Protein AF-0000000079326042 (afdb_homodimer)

Structure (mmCIF, N/CA/C/O backbone):
data_AF-0000000079326042-model_v1
#
loop_
_entity.id
_entity.type
_entity.pdbx_description
1 polymer Nucleotidyltransferase
#
loop_
_atom_site.group_PDB
_atom_site.id
_atom_site.type_symbol
_atom_site.label_atom_id
_atom_site.label_alt_id
_atom_site.label_comp_id
_atom_site.label_asym_id
_atom_site.label_entity_id
_atom_site.label_seq_id
_atom_site.pdbx_PDB_ins_code
_atom_site.Cartn_x
_atom_site.Cartn_y
_atom_site.Cartn_z
_atom_site.occupancy
_atom_site.B_iso_or_equiv
_atom_site.auth_seq_id
_atom_site.auth_comp_id
_atom_site.auth_asym_id
_atom_site.auth_atom_id
_atom_site.pdbx_PDB_model_num
ATOM 1 N N . MET A 1 1 ? -7.383 22.875 24.5 1 45.75 1 MET A N 1
ATOM 2 C CA . MET A 1 1 ? -8.805 22.578 24.688 1 45.75 1 MET A CA 1
ATOM 3 C C . MET A 1 1 ? -9.328 21.703 23.562 1 45.75 1 MET A C 1
ATOM 5 O O . MET A 1 1 ? -8.852 21.797 22.422 1 45.75 1 MET A O 1
ATOM 9 N N . SER A 1 2 ? -9.938 20.562 23.875 1 58.97 2 SER A N 1
ATOM 10 C CA . SER A 1 2 ? -10.508 19.625 22.922 1 58.97 2 SER A CA 1
ATOM 11 C C . SER A 1 2 ? -11.367 20.359 21.891 1 58.97 2 SER A C 1
ATOM 13 O O . SER A 1 2 ? -12.195 21.203 22.25 1 58.97 2 SER A O 1
ATOM 15 N N . LYS A 1 3 ? -10.797 20.516 20.672 1 69.38 3 LYS A N 1
ATOM 16 C CA . LYS A 1 3 ? -11.539 21.172 19.609 1 69.38 3 LYS A CA 1
ATOM 17 C C . LYS A 1 3 ? -12.953 20.609 19.484 1 69.38 3 LYS A C 1
ATOM 19 O O . LYS A 1 3 ? -13.141 19.391 19.484 1 69.38 3 LYS A O 1
ATOM 24 N N . SER A 1 4 ? -13.867 21.594 19.703 1 77.44 4 SER A N 1
ATOM 25 C CA . SER A 1 4 ? -15.273 21.203 19.656 1 77.44 4 SER A CA 1
ATOM 26 C C . SER A 1 4 ? -15.781 21.109 18.219 1 77.44 4 SER A C 1
ATOM 28 O O . SER A 1 4 ? -15.102 21.547 17.297 1 77.44 4 SER A O 1
ATOM 30 N N . ILE A 1 5 ? -16.875 20.516 18.031 1 81.5 5 ILE A N 1
ATOM 31 C CA . ILE A 1 5 ? -17.562 20.422 16.75 1 81.5 5 ILE A CA 1
ATOM 32 C C . ILE A 1 5 ? -17.844 21.812 16.203 1 81.5 5 ILE A C 1
ATOM 34 O O . ILE A 1 5 ? -17.719 22.047 15 1 81.5 5 ILE A O 1
ATOM 38 N N . VAL A 1 6 ? -18.047 22.703 17.062 1 86.44 6 VAL A N 1
ATOM 39 C CA . VAL A 1 6 ? -18.375 24.078 16.688 1 86.44 6 VAL A CA 1
ATOM 40 C C . VAL A 1 6 ? -17.141 24.75 16.078 1 86.44 6 VAL A C 1
ATOM 42 O O . VAL A 1 6 ? -17.25 25.531 15.133 1 86.44 6 VAL A O 1
ATOM 45 N N . ASP A 1 7 ? -15.984 24.438 16.656 1 90.44 7 ASP A N 1
ATOM 46 C CA . ASP A 1 7 ? -14.742 25 16.125 1 90.44 7 ASP A CA 1
ATOM 47 C C . ASP A 1 7 ? -14.492 24.547 14.695 1 90.44 7 ASP A C 1
ATOM 49 O O . ASP A 1 7 ? -14.086 25.328 13.844 1 90.44 7 ASP A O 1
ATOM 53 N N . TYR A 1 8 ? -14.797 23.344 14.453 1 89.81 8 TYR A N 1
ATOM 54 C CA . TYR A 1 8 ? -14.625 22.797 13.117 1 89.81 8 TYR A CA 1
ATOM 55 C C . TYR A 1 8 ? -15.602 23.438 12.133 1 89.81 8 TYR A C 1
ATOM 57 O O . TYR A 1 8 ? -15.242 23.719 10.984 1 89.81 8 TYR A O 1
ATOM 65 N N . GLN A 1 9 ? -16.781 23.641 12.586 1 88.69 9 GLN A N 1
ATOM 66 C CA . GLN A 1 9 ? -17.812 24.25 11.742 1 88.69 9 GLN A CA 1
ATOM 67 C C . GLN A 1 9 ? -17.438 25.688 11.367 1 88.69 9 GLN A C 1
ATOM 69 O O . GLN A 1 9 ? -17.531 26.078 10.203 1 88.69 9 GLN A O 1
ATOM 74 N N . LYS A 1 10 ? -17 26.375 12.352 1 93.38 10 LYS A N 1
ATOM 75 C CA . LYS A 1 10 ? -16.578 27.766 12.109 1 93.38 10 LYS A CA 1
ATOM 76 C C . LYS A 1 10 ? -15.398 27.812 11.148 1 93.38 10 LYS A C 1
ATOM 78 O O . LYS A 1 10 ? -15.359 28.656 10.25 1 93.38 10 LYS A O 1
ATOM 83 N N . SER A 1 11 ? -14.477 26.969 11.422 1 93.56 11 SER A N 1
ATOM 84 C CA . SER A 1 11 ? -13.289 26.891 10.578 1 93.56 11 SER A CA 1
ATOM 85 C C . SER A 1 11 ? -13.664 26.531 9.141 1 93.56 11 SER A C 1
ATOM 87 O O . SER A 1 11 ? -13.188 27.156 8.195 1 93.56 11 SER A O 1
ATOM 89 N N . SER A 1 12 ? -14.531 25.578 9.008 1 93.06 12 SER A N 1
ATOM 90 C CA . SER A 1 12 ? -14.969 25.141 7.688 1 93.06 12 SER A CA 1
ATOM 91 C C . SER A 1 12 ? -15.711 26.25 6.945 1 93.06 12 SER A C 1
ATOM 93 O O . SER A 1 12 ? -15.5 26.453 5.746 1 93.06 12 SER A O 1
ATOM 95 N N . GLU A 1 13 ? -16.562 26.875 7.648 1 93.62 13 GLU A N 1
ATOM 96 C CA . GLU A 1 13 ? -17.344 27.953 7.051 1 93.62 13 GLU A CA 1
ATOM 97 C C . GLU A 1 13 ? -16.422 29.078 6.547 1 93.62 13 GLU A C 1
ATOM 99 O O . GLU A 1 13 ? -16.609 29.578 5.441 1 93.62 13 GLU A O 1
ATOM 104 N N . LYS A 1 14 ? -15.508 29.422 7.367 1 94.56 14 LYS A N 1
ATOM 105 C CA . LYS A 1 14 ? -14.547 30.438 6.969 1 94.56 14 LYS A CA 1
ATOM 106 C C . LYS A 1 14 ? -13.758 30.016 5.738 1 94.56 14 LYS A C 1
ATOM 108 O O . LYS A 1 14 ? -13.586 30.781 4.801 1 94.56 14 LYS A O 1
ATOM 113 N N . LEU A 1 15 ? -13.289 28.812 5.801 1 94.56 15 LEU A N 1
ATOM 114 C CA . LEU A 1 15 ? -12.508 28.266 4.703 1 94.56 15 LEU A CA 1
ATOM 115 C C . LEU A 1 15 ? -13.312 28.266 3.406 1 94.56 15 LEU A C 1
ATOM 117 O O . LEU A 1 15 ? -12.828 28.719 2.367 1 94.56 15 LEU A O 1
ATOM 121 N N . ILE A 1 16 ? -14.523 27.812 3.422 1 94.62 16 ILE A N 1
ATOM 122 C CA . ILE A 1 16 ? -15.391 27.719 2.252 1 94.62 16 ILE A CA 1
ATOM 123 C C . ILE A 1 16 ? -15.672 29.109 1.696 1 94.62 16 ILE A C 1
ATOM 125 O O . ILE A 1 16 ? -15.672 29.312 0.479 1 94.62 16 ILE A O 1
ATOM 129 N N . ASN A 1 17 ? -15.883 30.016 2.562 1 93.19 17 ASN A N 1
ATOM 130 C CA . ASN A 1 17 ? -16.141 31.375 2.137 1 93.19 17 ASN A CA 1
ATOM 131 C C . ASN A 1 17 ? -14.953 31.984 1.41 1 93.19 17 ASN A C 1
ATOM 133 O O . ASN A 1 17 ? -15.117 32.688 0.416 1 93.19 17 ASN A O 1
ATOM 137 N N . ILE A 1 18 ? -13.805 31.688 1.907 1 91.88 18 ILE A N 1
ATOM 138 C CA . ILE A 1 18 ? -12.586 32.156 1.266 1 91.88 18 ILE A CA 1
ATOM 139 C C . ILE A 1 18 ? -12.484 31.594 -0.143 1 91.88 18 ILE A C 1
ATOM 141 O O . ILE A 1 18 ? -12.203 32.312 -1.101 1 91.88 18 ILE A O 1
ATOM 145 N N . LEU A 1 19 ? -12.742 30.328 -0.255 1 93.94 19 LEU A N 1
ATOM 146 C CA . LEU A 1 19 ? -12.586 29.625 -1.522 1 93.94 19 LEU A CA 1
ATOM 147 C C . LEU A 1 19 ? -13.656 30.062 -2.521 1 93.94 19 LEU A C 1
ATOM 149 O O . LEU A 1 19 ? -13.375 30.172 -3.717 1 93.94 19 LEU A O 1
ATOM 153 N N . LYS A 1 20 ? -14.82 30.375 -2.074 1 93.06 20 LYS A N 1
ATOM 154 C CA . LYS A 1 20 ? -15.961 30.719 -2.924 1 93.06 20 LYS A CA 1
ATOM 155 C C . LYS A 1 20 ? -15.75 32.062 -3.627 1 93.06 20 LYS A C 1
ATOM 157 O O . LYS A 1 20 ? -16.312 32.312 -4.699 1 93.06 20 LYS A O 1
ATOM 162 N N . VAL A 1 21 ? -15.055 32.875 -3.016 1 91.44 21 VAL A N 1
ATOM 163 C CA . VAL A 1 21 ? -14.805 34.188 -3.562 1 91.44 21 VAL A CA 1
ATOM 164 C C . VAL A 1 21 ? -13.977 34.094 -4.84 1 91.44 21 VAL A C 1
ATOM 166 O O . VAL A 1 21 ? -14.141 34.875 -5.766 1 91.44 21 VAL A O 1
ATOM 169 N N . ASN A 1 22 ? -13.125 33.125 -4.848 1 91.19 22 ASN A N 1
ATOM 170 C CA . ASN A 1 22 ? -12.305 32.875 -6.027 1 91.19 22 ASN A CA 1
ATOM 171 C C . ASN A 1 22 ? -13.117 32.219 -7.145 1 91.19 22 ASN A C 1
ATOM 173 O O . ASN A 1 22 ? -13.469 31.047 -7.051 1 91.19 22 ASN A O 1
ATOM 177 N N . LYS A 1 23 ? -13.312 32.938 -8.242 1 92.19 23 LYS A N 1
ATOM 178 C CA . LYS A 1 23 ? -14.195 32.5 -9.32 1 92.19 23 LYS A CA 1
ATOM 179 C C . LYS A 1 23 ? -13.633 31.281 -10.039 1 92.19 23 LYS A C 1
ATOM 181 O O . LYS A 1 23 ? -14.359 30.578 -10.75 1 92.19 23 LYS A O 1
ATOM 186 N N . LYS A 1 24 ? -12.445 31.016 -9.852 1 94.25 24 LYS A N 1
ATOM 187 C CA . LYS A 1 24 ? -11.82 29.875 -10.516 1 94.25 24 LYS A CA 1
ATOM 188 C C . LYS A 1 24 ? -12.055 28.578 -9.734 1 94.25 24 LYS A C 1
ATOM 190 O O . LYS A 1 24 ? -11.781 27.484 -10.227 1 94.25 24 LYS A O 1
ATOM 195 N N . VAL A 1 25 ? -12.492 28.703 -8.523 1 95.81 25 VAL A N 1
ATOM 196 C CA . VAL A 1 25 ? -12.953 27.531 -7.785 1 95.81 25 VAL A CA 1
ATOM 197 C C . VAL A 1 25 ? -14.328 27.109 -8.297 1 95.81 25 VAL A C 1
ATOM 199 O O . VAL A 1 25 ? -15.312 27.828 -8.133 1 95.81 25 VAL A O 1
ATOM 202 N N . LEU A 1 26 ? -14.375 25.922 -8.875 1 97.75 26 LEU A N 1
ATOM 203 C CA . LEU A 1 26 ? -15.594 25.484 -9.555 1 97.75 26 LEU A CA 1
ATOM 204 C C . LEU A 1 26 ? -16.453 24.625 -8.633 1 97.75 26 LEU A C 1
ATOM 206 O O . LEU A 1 26 ? -17.688 24.641 -8.734 1 97.75 26 LEU A O 1
ATOM 210 N N . ALA A 1 27 ? -15.797 23.875 -7.812 1 98 27 ALA A N 1
ATOM 211 C CA . ALA A 1 27 ? -16.531 23 -6.895 1 98 27 ALA A CA 1
ATOM 212 C C . ALA A 1 27 ? -15.68 22.688 -5.66 1 98 27 ALA A C 1
ATOM 214 O O . ALA A 1 27 ? -14.453 22.703 -5.723 1 98 27 ALA A O 1
ATOM 215 N N . ILE A 1 28 ? -16.344 22.5 -4.566 1 97.56 28 ILE A N 1
ATOM 216 C CA . ILE A 1 28 ? -15.727 22.125 -3.295 1 97.56 28 ILE A CA 1
ATOM 217 C C . ILE A 1 28 ? -16.438 20.891 -2.727 1 97.56 28 ILE A C 1
ATOM 219 O O . ILE A 1 28 ? -17.656 20.891 -2.545 1 97.56 28 ILE A O 1
ATOM 223 N N . PHE A 1 29 ? -15.594 19.828 -2.488 1 96.62 29 PHE A N 1
ATOM 224 C CA . PHE A 1 29 ? -16.078 18.625 -1.846 1 96.62 29 PHE A CA 1
ATOM 225 C C . PHE A 1 29 ? -15.453 18.438 -0.469 1 96.62 29 PHE A C 1
ATOM 227 O O . PHE A 1 29 ? -14.258 18.672 -0.297 1 96.62 29 PHE A O 1
ATOM 234 N N . ALA A 1 30 ? -16.281 18.172 0.519 1 95.25 30 ALA A N 1
ATOM 235 C CA . ALA A 1 30 ? -15.766 17.797 1.827 1 95.25 30 ALA A CA 1
ATOM 236 C C . ALA A 1 30 ? -15.727 16.281 1.978 1 95.25 30 ALA A C 1
ATOM 238 O O . ALA A 1 30 ? -16.625 15.578 1.511 1 95.25 30 ALA A O 1
ATOM 239 N N . PHE A 1 31 ? -14.656 15.734 2.568 1 91.62 31 PHE A N 1
ATOM 240 C CA . PHE A 1 31 ? -14.539 14.305 2.822 1 91.62 31 PHE A CA 1
ATOM 241 C C . PHE A 1 31 ? -13.789 14.047 4.121 1 91.62 31 PHE A C 1
ATOM 243 O O . PHE A 1 31 ? -13.445 14.984 4.848 1 91.62 31 PHE A O 1
ATOM 250 N N . GLY A 1 32 ? -13.688 12.766 4.496 1 87.5 32 GLY A N 1
ATOM 251 C CA . GLY A 1 32 ? -12.984 12.43 5.723 1 87.5 32 GLY A CA 1
ATOM 252 C C . GLY A 1 32 ? -13.852 12.516 6.961 1 87.5 32 GLY A C 1
ATOM 253 O O . GLY A 1 32 ? -15.055 12.227 6.902 1 87.5 32 GLY A O 1
ATOM 254 N N . SER A 1 33 ? -13.227 12.891 8.023 1 83.31 33 SER A N 1
ATOM 255 C CA . SER A 1 33 ? -13.867 12.773 9.328 1 83.31 33 SER A CA 1
ATOM 256 C C . SER A 1 33 ? -15 13.773 9.484 1 83.31 33 SER A C 1
ATOM 258 O O . SER A 1 33 ? -15.938 13.555 10.25 1 83.31 33 SER A O 1
ATOM 260 N N . ILE A 1 34 ? -14.922 14.836 8.797 1 80.25 34 ILE A N 1
ATOM 261 C CA . ILE A 1 34 ? -15.961 15.852 8.914 1 80.25 34 ILE A CA 1
ATOM 262 C C . ILE A 1 34 ? -17.266 15.336 8.305 1 80.25 34 ILE A C 1
ATOM 264 O O . ILE A 1 34 ? -18.359 15.766 8.695 1 80.25 34 ILE A O 1
ATOM 268 N N . VAL A 1 35 ? -17.156 14.484 7.379 1 79.81 35 VAL A N 1
ATOM 269 C CA . VAL A 1 35 ? -18.328 13.922 6.699 1 79.81 35 VAL A CA 1
ATOM 270 C C . VAL A 1 35 ? -18.766 12.648 7.422 1 79.81 35 VAL A C 1
ATOM 272 O O . VAL A 1 35 ? -19.969 12.469 7.688 1 79.81 35 VAL A O 1
ATOM 275 N N . SER A 1 36 ? -17.812 11.773 7.789 1 77.88 36 SER A N 1
ATOM 276 C CA . SER A 1 36 ? -18.125 10.492 8.406 1 77.88 36 SER A CA 1
ATOM 277 C C . SER A 1 36 ? -18.531 10.664 9.867 1 77.88 36 SER A C 1
ATOM 279 O O . SER A 1 36 ? -19.188 9.789 10.445 1 77.88 36 SER A O 1
ATOM 281 N N . GLY A 1 37 ? -18 11.695 10.484 1 76.62 37 GLY A N 1
ATOM 282 C CA . GLY A 1 37 ? -18.375 11.969 11.859 1 76.62 37 GLY A CA 1
ATOM 283 C C . GLY A 1 37 ? -17.375 11.43 12.867 1 76.62 37 GLY A C 1
ATOM 284 O O . GLY A 1 37 ? -17.531 11.633 14.078 1 76.62 37 GLY A O 1
ATOM 285 N N . ASP A 1 38 ? -16.422 10.773 12.453 1 79.31 38 ASP A N 1
ATOM 286 C CA . ASP A 1 38 ? -15.414 10.203 13.352 1 79.31 38 ASP A CA 1
ATOM 287 C C . ASP A 1 38 ? -14.336 11.234 13.688 1 79.31 38 ASP A C 1
ATOM 289 O O . ASP A 1 38 ? -13.148 10.969 13.547 1 79.31 38 ASP A O 1
ATOM 293 N N . LEU A 1 39 ? -14.781 12.375 14.141 1 80.56 39 LEU A N 1
ATOM 294 C CA . LEU A 1 39 ? -13.906 13.484 14.492 1 80.56 39 LEU A CA 1
ATOM 295 C C . LEU A 1 39 ? -13.188 13.211 15.812 1 80.56 39 LEU A C 1
ATOM 297 O O . LEU A 1 39 ? -13.766 12.609 16.719 1 80.56 39 LEU A O 1
ATOM 301 N N . TRP A 1 40 ? -11.953 13.539 15.891 1 84.75 40 TRP A N 1
ATOM 302 C CA . TRP A 1 40 ? -11.18 13.516 17.125 1 84.75 40 TRP A CA 1
ATOM 303 C C . TRP A 1 40 ? -10.273 14.734 17.234 1 84.75 40 TRP A C 1
ATOM 305 O O . TRP A 1 40 ? -10.305 15.617 16.359 1 84.75 40 TRP A O 1
ATOM 315 N N . GLU A 1 41 ? -9.508 14.852 18.219 1 81.44 41 GLU A N 1
ATOM 316 C CA . GLU A 1 41 ? -8.82 16.094 18.578 1 81.44 41 GLU A CA 1
ATOM 317 C C . GLU A 1 41 ? -7.809 16.484 17.5 1 81.44 41 GLU A C 1
ATOM 319 O O . GLU A 1 41 ? -7.551 17.672 17.281 1 81.44 41 GLU A O 1
ATOM 324 N N . GLU A 1 42 ? -7.273 15.555 16.781 1 85.56 42 GLU A N 1
ATOM 325 C CA . GLU A 1 42 ? -6.223 15.891 15.82 1 85.56 42 GLU A CA 1
ATOM 326 C C . GLU A 1 42 ? -6.738 15.797 14.383 1 85.56 42 GLU A C 1
ATOM 328 O O . GLU A 1 42 ? -5.953 15.859 13.438 1 85.56 42 GLU A O 1
ATOM 333 N N . SER A 1 43 ? -8.062 15.797 14.266 1 89.19 43 SER A N 1
ATOM 334 C CA . SER A 1 43 ? -8.641 15.719 12.93 1 89.19 43 SER A CA 1
ATOM 335 C C . SER A 1 43 ? -8.406 17 12.148 1 89.19 43 SER A C 1
ATOM 337 O O . SER A 1 43 ? -8.328 18.094 12.727 1 89.19 43 SER A O 1
ATOM 339 N N . ASP A 1 44 ? -8.219 16.828 10.898 1 93.31 44 ASP A N 1
ATOM 340 C CA . ASP A 1 44 ? -8.164 17.984 10.008 1 93.31 44 ASP A CA 1
ATOM 341 C C . ASP A 1 44 ? -9.438 18.094 9.164 1 93.31 44 ASP A C 1
ATOM 343 O O . ASP A 1 44 ? -10.328 17.234 9.266 1 93.31 44 ASP A O 1
ATOM 347 N N . ILE A 1 45 ? -9.602 19.266 8.547 1 93.56 45 ILE A N 1
ATOM 348 C CA . ILE A 1 45 ? -10.672 19.453 7.57 1 93.56 45 ILE A CA 1
ATOM 349 C C . ILE A 1 45 ? -10.188 19 6.191 1 93.56 45 ILE A C 1
ATOM 351 O O . ILE A 1 45 ? -9.25 19.578 5.641 1 93.56 45 ILE A O 1
ATOM 355 N N . ASP A 1 46 ? -10.812 18.016 5.672 1 95.31 46 ASP A N 1
ATOM 356 C CA . ASP A 1 46 ? -10.445 17.484 4.367 1 95.31 46 ASP A CA 1
ATOM 357 C C . ASP A 1 46 ? -11.344 18.047 3.27 1 95.31 46 ASP A C 1
ATOM 359 O O . ASP A 1 46 ? -12.562 17.844 3.295 1 95.31 46 ASP A O 1
ATOM 363 N N . LEU A 1 47 ? -10.758 18.688 2.273 1 96.56 47 LEU A N 1
ATOM 364 C CA . LEU A 1 47 ? -11.508 19.219 1.139 1 96.56 47 LEU A CA 1
ATOM 365 C C . LEU A 1 47 ? -10.891 18.766 -0.18 1 96.56 47 LEU A C 1
ATOM 367 O O . LEU A 1 47 ? -9.68 18.547 -0.262 1 96.56 47 LEU A O 1
ATOM 371 N N . PHE A 1 48 ? -11.68 18.547 -1.119 1 96.75 48 PHE A N 1
ATOM 372 C CA . PHE A 1 48 ? -11.281 18.359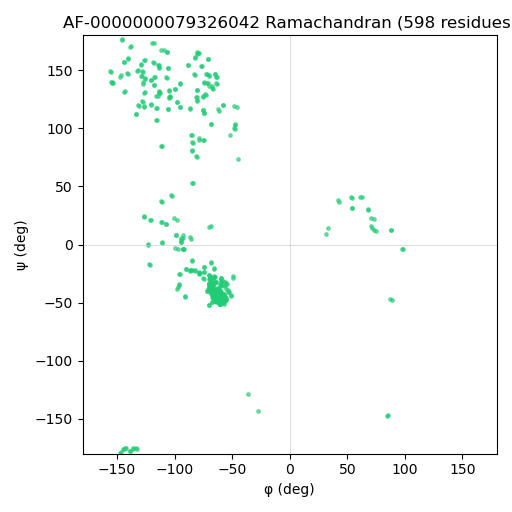 -2.51 1 96.75 48 PHE A CA 1
ATOM 373 C C . PHE A 1 48 ? -11.852 19.469 -3.387 1 96.75 48 PHE A C 1
ATOM 375 O O . PHE A 1 48 ? -13.062 19.641 -3.475 1 96.75 48 PHE A O 1
ATOM 382 N N . VAL A 1 49 ? -11.016 20.25 -4 1 97.12 49 VAL A N 1
ATOM 383 C CA . VAL A 1 49 ? -11.406 21.453 -4.734 1 97.12 49 VAL A CA 1
ATOM 384 C C . VAL A 1 49 ? -11.109 21.266 -6.219 1 97.12 49 VAL A C 1
ATOM 386 O O . VAL A 1 49 ? -10 20.875 -6.59 1 97.12 49 VAL A O 1
ATOM 389 N N . ILE A 1 50 ? -12.094 21.5 -7.008 1 97.38 50 ILE A N 1
ATOM 390 C CA . ILE A 1 50 ? -11.891 21.516 -8.453 1 97.38 50 ILE A CA 1
ATOM 391 C C . ILE A 1 50 ? -11.672 22.953 -8.922 1 97.38 50 ILE A C 1
ATOM 393 O O . ILE A 1 50 ? -12.523 23.812 -8.727 1 97.38 50 ILE A O 1
ATOM 397 N N . TYR A 1 51 ? -10.555 23.156 -9.453 1 95.62 51 TYR A N 1
ATOM 398 C CA . TYR A 1 51 ? -10.125 24.469 -9.922 1 95.62 51 TYR A CA 1
ATOM 399 C C . TYR A 1 51 ? -10.172 24.547 -11.445 1 95.62 51 TYR A C 1
ATOM 401 O O . TYR A 1 51 ? -10.078 23.531 -12.133 1 95.62 51 TYR A O 1
ATOM 409 N N . LYS A 1 52 ? -10.359 25.672 -12.008 1 94.12 52 LYS A N 1
ATOM 410 C CA . LYS A 1 52 ? -10.594 25.859 -13.438 1 94.12 52 LYS A CA 1
ATOM 411 C C . LYS A 1 52 ? -9.383 25.406 -14.25 1 94.12 52 LYS A C 1
ATOM 413 O O . LYS A 1 52 ? -9.523 24.719 -15.258 1 94.12 52 LYS A O 1
ATOM 418 N N . ASP A 1 53 ? -8.156 25.906 -13.805 1 88.25 53 ASP A N 1
ATOM 419 C CA . ASP A 1 53 ? -6.953 25.594 -14.57 1 88.25 53 ASP A CA 1
ATOM 420 C C . ASP A 1 53 ? -5.738 25.453 -13.656 1 88.25 53 ASP A C 1
ATOM 422 O O . ASP A 1 53 ? -5.875 25.453 -12.438 1 88.25 53 ASP A O 1
ATOM 426 N N . VAL A 1 54 ? -4.488 25.188 -14.109 1 86.44 54 VAL A N 1
ATOM 427 C CA . VAL A 1 54 ? -3.172 25.219 -13.484 1 86.44 54 VAL A CA 1
ATOM 428 C C . VAL A 1 54 ? -2.871 23.891 -12.82 1 86.44 54 VAL A C 1
ATOM 430 O O . VAL A 1 54 ? -1.774 23.344 -12.977 1 86.44 54 VAL A O 1
ATOM 433 N N . PHE A 1 55 ? -3.756 23.281 -12.039 1 92 55 PHE A N 1
ATOM 434 C CA . PHE A 1 55 ? -3.494 22.078 -11.258 1 92 55 PHE A CA 1
ATOM 435 C C . PHE A 1 55 ? -3.693 20.828 -12.109 1 92 55 PHE A C 1
ATOM 437 O O . PHE A 1 55 ? -4.766 20.219 -12.086 1 92 55 PHE A O 1
ATOM 444 N N . GLU A 1 56 ? -2.553 20.312 -12.711 1 91.25 56 GLU A N 1
ATOM 445 C CA . GLU A 1 56 ? -2.621 19.188 -13.648 1 91.25 56 GLU A CA 1
ATOM 446 C C . GLU A 1 56 ? -2.561 17.844 -12.922 1 91.25 56 GLU A C 1
ATOM 448 O O . GLU A 1 56 ? -2.9 16.812 -13.492 1 91.25 56 GLU A O 1
ATOM 453 N N . ASP A 1 57 ? -2.027 17.922 -11.75 1 90.06 57 ASP A N 1
ATOM 454 C CA . ASP A 1 57 ? -2.037 16.781 -10.844 1 90.06 57 ASP A CA 1
ATOM 455 C C . ASP A 1 57 ? -2.625 17.156 -9.484 1 90.06 57 ASP A C 1
ATOM 457 O O . ASP A 1 57 ? -2.715 18.344 -9.148 1 90.06 57 ASP A O 1
ATOM 461 N N . VAL A 1 58 ? -3.049 16.188 -8.82 1 90.75 58 VAL A N 1
ATOM 462 C CA . VAL A 1 58 ? -3.6 16.469 -7.496 1 90.75 58 VAL A CA 1
ATOM 463 C C . VAL A 1 58 ? -2.547 17.156 -6.637 1 90.75 58 VAL A C 1
ATOM 465 O O . VAL A 1 58 ? -1.457 16.625 -6.422 1 90.75 58 VAL A O 1
ATOM 468 N N . ARG A 1 59 ? -2.875 18.297 -6.227 1 93.5 59 ARG A N 1
ATOM 469 C CA . ARG A 1 59 ? -1.996 19.094 -5.367 1 93.5 59 ARG A CA 1
ATOM 470 C C . ARG A 1 59 ? -2.5 19.109 -3.93 1 93.5 59 ARG A C 1
ATOM 472 O O . ARG A 1 59 ? -3.584 19.625 -3.65 1 93.5 59 ARG A O 1
ATOM 479 N N . ASP A 1 60 ? -1.668 18.531 -3.027 1 95.31 60 ASP A N 1
ATOM 480 C CA . ASP A 1 60 ? -1.98 18.594 -1.604 1 95.31 60 ASP A CA 1
ATOM 481 C C . ASP A 1 60 ? -1.559 19.938 -1.012 1 95.31 60 ASP A C 1
ATOM 483 O O . ASP A 1 60 ? -0.421 20.375 -1.198 1 95.31 60 ASP A O 1
ATOM 487 N N . ILE A 1 61 ? -2.473 20.531 -0.394 1 95.94 61 ILE A N 1
ATOM 488 C CA . ILE A 1 61 ? -2.217 21.781 0.313 1 95.94 61 ILE A CA 1
ATOM 489 C C . ILE A 1 61 ? -2.553 21.609 1.794 1 95.94 61 ILE A C 1
ATOM 491 O O . ILE A 1 61 ? -3.684 21.266 2.145 1 95.94 61 ILE A O 1
ATOM 495 N N . TYR A 1 62 ? -1.565 21.828 2.605 1 97 62 TYR A N 1
ATOM 496 C CA . TYR A 1 62 ? -1.775 21.797 4.047 1 97 62 TYR A CA 1
ATOM 497 C C . TYR A 1 62 ? -1.799 23.203 4.629 1 97 62 TYR A C 1
ATOM 499 O O . TYR A 1 62 ? -0.915 24.016 4.348 1 97 62 TYR A O 1
ATOM 507 N N . SER A 1 63 ? -2.826 23.469 5.352 1 95.94 63 SER A N 1
ATOM 508 C CA . SER A 1 63 ? -3.053 24.797 5.895 1 95.94 63 SER A CA 1
ATOM 509 C C . SER A 1 63 ? -3.691 24.734 7.277 1 95.94 63 SER A C 1
ATOM 511 O O . SER A 1 63 ? -3.74 23.672 7.895 1 95.94 63 SER A O 1
ATOM 513 N N . GLU A 1 64 ? -3.998 25.922 7.77 1 94.69 64 GLU A N 1
ATOM 514 C CA . GLU A 1 64 ? -4.707 26.078 9.039 1 94.69 64 GLU A CA 1
ATOM 515 C C . GLU A 1 64 ? -5.672 27.25 9 1 94.69 64 GLU A C 1
ATOM 517 O O . GLU A 1 64 ? -5.336 28.328 8.484 1 94.69 64 GLU A O 1
ATOM 522 N N . ILE A 1 65 ? -6.879 26.984 9.43 1 93.94 65 ILE A N 1
ATOM 523 C CA . ILE A 1 65 ? -7.898 28.016 9.523 1 93.94 65 ILE A CA 1
ATOM 524 C C . ILE A 1 65 ? -8.484 28.047 10.938 1 93.94 65 ILE A C 1
ATOM 526 O O . ILE A 1 65 ? -9.07 27.047 11.383 1 93.94 65 ILE A O 1
ATOM 530 N N . LEU A 1 66 ? -8.344 29.188 11.688 1 93.5 66 LEU A N 1
ATOM 531 C CA . LEU A 1 66 ? -8.812 29.312 13.062 1 93.5 66 LEU A CA 1
ATOM 532 C C . LEU A 1 66 ? -8.25 28.203 13.93 1 93.5 66 LEU A C 1
ATOM 534 O O . LEU A 1 66 ? -9 27.516 14.633 1 93.5 66 LEU A O 1
ATOM 538 N N . ASP A 1 67 ? -7.023 27.844 13.75 1 90.94 67 ASP A N 1
ATOM 539 C CA . ASP A 1 67 ? -6.246 26.906 14.555 1 90.94 67 ASP A CA 1
ATOM 540 C C . ASP A 1 67 ? -6.676 25.469 14.281 1 90.94 67 ASP A C 1
ATOM 542 O O . ASP A 1 67 ? -6.406 24.578 15.094 1 90.94 67 ASP A O 1
ATOM 546 N N . ILE A 1 68 ? -7.445 25.25 13.258 1 93.38 68 ILE A N 1
ATOM 547 C CA . ILE A 1 68 ? -7.809 23.906 12.828 1 93.38 68 ILE A CA 1
ATOM 548 C C . ILE A 1 68 ? -7.031 23.531 11.57 1 93.38 68 ILE A C 1
ATOM 550 O O . ILE A 1 68 ? -7.043 24.281 10.586 1 93.38 68 ILE A O 1
ATOM 554 N N . PRO A 1 69 ? -6.363 22.422 11.625 1 94.75 69 PRO A N 1
ATOM 555 C CA . PRO A 1 69 ? -5.621 21.984 10.43 1 94.75 69 PRO A CA 1
ATOM 556 C C . PRO A 1 69 ? -6.535 21.688 9.242 1 94.75 69 PRO A C 1
ATOM 558 O O . PRO A 1 69 ? -7.645 21.188 9.422 1 94.75 69 PRO A O 1
ATOM 561 N N . VAL A 1 70 ? -6.039 22.016 8.078 1 95.75 70 VAL A N 1
ATOM 562 C CA . VAL A 1 70 ? -6.758 21.781 6.828 1 95.75 70 VAL A CA 1
ATOM 563 C C . VAL A 1 70 ? -5.875 20.984 5.867 1 95.75 70 VAL A C 1
ATOM 565 O O . VAL A 1 70 ? -4.676 21.25 5.75 1 95.75 70 VAL A O 1
ATOM 568 N N . HIS A 1 71 ? -6.383 19.969 5.305 1 96.88 71 HIS A N 1
ATOM 569 C CA . HIS A 1 71 ? -5.777 19.234 4.191 1 96.88 71 HIS A CA 1
ATOM 570 C C . HIS A 1 71 ? -6.645 19.328 2.941 1 96.88 71 HIS A C 1
ATOM 572 O O . HIS A 1 71 ? -7.672 18.656 2.844 1 96.88 71 HIS A O 1
ATOM 578 N N . MET A 1 72 ? -6.172 20.109 2 1 96.25 72 MET A N 1
ATOM 579 C CA . MET A 1 72 ? -6.945 20.328 0.783 1 96.25 72 MET A CA 1
ATOM 580 C C . MET A 1 72 ? -6.25 19.719 -0.426 1 96.25 72 MET A C 1
ATOM 582 O O . MET A 1 72 ? -5.039 19.859 -0.596 1 96.25 72 MET A O 1
ATOM 586 N N . LYS A 1 73 ? -7.004 18.953 -1.179 1 96 73 LYS A N 1
ATOM 587 C CA . LYS A 1 73 ? -6.57 18.484 -2.49 1 96 73 LYS A CA 1
ATOM 588 C C . LYS A 1 73 ? -7.172 19.328 -3.607 1 96 73 LYS A C 1
ATOM 590 O O . LYS A 1 73 ? -8.359 19.656 -3.582 1 96 73 LYS A O 1
ATOM 595 N N . VAL A 1 74 ? -6.359 19.703 -4.543 1 96 74 VAL A N 1
ATOM 596 C CA . VAL A 1 74 ? -6.848 20.562 -5.629 1 96 74 VAL A CA 1
ATOM 597 C C . VAL A 1 74 ? -6.492 19.922 -6.973 1 96 74 VAL A C 1
ATOM 599 O O . VAL A 1 74 ? -5.406 19.375 -7.137 1 96 74 VAL A O 1
ATOM 602 N N . LEU A 1 75 ? -7.383 20 -7.855 1 95.81 75 LEU A N 1
ATOM 603 C CA . LEU A 1 75 ? -7.223 19.484 -9.211 1 95.81 75 LEU A CA 1
ATOM 604 C C . LEU A 1 75 ? -7.988 20.328 -10.219 1 95.81 75 LEU A C 1
ATOM 606 O O . LEU A 1 75 ? -9.07 20.828 -9.914 1 95.81 75 LEU A O 1
ATOM 610 N N . ASN A 1 76 ? -7.457 20.469 -11.336 1 96.25 76 ASN A N 1
ATOM 611 C CA . ASN A 1 76 ? -8.211 21.234 -12.32 1 96.25 76 ASN A CA 1
ATOM 612 C C . ASN A 1 76 ? -9.32 20.406 -12.953 1 96.25 76 ASN A C 1
ATOM 614 O O . ASN A 1 76 ? -9.312 19.172 -12.852 1 96.25 76 ASN A O 1
ATOM 618 N N . LYS A 1 77 ? -10.234 21.078 -13.617 1 96.19 77 LYS A N 1
ATOM 619 C CA . LYS A 1 77 ? -11.445 20.438 -14.133 1 96.19 77 LYS A CA 1
ATOM 620 C C . LYS A 1 77 ? -11.109 19.406 -15.203 1 96.19 77 LYS A C 1
ATOM 622 O O . LYS A 1 77 ? -11.641 18.297 -15.188 1 96.19 77 LYS A O 1
ATOM 627 N N . GLU A 1 78 ? -10.242 19.734 -16.094 1 94.75 78 GLU A N 1
ATOM 628 C CA . GLU A 1 78 ? -9.914 18.859 -17.219 1 94.75 78 GLU A CA 1
ATOM 629 C C . GLU A 1 78 ? -9.367 17.516 -16.719 1 94.75 78 GLU A C 1
ATOM 631 O O . GLU A 1 78 ? -9.82 16.453 -17.156 1 94.75 78 GLU A O 1
ATOM 636 N N . LYS A 1 79 ? -8.438 17.609 -15.828 1 92.88 79 LYS A N 1
ATOM 637 C CA . LYS A 1 79 ? -7.832 16.391 -15.289 1 92.88 79 LYS A CA 1
ATOM 638 C C . LYS A 1 79 ? -8.82 15.617 -14.422 1 92.88 79 LYS A C 1
ATOM 640 O O . LYS A 1 79 ? -8.805 14.383 -14.398 1 92.88 79 LYS A O 1
ATOM 645 N N . PHE A 1 80 ? -9.625 16.344 -13.781 1 93.12 80 PHE A N 1
ATOM 646 C CA . PHE A 1 80 ? -10.68 15.727 -12.984 1 93.12 80 PHE A CA 1
ATOM 647 C C . PHE A 1 80 ? -11.57 14.852 -13.852 1 93.12 80 PHE A C 1
ATOM 649 O O . PHE A 1 80 ? -11.844 13.695 -13.516 1 93.12 80 PHE A O 1
ATOM 656 N N . LEU A 1 81 ? -11.992 15.375 -14.93 1 90.94 81 LEU A N 1
ATOM 657 C CA . LEU A 1 81 ? -12.859 14.656 -15.859 1 90.94 81 LEU A CA 1
ATOM 658 C C . LEU A 1 81 ? -12.141 13.453 -16.453 1 90.94 81 LEU A C 1
ATOM 660 O O . LEU A 1 81 ? -12.719 12.375 -16.578 1 90.94 81 LEU A O 1
ATOM 664 N N . GLU A 1 82 ? -10.93 13.664 -16.75 1 88.38 82 GLU A N 1
ATOM 665 C CA . GLU A 1 82 ? -10.125 12.586 -17.328 1 88.38 82 GLU A CA 1
ATOM 666 C C . GLU A 1 82 ? -9.961 11.43 -16.344 1 88.38 82 GLU A C 1
ATOM 668 O O . GLU A 1 82 ? -10.141 10.266 -16.703 1 88.38 82 GLU A O 1
ATOM 673 N N . LEU A 1 83 ? -9.641 11.773 -15.141 1 84.38 83 LEU A N 1
ATOM 674 C CA . LEU A 1 83 ? -9.375 10.766 -14.117 1 84.38 83 LEU A CA 1
ATOM 675 C C . LEU A 1 83 ? -10.656 10.039 -13.727 1 84.38 83 LEU A C 1
ATOM 677 O O . LEU A 1 83 ? -10.625 8.852 -13.398 1 84.38 83 LEU A O 1
ATOM 681 N N . TYR A 1 84 ? -11.695 10.773 -13.766 1 83 84 TYR A N 1
ATOM 682 C CA . TYR A 1 84 ? -12.969 10.125 -13.469 1 83 84 TYR A CA 1
ATOM 683 C C . TYR A 1 84 ? -13.32 9.102 -14.539 1 83 84 TYR A C 1
ATOM 685 O O . TYR A 1 84 ? -13.812 8.016 -14.219 1 83 84 TYR A O 1
ATOM 693 N N . GLU A 1 85 ? -13.156 9.477 -15.805 1 76.19 85 GLU A N 1
ATOM 694 C CA . GLU A 1 85 ? -13.531 8.609 -16.906 1 76.19 85 GLU A CA 1
ATOM 695 C C . GLU A 1 85 ? -12.586 7.414 -17.016 1 76.19 85 GLU A C 1
ATOM 697 O O . GLU A 1 85 ? -13.016 6.305 -17.344 1 76.19 85 GLU A O 1
ATOM 702 N N . SER A 1 86 ? -11.391 7.766 -17.047 1 63.25 86 SER A N 1
ATOM 703 C CA . SER A 1 86 ? -10.414 6.695 -17.234 1 63.25 86 SER A CA 1
ATOM 704 C C . SER A 1 86 ? -10.352 5.777 -16.016 1 63.25 86 SER A C 1
ATOM 706 O O . SER A 1 86 ? -9.695 4.738 -16.047 1 63.25 86 SER A O 1
ATOM 708 N N . ASP A 1 87 ? -11.461 5.977 -15.234 1 55.25 87 ASP A N 1
ATOM 709 C CA . ASP A 1 87 ? -11.414 5.184 -14.016 1 55.25 87 ASP A CA 1
ATOM 710 C C . ASP A 1 87 ? -9.977 4.988 -13.547 1 55.25 87 ASP A C 1
ATOM 712 O O . ASP A 1 87 ? -9.633 3.949 -12.977 1 55.25 87 ASP A O 1
ATOM 716 N N . GLY A 1 88 ? -9.109 5.742 -14.234 1 50.81 88 GLY A N 1
ATOM 717 C CA . GLY A 1 88 ? -7.676 5.547 -14.102 1 50.81 88 GLY A CA 1
ATOM 718 C C . GLY A 1 88 ? -7.258 5.184 -12.688 1 50.81 88 GLY A C 1
ATOM 719 O O . GLY A 1 88 ? -7.977 4.469 -11.984 1 50.81 88 GLY A O 1
ATOM 720 N N . LYS A 1 89 ? -6.324 5.875 -12.172 1 55 89 LYS A N 1
ATOM 721 C CA . LYS A 1 89 ? -5.555 5.473 -10.992 1 55 89 LYS A CA 1
ATOM 722 C C . LYS A 1 89 ? -6.469 4.938 -9.898 1 55 89 LYS A C 1
ATOM 724 O O . LYS A 1 89 ? -6.703 5.609 -8.891 1 55 89 LYS A O 1
ATOM 729 N N . LYS A 1 90 ? -6.926 3.693 -10.219 1 55.97 90 LYS A N 1
ATOM 730 C CA . LYS A 1 90 ? -7.48 2.84 -9.164 1 55.97 90 LYS A CA 1
ATOM 731 C C . LYS A 1 90 ? -8.828 3.367 -8.688 1 55.97 90 LYS A C 1
ATOM 733 O O . LYS A 1 90 ? -9.227 3.121 -7.547 1 55.97 90 LYS A O 1
ATOM 738 N N . GLY A 1 91 ? -9.461 4.348 -9.586 1 66.12 91 GLY A N 1
ATOM 739 C CA . GLY A 1 91 ? -10.773 4.809 -9.164 1 66.12 91 GLY A CA 1
ATOM 740 C C . GLY A 1 91 ? -10.727 5.758 -7.984 1 66.12 91 GLY A C 1
ATOM 741 O O . GLY A 1 91 ? -11.719 5.926 -7.27 1 66.12 91 GLY A O 1
ATOM 742 N N . SER A 1 92 ? -9.555 6.387 -7.812 1 75.62 92 SER A N 1
ATOM 743 C CA . SER A 1 92 ? -9.352 7.199 -6.617 1 75.62 92 SER A CA 1
ATOM 744 C C . SER A 1 92 ? -10.32 8.375 -6.574 1 75.62 92 SER A C 1
ATOM 746 O O . SER A 1 92 ? -10.898 8.664 -5.523 1 75.62 92 SER A O 1
ATOM 748 N N . ILE A 1 93 ? -10.438 9.031 -7.734 1 82.5 93 ILE A N 1
ATOM 749 C CA . ILE A 1 93 ? -11.328 10.18 -7.777 1 82.5 93 ILE A CA 1
ATOM 750 C C . ILE A 1 93 ? -12.773 9.734 -7.531 1 82.5 93 ILE A C 1
ATOM 752 O O . ILE A 1 93 ? -13.5 10.359 -6.762 1 82.5 93 ILE A O 1
ATOM 756 N N . ARG A 1 94 ? -13.125 8.727 -8.133 1 80 94 ARG A N 1
ATOM 757 C CA . ARG A 1 94 ? -14.469 8.195 -7.938 1 80 94 ARG A CA 1
ATOM 758 C C . ARG A 1 94 ? -14.719 7.848 -6.473 1 80 94 ARG A C 1
ATOM 760 O O . ARG A 1 94 ? -15.758 8.195 -5.914 1 80 94 ARG A O 1
ATOM 767 N N . ASN A 1 95 ? -13.789 7.156 -5.883 1 77.88 95 ASN A N 1
ATOM 768 C CA . ASN A 1 95 ? -13.914 6.781 -4.48 1 77.88 95 ASN A CA 1
ATOM 769 C C . ASN A 1 95 ? -14 8.008 -3.576 1 77.88 95 ASN A C 1
ATOM 771 O O . ASN A 1 95 ? -14.75 8.016 -2.602 1 77.88 95 ASN A O 1
ATOM 775 N N . LEU A 1 96 ? -13.203 8.938 -3.932 1 85.31 96 LEU A N 1
ATOM 776 C CA . LEU A 1 96 ? -13.242 10.188 -3.182 1 85.31 96 LEU A CA 1
ATOM 777 C C . LEU A 1 96 ? -14.617 10.836 -3.287 1 85.31 96 LEU A C 1
ATOM 779 O O . LEU A 1 96 ? -15.18 11.281 -2.283 1 85.31 96 LEU A O 1
ATOM 783 N N . LEU A 1 97 ? -15.164 10.812 -4.488 1 87.81 97 LEU A N 1
ATOM 784 C CA . LEU A 1 97 ? -16.469 11.43 -4.703 1 87.81 97 LEU A CA 1
ATOM 785 C C . LEU A 1 97 ? -17.562 10.68 -3.953 1 87.81 97 LEU A C 1
ATOM 787 O O . LEU A 1 97 ? -18.438 11.297 -3.336 1 87.81 97 LEU A O 1
ATOM 791 N N . ILE A 1 98 ? -17.422 9.438 -3.938 1 81.75 98 ILE A N 1
ATOM 792 C CA . ILE A 1 98 ? -18.422 8.594 -3.293 1 81.75 98 ILE A CA 1
ATOM 793 C C . ILE A 1 98 ? -18.453 8.875 -1.792 1 81.75 98 ILE A C 1
ATOM 795 O O . ILE A 1 98 ? -19.516 8.945 -1.183 1 81.75 98 ILE A O 1
ATOM 799 N N . SER A 1 99 ? -17.359 9.078 -1.226 1 82.81 99 SER A N 1
ATOM 800 C CA . SER A 1 99 ? -17.25 9.258 0.219 1 82.81 99 SER A CA 1
ATOM 801 C C . SER A 1 99 ? -17.328 10.734 0.595 1 82.81 99 SER A C 1
ATOM 803 O O . SER A 1 99 ? -17.141 11.094 1.759 1 82.81 99 SER A O 1
ATOM 805 N N . SER A 1 100 ? -17.594 11.555 -0.393 1 91.56 100 SER A N 1
ATOM 806 C CA . SER A 1 100 ? -17.578 12.992 -0.135 1 91.56 100 SER A CA 1
ATOM 807 C C . SER A 1 100 ? -18.969 13.586 -0.172 1 91.56 100 SER A C 1
ATOM 809 O O . SER A 1 100 ? -19.938 12.891 -0.472 1 91.56 100 SER A O 1
ATOM 811 N N . LYS A 1 101 ? -19.094 14.781 0.28 1 92.94 101 LYS A N 1
ATOM 812 C CA . LYS A 1 101 ? -20.281 15.633 0.126 1 92.94 101 LYS A CA 1
ATOM 813 C C . LYS A 1 101 ? -19.938 16.891 -0.662 1 92.94 101 LYS A C 1
ATOM 815 O O . LYS A 1 101 ? -18.875 17.484 -0.472 1 92.94 101 LYS A O 1
ATOM 820 N N . ILE A 1 102 ? -20.844 17.219 -1.569 1 94.88 102 ILE A N 1
ATOM 821 C CA . ILE A 1 102 ? -20.625 18.453 -2.326 1 94.88 102 ILE A CA 1
ATOM 822 C C . ILE A 1 102 ? -21.062 19.656 -1.492 1 94.88 102 ILE A C 1
ATOM 824 O O . ILE A 1 102 ? -22.188 19.719 -1.013 1 94.88 102 ILE A O 1
ATOM 828 N N . ILE A 1 103 ? -20.203 20.578 -1.292 1 96 103 ILE A N 1
ATOM 829 C CA . ILE A 1 103 ? -20.438 21.766 -0.471 1 96 103 ILE A CA 1
ATOM 830 C C . ILE A 1 103 ? -20.812 22.938 -1.365 1 96 103 ILE A C 1
ATOM 832 O O . ILE A 1 103 ? -21.594 23.812 -0.974 1 96 103 ILE A O 1
ATOM 836 N N . PHE A 1 104 ? -20.188 23 -2.449 1 96.56 104 PHE A N 1
ATOM 837 C CA . PHE A 1 104 ? -20.344 24.125 -3.375 1 96.56 104 PHE A CA 1
ATOM 838 C C . PHE A 1 104 ? -20.016 23.688 -4.801 1 96.56 104 PHE A C 1
ATOM 840 O O . PHE A 1 104 ? -19.109 22.891 -5.016 1 96.56 104 PHE A O 1
ATOM 847 N N . SER A 1 105 ? -20.812 24.172 -5.738 1 97.25 105 SER A N 1
ATOM 848 C CA . SER A 1 105 ? -20.5 23.953 -7.145 1 97.25 105 SER A CA 1
ATOM 849 C C . SER A 1 105 ? -21.094 25.047 -8.023 1 97.25 105 SER A C 1
ATOM 851 O O . SER A 1 105 ? -22.203 25.516 -7.766 1 97.25 105 SER A O 1
ATOM 853 N N . ARG A 1 106 ? -20.391 25.5 -8.977 1 97.38 106 ARG A N 1
ATOM 854 C CA . ARG A 1 106 ? -20.938 26.406 -9.984 1 97.38 106 ARG A CA 1
ATOM 855 C C . ARG A 1 106 ? -20.672 25.875 -11.391 1 97.38 106 ARG A C 1
ATOM 857 O O . ARG A 1 106 ? -20.516 26.641 -12.336 1 97.38 106 ARG A O 1
ATOM 864 N N . ASP A 1 107 ? -20.5 24.594 -11.508 1 97.31 107 ASP A N 1
ATOM 865 C CA . ASP A 1 107 ? -20.25 23.906 -12.766 1 97.31 107 ASP A CA 1
ATOM 866 C C . ASP A 1 107 ? -21.172 22.688 -12.906 1 97.31 107 ASP A C 1
ATOM 868 O O . ASP A 1 107 ? -21 21.688 -12.195 1 97.31 107 ASP A O 1
ATOM 872 N N . ASP A 1 108 ? -21.984 22.641 -13.906 1 96.38 108 ASP A N 1
ATOM 873 C CA . ASP A 1 108 ? -23.016 21.625 -14.078 1 96.38 108 ASP A CA 1
ATOM 874 C C . ASP A 1 108 ? -22.406 20.266 -14.398 1 96.38 108 ASP A C 1
ATOM 876 O O . ASP A 1 108 ? -22.922 19.219 -14 1 96.38 108 ASP A O 1
ATOM 880 N N . GLU A 1 109 ? -21.422 20.312 -15.086 1 96.12 109 GLU A N 1
ATOM 881 C CA . GLU A 1 109 ? -20.797 19.062 -15.477 1 96.12 109 GLU A CA 1
ATOM 882 C C . GLU A 1 109 ? -20.188 18.344 -14.266 1 96.12 109 GLU A C 1
ATOM 884 O O . GLU A 1 109 ? -20.312 17.125 -14.133 1 96.12 109 GLU A O 1
ATOM 889 N N . ILE A 1 110 ? -19.531 19.094 -13.406 1 96 110 ILE A N 1
ATOM 890 C CA . ILE A 1 110 ? -18.953 18.531 -12.188 1 96 110 ILE A CA 1
ATOM 891 C C . ILE A 1 110 ? -20.062 17.953 -11.312 1 96 110 ILE A C 1
ATOM 893 O O . ILE A 1 110 ? -19.922 16.859 -10.75 1 96 110 ILE A O 1
ATOM 897 N N . GLU A 1 111 ? -21.141 18.625 -11.273 1 95.19 111 GLU A N 1
ATOM 898 C CA . GLU A 1 111 ? -22.281 18.156 -10.477 1 95.19 111 GLU A CA 1
ATOM 899 C C . GLU A 1 111 ? -22.844 16.859 -11.031 1 95.19 111 GLU A C 1
ATOM 901 O O . GLU A 1 111 ? -23.203 15.961 -10.273 1 95.19 111 GLU A O 1
ATOM 906 N N . ARG A 1 112 ? -22.938 16.797 -12.289 1 93.19 112 ARG A N 1
ATOM 907 C CA . ARG A 1 112 ? -23.453 15.602 -12.938 1 93.19 112 ARG A CA 1
ATOM 908 C C . ARG A 1 112 ? -22.562 14.398 -12.641 1 93.19 112 ARG A C 1
ATOM 910 O O . ARG A 1 112 ? -23.062 13.312 -12.344 1 93.19 112 ARG A O 1
ATOM 917 N N . ILE A 1 113 ? -21.344 14.617 -12.703 1 90.38 113 ILE A N 1
ATOM 918 C CA . ILE A 1 113 ? -20.375 13.555 -12.453 1 90.38 113 ILE A CA 1
ATOM 919 C C . ILE A 1 113 ? -20.469 13.102 -11 1 90.38 113 ILE A C 1
ATOM 921 O O . ILE A 1 113 ? -20.422 11.906 -10.719 1 90.38 113 ILE A O 1
ATOM 925 N N . PHE A 1 114 ? -20.531 14.055 -10.125 1 91.38 114 PHE A N 1
ATOM 926 C CA . PHE A 1 114 ? -20.688 13.742 -8.703 1 91.38 114 PHE A CA 1
ATOM 927 C C . PHE A 1 114 ? -21.922 12.883 -8.469 1 91.38 114 PHE A C 1
ATOM 929 O O . PHE A 1 114 ? -21.844 11.867 -7.777 1 91.38 114 PHE A O 1
ATOM 936 N N . ASN A 1 115 ? -23.016 13.258 -9.094 1 88.88 115 ASN A N 1
ATOM 937 C CA . ASN A 1 115 ? -24.266 12.516 -8.945 1 88.88 115 ASN A CA 1
ATOM 938 C C . ASN A 1 115 ? -24.156 11.109 -9.523 1 88.88 115 ASN A C 1
ATOM 940 O O . ASN A 1 115 ? -24.656 10.148 -8.938 1 88.88 115 ASN A O 1
ATOM 944 N N . LYS A 1 116 ? -23.5 11.07 -10.625 1 85.06 116 LYS A N 1
ATOM 945 C CA . LYS A 1 116 ? -23.281 9.766 -11.234 1 85.06 116 LYS A CA 1
ATOM 946 C C . LYS A 1 116 ? -22.438 8.867 -10.336 1 85.06 116 LYS A C 1
ATOM 948 O O . LYS A 1 116 ? -22.734 7.68 -10.188 1 85.06 116 LYS A O 1
ATOM 953 N N . ALA A 1 117 ? -21.391 9.445 -9.789 1 82.88 117 ALA A N 1
ATOM 954 C CA . ALA A 1 117 ? -20.516 8.695 -8.891 1 82.88 117 ALA A CA 1
ATOM 955 C C . ALA A 1 117 ? -21.281 8.211 -7.664 1 82.88 117 ALA A C 1
ATOM 957 O O . ALA A 1 117 ? -21.109 7.066 -7.238 1 82.88 117 ALA A O 1
ATOM 958 N N . LYS A 1 118 ? -22.078 9.031 -7.148 1 79.31 118 LYS A N 1
ATOM 959 C CA . LYS A 1 118 ? -22.828 8.727 -5.938 1 79.31 118 LYS A CA 1
ATOM 960 C C . LYS A 1 118 ? -23.828 7.594 -6.184 1 79.31 118 LYS A C 1
ATOM 962 O O . LYS A 1 118 ? -24.062 6.762 -5.301 1 79.31 118 LYS A O 1
ATOM 967 N N . TYR A 1 119 ? -24.344 7.543 -7.344 1 76.06 119 TYR A N 1
ATOM 968 C CA . TYR A 1 119 ? -25.391 6.559 -7.641 1 76.06 119 TYR A CA 1
ATOM 969 C C . TYR A 1 119 ? -24.781 5.285 -8.219 1 76.06 119 TYR A C 1
ATOM 971 O O . TYR A 1 119 ? -25.484 4.305 -8.461 1 76.06 119 TYR A O 1
ATOM 979 N N . SER A 1 120 ? -23.469 5.312 -8.43 1 69.44 120 SER A N 1
ATOM 980 C CA . SER A 1 120 ? -22.812 4.156 -9.031 1 69.44 120 SER A CA 1
ATOM 981 C C . SER A 1 120 ? -22.172 3.273 -7.969 1 69.44 120 SER A C 1
ATOM 983 O O . SER A 1 120 ? -21.188 2.576 -8.25 1 69.44 120 SER A O 1
ATOM 985 N N . LEU A 1 121 ? -22.594 3.354 -6.75 1 63.28 121 LEU A N 1
ATOM 986 C CA . LEU A 1 121 ? -22 2.58 -5.664 1 63.28 121 LEU A CA 1
ATOM 987 C C . LEU A 1 121 ? -21.875 1.111 -6.055 1 63.28 121 LEU A C 1
ATOM 989 O O . LEU A 1 121 ? -20.875 0.465 -5.719 1 63.28 121 LEU A O 1
ATOM 993 N N . ASP A 1 122 ? -22.734 0.74 -6.91 1 70.69 122 ASP A N 1
ATOM 994 C CA . ASP A 1 122 ? -22.828 -0.693 -7.172 1 70.69 122 ASP A CA 1
ATOM 995 C C . ASP A 1 122 ? -22.078 -1.071 -8.445 1 70.69 122 ASP A C 1
ATOM 997 O O . ASP A 1 122 ? -21.844 -2.254 -8.703 1 70.69 122 ASP A O 1
ATOM 1001 N N . LYS A 1 123 ? -21.578 -0.045 -9.055 1 76 123 LYS A N 1
ATOM 1002 C CA . LYS A 1 123 ? -21.047 -0.333 -10.383 1 76 123 LYS A CA 1
ATOM 1003 C C . LYS A 1 123 ? -19.781 -1.189 -10.281 1 76 123 LYS A C 1
ATOM 1005 O O . LYS A 1 123 ? -19.562 -2.066 -11.125 1 76 123 LYS A O 1
ATOM 1010 N N . TYR A 1 124 ? -19 -1.087 -9.219 1 82.31 124 TYR A N 1
ATOM 1011 C CA . TYR A 1 124 ? -17.734 -1.806 -9.156 1 82.31 124 TYR A CA 1
ATOM 1012 C C . TYR A 1 124 ? -17.703 -2.748 -7.961 1 82.31 124 TYR A C 1
ATOM 1014 O O . TYR A 1 124 ? -16.625 -3.139 -7.504 1 82.31 124 TYR A O 1
ATOM 1022 N N . ARG A 1 125 ? -18.828 -3.031 -7.539 1 89.06 125 ARG A N 1
ATOM 1023 C CA . ARG A 1 125 ? -18.922 -3.895 -6.363 1 89.06 125 ARG A CA 1
ATOM 1024 C C . ARG A 1 125 ? -18.203 -5.223 -6.605 1 89.06 125 ARG A C 1
ATOM 1026 O O . ARG A 1 125 ? -17.422 -5.676 -5.773 1 89.06 125 ARG A O 1
ATOM 1033 N N . GLU A 1 126 ? -18.469 -5.777 -7.734 1 93.56 126 GLU A N 1
ATOM 1034 C CA . GLU A 1 126 ? -17.891 -7.082 -8.039 1 93.56 126 GLU A CA 1
ATOM 1035 C C . GLU A 1 126 ? -16.391 -6.988 -8.227 1 93.56 126 GLU A C 1
ATOM 1037 O O . GLU A 1 126 ? -15.648 -7.906 -7.859 1 93.56 126 GLU A O 1
ATOM 1042 N N . THR A 1 127 ? -15.953 -5.914 -8.781 1 92.62 127 THR A N 1
ATOM 1043 C CA . THR A 1 127 ? -14.516 -5.703 -8.938 1 92.62 127 THR A CA 1
ATOM 1044 C C . THR A 1 127 ? -13.836 -5.57 -7.578 1 92.62 127 THR A C 1
ATOM 1046 O O . THR A 1 127 ? -12.758 -6.125 -7.359 1 92.62 127 THR A O 1
ATOM 1049 N N . TRP A 1 128 ? -14.469 -4.902 -6.723 1 91.19 128 TRP A N 1
ATOM 1050 C CA . TRP A 1 128 ? -13.914 -4.723 -5.387 1 91.19 128 TRP A CA 1
ATOM 1051 C C . TRP A 1 128 ? -13.914 -6.039 -4.617 1 91.19 128 TRP A C 1
ATOM 1053 O O . TRP A 1 128 ? -13.016 -6.293 -3.812 1 91.19 128 TRP A O 1
ATOM 1063 N N . ASN A 1 129 ? -14.883 -6.848 -4.875 1 96.69 129 ASN A N 1
ATOM 1064 C CA . ASN A 1 129 ? -14.82 -8.195 -4.316 1 96.69 129 ASN A CA 1
ATOM 1065 C C . ASN A 1 129 ? -13.508 -8.891 -4.66 1 96.69 129 ASN A C 1
ATOM 1067 O O . ASN A 1 129 ? -12.898 -9.523 -3.801 1 96.69 129 ASN A O 1
ATOM 1071 N N . LEU A 1 130 ? -13.125 -8.672 -5.883 1 97.75 130 LEU A N 1
ATOM 1072 C CA . LEU A 1 130 ? -11.906 -9.32 -6.348 1 97.75 130 LEU A CA 1
ATOM 1073 C C . LEU A 1 130 ? -10.68 -8.719 -5.668 1 97.75 130 LEU A C 1
ATOM 1075 O O . LEU A 1 130 ? -9.734 -9.438 -5.344 1 97.75 130 LEU A O 1
ATOM 1079 N N . VAL A 1 131 ? -10.664 -7.422 -5.449 1 96.06 131 VAL A N 1
ATOM 1080 C CA . VAL A 1 131 ? -9.555 -6.762 -4.777 1 96.06 131 VAL A CA 1
ATOM 1081 C C . VAL A 1 131 ? -9.398 -7.324 -3.365 1 96.06 131 VAL A C 1
ATOM 1083 O O . VAL A 1 131 ? -8.312 -7.781 -2.988 1 96.06 131 VAL A O 1
ATOM 1086 N N . TYR A 1 132 ? -10.5 -7.344 -2.625 1 97.38 132 TYR A N 1
ATOM 1087 C CA . TYR A 1 132 ? -10.461 -7.828 -1.25 1 97.38 132 TYR A CA 1
ATOM 1088 C C . TYR A 1 132 ? -10.141 -9.312 -1.205 1 97.38 132 TYR A C 1
ATOM 1090 O O . TYR A 1 132 ? -9.375 -9.766 -0.344 1 97.38 132 TYR A O 1
ATOM 1098 N N . LEU A 1 133 ? -10.734 -10.023 -2.125 1 98.5 133 LEU A N 1
ATOM 1099 C CA . LEU A 1 133 ? -10.5 -11.461 -2.195 1 98.5 133 LEU A CA 1
ATOM 1100 C C . LEU A 1 133 ? -9.023 -11.758 -2.445 1 98.5 133 LEU A C 1
ATOM 1102 O O . LEU A 1 133 ? -8.43 -12.602 -1.77 1 98.5 133 LEU A O 1
ATOM 1106 N N . GLY A 1 134 ? -8.484 -11.07 -3.447 1 98.44 134 GLY A N 1
ATOM 1107 C CA . GLY A 1 134 ? -7.074 -11.25 -3.748 1 98.44 134 GLY A CA 1
ATOM 1108 C C . GLY A 1 134 ? -6.168 -10.969 -2.564 1 98.44 134 GLY A C 1
ATOM 1109 O O . GLY A 1 134 ? -5.258 -11.742 -2.271 1 98.44 134 GLY A O 1
ATOM 1110 N N . ASP A 1 135 ? -6.41 -9.898 -1.879 1 97.81 135 ASP A N 1
ATOM 1111 C CA . ASP A 1 135 ? -5.633 -9.531 -0.698 1 97.81 135 ASP A CA 1
ATOM 1112 C C . ASP A 1 135 ? -5.777 -10.586 0.402 1 97.81 135 ASP A C 1
ATOM 1114 O O . ASP A 1 135 ? -4.797 -10.945 1.054 1 97.81 135 ASP A O 1
ATOM 1118 N N . LEU A 1 136 ? -6.953 -11.023 0.575 1 98.25 136 LEU A N 1
ATOM 1119 C CA . LEU A 1 136 ? -7.242 -12.023 1.597 1 98.25 136 LEU A CA 1
ATOM 1120 C C . LEU A 1 136 ? -6.488 -13.32 1.316 1 98.25 136 LEU A C 1
ATOM 1122 O O . LEU A 1 136 ? -5.824 -13.859 2.203 1 98.25 136 LEU A O 1
ATOM 1126 N N . ILE A 1 137 ? -6.574 -13.758 0.107 1 98.06 137 ILE A N 1
ATOM 1127 C CA . ILE A 1 137 ? -5.93 -15.008 -0.291 1 98.06 137 ILE A CA 1
ATOM 1128 C C . ILE A 1 137 ? -4.422 -14.906 -0.073 1 98.06 137 ILE A C 1
ATOM 1130 O O . ILE A 1 137 ? -3.809 -15.812 0.492 1 98.06 137 ILE A O 1
ATOM 1134 N N . LYS A 1 138 ? -3.889 -13.859 -0.48 1 96.75 138 LYS A N 1
ATOM 1135 C CA . LYS A 1 138 ? -2.453 -13.641 -0.329 1 96.75 138 LYS A CA 1
ATOM 1136 C C . LYS A 1 138 ? -2.049 -13.641 1.143 1 96.75 138 LYS A C 1
ATOM 1138 O O . LYS A 1 138 ? -1.111 -14.336 1.532 1 96.75 138 LYS A O 1
ATOM 1143 N N . ASP A 1 139 ? -2.715 -12.883 1.928 1 96.75 139 ASP A N 1
ATOM 1144 C CA . ASP A 1 139 ? -2.34 -12.734 3.33 1 96.75 139 ASP A CA 1
ATOM 1145 C C . ASP A 1 139 ? -2.545 -14.039 4.098 1 96.75 139 ASP A C 1
ATOM 1147 O O . ASP A 1 139 ? -1.785 -14.352 5.02 1 96.75 139 ASP A O 1
ATOM 1151 N N . ILE A 1 140 ? -3.535 -14.789 3.762 1 97.19 140 ILE A N 1
ATOM 1152 C CA . ILE A 1 140 ? -3.746 -16.094 4.395 1 97.19 140 ILE A CA 1
ATOM 1153 C C . ILE A 1 140 ? -2.584 -17.016 4.062 1 97.19 140 ILE A C 1
ATOM 1155 O O . ILE A 1 140 ? -2.07 -17.719 4.938 1 97.19 140 ILE A O 1
ATOM 1159 N N . ARG A 1 141 ? -2.209 -17.016 2.855 1 94.88 141 ARG A N 1
ATOM 1160 C CA . ARG A 1 141 ? -1.073 -17.828 2.436 1 94.88 141 ARG A CA 1
ATOM 1161 C C . ARG A 1 141 ? 0.185 -17.453 3.213 1 94.88 141 ARG A C 1
ATOM 1163 O O . ARG A 1 141 ? 0.912 -18.328 3.686 1 94.88 141 ARG A O 1
ATOM 1170 N N . ILE A 1 142 ? 0.424 -16.203 3.33 1 93.38 142 ILE A N 1
ATOM 1171 C CA . ILE A 1 142 ? 1.606 -15.734 4.039 1 93.38 142 ILE A CA 1
ATOM 1172 C C . ILE A 1 142 ? 1.498 -16.094 5.52 1 93.38 142 ILE A C 1
ATOM 1174 O O . ILE A 1 142 ? 2.49 -16.469 6.148 1 93.38 142 ILE A O 1
ATOM 1178 N N . THR A 1 143 ? 0.331 -15.945 6.078 1 95.44 143 THR A N 1
ATOM 1179 C CA . THR A 1 143 ? 0.112 -16.344 7.461 1 95.44 143 THR A CA 1
ATOM 1180 C C . THR A 1 143 ? 0.496 -17.812 7.664 1 95.44 143 THR A C 1
ATOM 1182 O O . THR A 1 143 ? 1.228 -18.141 8.602 1 95.44 143 THR A O 1
ATOM 1185 N N . LYS A 1 144 ? 0.041 -18.609 6.785 1 94.25 144 LYS A N 1
ATOM 1186 C CA . LYS A 1 144 ? 0.33 -20.031 6.871 1 94.25 144 LYS A CA 1
ATOM 1187 C C . LYS A 1 144 ? 1.828 -20.297 6.758 1 94.25 144 LYS A C 1
ATOM 1189 O O . LYS A 1 144 ? 2.365 -21.156 7.457 1 94.25 144 LYS A O 1
ATOM 1194 N N . LYS A 1 145 ? 2.441 -19.609 5.918 1 91.56 145 LYS A N 1
ATOM 1195 C CA . LYS A 1 145 ? 3.891 -19.719 5.77 1 91.56 145 LYS A CA 1
ATOM 1196 C C . LYS A 1 145 ? 4.602 -19.453 7.094 1 91.56 145 LYS A C 1
ATOM 1198 O O . LYS A 1 145 ? 5.469 -20.234 7.496 1 91.56 145 LYS A O 1
ATOM 1203 N N . TYR A 1 146 ? 4.23 -18.453 7.711 1 90.38 146 TYR A N 1
ATOM 1204 C CA . TYR A 1 146 ? 4.941 -18.062 8.922 1 90.38 146 TYR A CA 1
ATOM 1205 C C . TYR A 1 146 ? 4.523 -18.922 10.109 1 90.38 146 TYR A C 1
ATOM 1207 O O . TYR A 1 146 ? 5.281 -19.094 11.07 1 90.38 146 TYR A O 1
ATOM 1215 N N . ILE A 1 147 ? 3.332 -19.5 10.055 1 90.12 147 ILE A N 1
ATOM 1216 C CA . ILE A 1 147 ? 2.996 -20.547 11.016 1 90.12 147 ILE A CA 1
ATOM 1217 C C . ILE A 1 147 ? 3.977 -21.703 10.883 1 90.12 147 ILE A C 1
ATOM 1219 O O . ILE A 1 147 ? 4.527 -22.172 11.883 1 90.12 147 ILE A O 1
ATOM 1223 N N . GLN A 1 148 ? 4.191 -22.094 9.695 1 87.75 148 GLN A N 1
ATOM 1224 C CA . GLN A 1 148 ? 5.062 -23.234 9.406 1 87.75 148 GLN A CA 1
ATOM 1225 C C . GLN A 1 148 ? 6.512 -22.922 9.773 1 87.75 148 GLN A C 1
ATOM 1227 O O . GLN A 1 148 ? 7.242 -23.781 10.242 1 87.75 148 GLN A O 1
ATOM 1232 N N . ASN A 1 149 ? 6.914 -21.703 9.57 1 84 149 ASN A N 1
ATOM 1233 C CA . ASN A 1 149 ? 8.289 -21.281 9.828 1 84 149 ASN A CA 1
ATOM 1234 C C . ASN A 1 149 ? 8.484 -20.875 11.281 1 84 149 ASN A C 1
ATOM 1236 O O . ASN A 1 149 ? 9.523 -20.312 11.641 1 84 149 ASN A O 1
ATOM 1240 N N . TYR A 1 150 ? 7.508 -21.031 12.078 1 79.31 150 TYR A N 1
ATOM 1241 C CA . TYR A 1 150 ? 7.551 -20.828 13.516 1 79.31 150 TYR A CA 1
ATOM 1242 C C . TYR A 1 150 ? 7.871 -19.375 13.844 1 79.31 150 TYR A C 1
ATOM 1244 O O . TYR A 1 150 ? 8.734 -19.094 14.68 1 79.31 150 TYR A O 1
ATOM 1252 N N . SER A 1 151 ? 7.301 -18.484 13.117 1 85 151 SER A N 1
ATOM 1253 C CA . SER A 1 151 ? 7.324 -17.047 13.391 1 85 151 SER A CA 1
ATOM 1254 C C . SER A 1 151 ? 5.945 -16.547 13.789 1 85 151 SER A C 1
ATOM 1256 O O . SER A 1 151 ? 5.262 -15.898 12.992 1 85 151 SER A O 1
ATOM 1258 N N . GLU A 1 152 ? 5.668 -16.672 15 1 85.69 152 GLU A N 1
ATOM 1259 C CA . GLU A 1 152 ? 4.316 -16.469 15.5 1 85.69 152 GLU A CA 1
ATOM 1260 C C . GLU A 1 152 ? 3.918 -14.992 15.414 1 85.69 152 GLU A C 1
ATOM 1262 O O . GLU A 1 152 ? 2.801 -14.672 15.008 1 85.69 152 GLU A O 1
ATOM 1267 N N . PHE A 1 153 ? 4.828 -14.133 15.734 1 85.19 153 PHE A N 1
ATOM 1268 C CA . PHE A 1 153 ? 4.496 -12.711 15.734 1 85.19 153 PHE A CA 1
ATOM 1269 C C . PHE A 1 153 ? 4.211 -12.219 14.32 1 85.19 153 PHE A C 1
ATOM 1271 O O . PHE A 1 153 ? 3.236 -11.5 14.102 1 85.19 153 PHE A O 1
ATOM 1278 N N . THR A 1 154 ? 5.027 -12.664 13.43 1 88.19 154 THR A N 1
ATOM 1279 C CA . THR A 1 154 ? 4.824 -12.266 12.039 1 88.19 154 THR A CA 1
ATOM 1280 C C . THR A 1 154 ? 3.531 -12.859 11.492 1 88.19 154 THR A C 1
ATOM 1282 O O . THR A 1 154 ? 2.787 -12.195 10.773 1 88.19 154 THR A O 1
ATOM 1285 N N . SER A 1 155 ? 3.352 -14.102 11.891 1 92.94 155 SER A N 1
ATOM 1286 C CA . SER A 1 155 ? 2.113 -14.742 11.469 1 92.94 155 SER A CA 1
ATOM 1287 C C . SER A 1 155 ? 0.892 -13.992 11.984 1 92.94 155 SER A C 1
ATOM 1289 O O . SER A 1 155 ? -0.075 -13.789 11.25 1 92.94 155 SER A O 1
ATOM 1291 N N . TYR A 1 156 ? 0.964 -13.625 13.203 1 91.69 156 TYR A N 1
ATOM 1292 C CA . TYR A 1 156 ? -0.128 -12.898 13.844 1 91.69 156 TYR A CA 1
ATOM 1293 C C . TYR A 1 156 ? -0.353 -11.547 13.172 1 91.69 156 TYR A C 1
ATOM 1295 O O . TYR A 1 156 ? -1.493 -11.164 12.898 1 91.69 156 TYR A O 1
ATOM 1303 N N . GLU A 1 157 ? 0.696 -10.891 12.883 1 90.19 157 GLU A N 1
ATOM 1304 C CA . GLU A 1 157 ? 0.625 -9.602 12.211 1 90.19 157 GLU A CA 1
ATOM 1305 C C . GLU A 1 157 ? -0.076 -9.719 10.859 1 90.19 157 GLU A C 1
ATOM 1307 O O . GLU A 1 157 ? -0.973 -8.938 10.547 1 90.19 157 GLU A O 1
ATOM 1312 N N . VAL A 1 158 ? 0.312 -10.656 10.062 1 93.62 158 VAL A N 1
ATOM 1313 C CA . VAL A 1 158 ? -0.24 -10.836 8.727 1 93.62 158 VAL A CA 1
ATOM 1314 C C . VAL A 1 158 ? -1.693 -11.289 8.82 1 93.62 158 VAL A C 1
ATOM 1316 O O . VAL A 1 158 ? -2.527 -10.914 8 1 93.62 158 VAL A O 1
ATOM 1319 N N . LEU A 1 159 ? -1.957 -12.07 9.844 1 95.94 159 LEU A N 1
ATOM 1320 C CA . LEU A 1 159 ? -3.322 -12.539 10.055 1 95.94 159 LEU A CA 1
ATOM 1321 C C . LEU A 1 159 ? -4.266 -11.367 10.32 1 95.94 159 LEU A C 1
ATOM 1323 O O . LEU A 1 159 ? -5.41 -11.375 9.859 1 95.94 159 LEU A O 1
ATOM 1327 N N . ILE A 1 160 ? -3.842 -10.422 11.039 1 93.62 160 ILE A N 1
ATOM 1328 C CA . ILE A 1 160 ? -4.668 -9.258 11.328 1 93.62 160 ILE A CA 1
ATOM 1329 C C . ILE A 1 160 ? -4.977 -8.508 10.031 1 93.62 160 ILE A C 1
ATOM 1331 O O . ILE A 1 160 ? -6.102 -8.039 9.828 1 93.62 160 ILE A O 1
ATOM 1335 N N . ARG A 1 161 ? -4.008 -8.453 9.148 1 93.62 161 ARG A N 1
ATOM 1336 C CA . ARG A 1 161 ? -4.25 -7.871 7.832 1 93.62 161 ARG A CA 1
ATOM 1337 C C . ARG A 1 161 ? -5.281 -8.688 7.059 1 93.62 161 ARG A C 1
ATOM 1339 O O . ARG A 1 161 ? -6.145 -8.125 6.383 1 93.62 161 ARG A O 1
ATOM 1346 N N . ALA A 1 162 ? -5.129 -9.953 7.16 1 96.81 162 ALA A N 1
ATOM 1347 C CA . ALA A 1 162 ? -6.07 -10.852 6.492 1 96.81 162 ALA A CA 1
ATOM 1348 C C . ALA A 1 162 ? -7.484 -10.656 7.023 1 96.81 162 ALA A C 1
ATOM 1350 O O . ALA A 1 162 ? -8.453 -10.672 6.254 1 96.81 162 ALA A O 1
ATOM 1351 N N . LEU A 1 163 ? -7.582 -10.469 8.336 1 96.25 163 LEU A N 1
ATOM 1352 C CA . LEU A 1 163 ? -8.883 -10.258 8.961 1 96.25 163 LEU A CA 1
ATOM 1353 C C . LEU A 1 163 ? -9.547 -8.992 8.43 1 96.25 163 LEU A C 1
ATOM 1355 O O . LEU A 1 163 ? -10.758 -8.961 8.219 1 96.25 163 LEU A O 1
ATOM 1359 N N . ASP A 1 164 ? -8.742 -8.016 8.219 1 94.94 164 ASP A N 1
ATOM 1360 C CA . ASP A 1 164 ? -9.258 -6.777 7.656 1 94.94 164 ASP A CA 1
ATOM 1361 C C . ASP A 1 164 ? -9.781 -6.996 6.238 1 94.94 164 ASP A C 1
ATOM 1363 O O . ASP A 1 164 ? -10.883 -6.555 5.906 1 94.94 164 ASP A O 1
ATOM 1367 N N . SER A 1 165 ? -9.016 -7.645 5.418 1 96.81 165 SER A N 1
ATOM 1368 C CA . SER A 1 165 ? -9.453 -7.949 4.059 1 96.81 165 SER A CA 1
ATOM 1369 C C . SER A 1 165 ? -10.711 -8.812 4.059 1 96.81 165 SER A C 1
ATOM 1371 O O . SER A 1 165 ? -11.602 -8.625 3.229 1 96.81 165 SER A O 1
ATOM 1373 N N . PHE A 1 166 ? -10.734 -9.758 4.961 1 97.88 166 PHE A N 1
ATOM 1374 C CA . PHE A 1 166 ? -11.898 -10.617 5.102 1 97.88 166 PHE A CA 1
ATOM 1375 C C . PHE A 1 166 ? -13.141 -9.805 5.445 1 97.88 166 PHE A C 1
ATOM 1377 O O . PHE A 1 166 ? -14.195 -9.992 4.844 1 97.88 166 PHE A O 1
ATOM 1384 N N . ALA A 1 167 ? -12.992 -8.938 6.445 1 97.06 167 ALA A N 1
ATOM 1385 C CA . ALA A 1 167 ? -14.117 -8.109 6.879 1 97.06 167 ALA A CA 1
ATOM 1386 C C . ALA A 1 167 ? -14.625 -7.23 5.738 1 97.06 167 ALA A C 1
ATOM 1388 O O . ALA A 1 167 ? -15.828 -7.117 5.523 1 97.06 167 ALA A O 1
ATOM 1389 N N . LYS A 1 168 ? -13.758 -6.688 4.996 1 96.25 168 LYS A N 1
ATOM 1390 C CA . LYS A 1 168 ? -14.133 -5.84 3.867 1 96.25 168 LYS A CA 1
ATOM 1391 C C . LYS A 1 168 ? -14.852 -6.648 2.789 1 96.25 168 LYS A C 1
ATOM 1393 O O . LYS A 1 168 ? -15.844 -6.191 2.225 1 96.25 168 LYS A O 1
ATOM 1398 N N . LEU A 1 169 ? -14.352 -7.789 2.502 1 97.56 169 LEU A N 1
ATOM 1399 C CA . LEU A 1 169 ? -14.992 -8.664 1.53 1 97.56 169 LEU A CA 1
ATOM 1400 C C . LEU A 1 169 ? -16.406 -9.039 1.982 1 97.56 169 LEU A C 1
ATOM 1402 O O . LEU A 1 169 ? -17.344 -8.992 1.191 1 97.56 169 LEU A O 1
ATOM 1406 N N . TYR A 1 170 ? -16.484 -9.422 3.266 1 97 170 TYR A N 1
ATOM 1407 C CA . TYR A 1 170 ? -17.766 -9.781 3.834 1 97 170 TYR A CA 1
ATOM 1408 C C . TYR A 1 170 ? -18.781 -8.648 3.68 1 97 170 TYR A C 1
ATOM 1410 O O . TYR A 1 170 ? -19.906 -8.867 3.246 1 97 170 TYR A O 1
ATOM 1418 N N . LEU A 1 171 ? -18.359 -7.465 4.039 1 95 171 LEU A N 1
ATOM 1419 C CA . LEU A 1 171 ? -19.234 -6.305 3.941 1 95 171 LEU A CA 1
ATOM 1420 C C . LEU A 1 171 ? -19.656 -6.059 2.496 1 95 171 LEU A C 1
ATOM 1422 O O . LEU A 1 171 ? -20.828 -5.879 2.213 1 95 171 LEU A O 1
ATOM 1426 N N . ASN A 1 172 ? -18.703 -6.102 1.654 1 93.56 172 ASN A N 1
ATOM 1427 C CA . ASN A 1 172 ? -18.969 -5.816 0.248 1 93.56 172 ASN A CA 1
ATOM 1428 C C . ASN A 1 172 ? -19.906 -6.855 -0.369 1 93.56 172 ASN A C 1
ATOM 1430 O O . ASN A 1 172 ? -20.812 -6.512 -1.128 1 93.56 172 ASN A O 1
ATOM 1434 N N . LEU A 1 173 ? -19.719 -8.086 -0.051 1 95.44 173 LEU A N 1
ATOM 1435 C CA . LEU A 1 173 ? -20.531 -9.18 -0.562 1 95.44 173 LEU A CA 1
ATOM 1436 C C . LEU A 1 173 ? -21.984 -9.039 -0.082 1 95.44 173 LEU A C 1
ATOM 1438 O O . LEU A 1 173 ? -22.906 -9.43 -0.784 1 95.44 173 LEU A O 1
ATOM 1442 N N . ASN A 1 174 ? -22.109 -8.508 1.059 1 93.69 174 ASN A N 1
ATOM 1443 C CA . ASN A 1 174 ? -23.438 -8.438 1.665 1 93.69 174 ASN A CA 1
ATOM 1444 C C . ASN A 1 174 ? -24.078 -7.062 1.465 1 93.69 174 ASN A C 1
ATOM 1446 O O . ASN A 1 174 ? -25.047 -6.723 2.131 1 93.69 174 ASN A O 1
ATOM 1450 N N . GLY A 1 175 ? -23.453 -6.219 0.668 1 87.94 175 GLY A N 1
ATOM 1451 C CA . GLY A 1 175 ? -24.078 -4.98 0.229 1 87.94 175 GLY A CA 1
ATOM 1452 C C . GLY A 1 175 ? -23.844 -3.826 1.185 1 87.94 175 GLY A C 1
ATOM 1453 O O . GLY A 1 175 ? -24.531 -2.801 1.104 1 87.94 175 GLY A O 1
ATOM 1454 N N . TYR A 1 176 ? -22.922 -3.998 2.139 1 87.75 176 TYR A N 1
ATOM 1455 C CA . TYR A 1 176 ? -22.609 -2.908 3.057 1 87.75 176 TYR A CA 1
ATOM 1456 C C . TYR A 1 176 ? -21.516 -2.014 2.494 1 87.75 176 TYR A C 1
ATOM 1458 O O . TYR A 1 176 ? -20.703 -2.457 1.679 1 87.75 176 TYR A O 1
ATOM 1466 N N . THR A 1 177 ? -21.531 -0.807 2.926 1 82.5 177 THR A N 1
ATOM 1467 C CA . THR A 1 177 ? -20.438 0.091 2.594 1 82.5 177 THR A CA 1
ATOM 1468 C C . THR A 1 177 ? -19.172 -0.273 3.387 1 82.5 177 THR A C 1
ATOM 1470 O O . THR A 1 177 ? -19.234 -0.462 4.602 1 82.5 177 THR A O 1
ATOM 1473 N N . VAL A 1 178 ? -18.141 -0.407 2.67 1 86.31 178 VAL A N 1
ATOM 1474 C CA . VAL A 1 178 ? -16.875 -0.753 3.303 1 86.31 178 VAL A CA 1
ATOM 1475 C C . VAL A 1 178 ? -16.234 0.5 3.895 1 86.31 178 VAL A C 1
ATOM 1477 O O . VAL A 1 178 ? -16.203 1.554 3.256 1 86.31 178 VAL A O 1
ATOM 1480 N N . ASN A 1 179 ? -15.773 0.379 5.148 1 79.31 179 ASN A N 1
ATOM 1481 C CA . ASN A 1 179 ? -15.109 1.505 5.801 1 79.31 179 ASN A CA 1
ATOM 1482 C C . ASN A 1 179 ? -13.859 1.063 6.547 1 79.31 179 ASN A C 1
ATOM 1484 O O . ASN A 1 179 ? -13.453 -0.098 6.461 1 79.31 179 ASN A O 1
ATOM 1488 N N . LYS A 1 180 ? -13.195 1.949 7.273 1 81.81 180 LYS A N 1
ATOM 1489 C CA . LYS A 1 180 ? -11.922 1.688 7.949 1 81.81 180 LYS A CA 1
ATOM 1490 C C . LYS A 1 180 ? -12.125 0.818 9.188 1 81.81 180 LYS A C 1
ATOM 1492 O O . LYS A 1 180 ? -11.188 0.189 9.672 1 81.81 180 LYS A O 1
ATOM 1497 N N . ASP A 1 181 ? -13.336 0.753 9.711 1 86.81 181 ASP A N 1
ATOM 1498 C CA . ASP A 1 181 ? -13.648 -0.056 10.883 1 86.81 181 ASP A CA 1
ATOM 1499 C C . ASP A 1 181 ? -14.367 -1.345 10.484 1 86.81 181 ASP A C 1
ATOM 1501 O O . ASP A 1 181 ? -15.367 -1.723 11.102 1 86.81 181 ASP A O 1
ATOM 1505 N N . ALA A 1 182 ? -13.898 -1.915 9.477 1 91.38 182 ALA A N 1
ATOM 1506 C CA . ALA A 1 182 ? -14.562 -3.062 8.867 1 91.38 182 ALA A CA 1
ATOM 1507 C C . ALA A 1 182 ? -14.656 -4.227 9.852 1 91.38 182 ALA A C 1
ATOM 1509 O O . ALA A 1 182 ? -15.703 -4.879 9.953 1 91.38 182 ALA A O 1
ATOM 1510 N N . ILE A 1 183 ? -13.648 -4.543 10.609 1 92.31 183 ILE A N 1
ATOM 1511 C CA . ILE A 1 183 ? -13.648 -5.664 11.539 1 92.31 183 ILE A CA 1
ATOM 1512 C C . ILE A 1 183 ? -14.727 -5.461 12.594 1 92.31 183 ILE A C 1
ATOM 1514 O O . ILE A 1 183 ? -15.539 -6.355 12.852 1 92.31 183 ILE A O 1
ATOM 1518 N N . LYS A 1 184 ? -14.734 -4.301 13.18 1 90.5 184 LYS A N 1
ATOM 1519 C CA . LYS A 1 184 ? -15.742 -3.992 14.195 1 90.5 184 LYS A CA 1
ATOM 1520 C C . LYS A 1 184 ? -17.156 -4.133 13.625 1 90.5 184 LYS A C 1
ATOM 1522 O O . LYS A 1 184 ? -18.031 -4.699 14.273 1 90.5 184 LYS A O 1
ATOM 1527 N N . MET A 1 185 ? -17.344 -3.658 12.453 1 90.69 185 MET A N 1
ATOM 1528 C CA . MET A 1 185 ? -18.656 -3.719 11.828 1 90.69 185 MET A CA 1
ATOM 1529 C C . MET A 1 185 ? -19.109 -5.164 11.633 1 90.69 185 MET A C 1
ATOM 1531 O O . MET A 1 185 ? -20.234 -5.516 11.961 1 90.69 185 MET A O 1
ATOM 1535 N N . VAL A 1 186 ? -18.234 -5.969 11.156 1 94.5 186 VAL A N 1
ATOM 1536 C CA . VAL A 1 186 ? -18.594 -7.355 10.875 1 94.5 186 VAL A CA 1
ATOM 1537 C C . VAL A 1 186 ? -18.828 -8.102 12.188 1 94.5 186 VAL A C 1
ATOM 1539 O O . VAL A 1 186 ? -19.703 -8.969 12.273 1 94.5 186 VAL A O 1
ATOM 1542 N N . THR A 1 187 ? -18.031 -7.816 13.219 1 93.94 187 THR A N 1
ATOM 1543 C CA . THR A 1 187 ? -18.234 -8.469 14.5 1 93.94 187 THR A CA 1
ATOM 1544 C C . THR A 1 187 ? -19.641 -8.172 15.039 1 93.94 187 THR A C 1
ATOM 1546 O O . THR A 1 187 ? -20.203 -8.984 15.766 1 93.94 187 THR A O 1
ATOM 1549 N N . ASN A 1 188 ? -20.219 -7.035 14.695 1 93.38 188 ASN A N 1
ATOM 1550 C CA . ASN A 1 188 ? -21.562 -6.68 15.102 1 93.38 188 ASN A CA 1
ATOM 1551 C C . ASN A 1 188 ? -22.609 -7.395 14.258 1 93.38 188 ASN A C 1
ATOM 1553 O O . ASN A 1 188 ? -23.75 -7.602 14.703 1 93.38 188 ASN A O 1
ATOM 1557 N N . LEU A 1 189 ? -22.234 -7.781 13.055 1 94.31 189 LEU A N 1
ATOM 1558 C CA . LEU A 1 189 ? -23.188 -8.352 12.102 1 94.31 189 LEU A CA 1
ATOM 1559 C C . LEU A 1 189 ? -23.172 -9.875 12.148 1 94.31 189 LEU A C 1
ATOM 1561 O O . LEU A 1 189 ? -24.141 -10.523 11.766 1 94.31 189 LEU A O 1
ATOM 1565 N N . ASN A 1 190 ? -22.016 -10.445 12.586 1 94.88 190 ASN A N 1
ATOM 1566 C CA . ASN A 1 190 ? -21.797 -11.891 12.531 1 94.88 190 ASN A CA 1
ATOM 1567 C C . ASN A 1 190 ? -21.234 -12.422 13.844 1 94.88 190 ASN A C 1
ATOM 1569 O O . ASN A 1 190 ? -20.031 -12.297 14.109 1 94.88 190 ASN A O 1
ATOM 1573 N N . ASN A 1 191 ? -21.969 -13.172 14.531 1 95.25 191 ASN A N 1
ATOM 1574 C CA . ASN A 1 191 ? -21.625 -13.641 15.867 1 95.25 191 ASN A CA 1
ATOM 1575 C C . ASN A 1 191 ? -20.469 -14.633 15.836 1 95.25 191 ASN A C 1
ATOM 1577 O O . ASN A 1 191 ? -19.625 -14.648 16.734 1 95.25 191 ASN A O 1
ATOM 1581 N N . LYS A 1 192 ? -20.5 -15.445 14.859 1 95.69 192 LYS A N 1
ATOM 1582 C CA . LYS A 1 192 ? -19.406 -16.406 14.742 1 95.69 192 LYS A CA 1
ATOM 1583 C C . LYS A 1 192 ? -18.078 -15.719 14.516 1 95.69 192 LYS A C 1
ATOM 1585 O O . LYS A 1 192 ? -17.062 -16.078 15.125 1 95.69 192 LYS A O 1
ATOM 1590 N N . PHE A 1 193 ? -18.094 -14.734 13.656 1 95.25 193 PHE A N 1
ATOM 1591 C CA . PHE A 1 193 ? -16.891 -13.953 13.422 1 95.25 193 PHE A CA 1
ATOM 1592 C C . PHE A 1 193 ? -16.469 -13.219 14.688 1 95.25 193 PHE A C 1
ATOM 1594 O O . PHE A 1 193 ? -15.273 -13.164 15 1 95.25 193 PHE A O 1
ATOM 1601 N N . ASN A 1 194 ? -17.422 -12.688 15.352 1 95.06 194 ASN A N 1
ATOM 1602 C CA . ASN A 1 194 ? -17.125 -12.008 16.609 1 95.06 194 ASN A CA 1
ATOM 1603 C C . ASN A 1 194 ? -16.422 -12.93 17.594 1 95.06 194 ASN A C 1
ATOM 1605 O O . ASN A 1 194 ? -15.461 -12.531 18.25 1 95.06 194 ASN A O 1
ATOM 1609 N N . ALA A 1 195 ? -16.875 -14.125 17.688 1 95.5 195 ALA A N 1
ATOM 1610 C CA . ALA A 1 195 ? -16.281 -15.102 18.609 1 95.5 195 ALA A CA 1
ATOM 1611 C C . ALA A 1 195 ? -14.836 -15.398 18.234 1 95.5 195 ALA A C 1
ATOM 1613 O O . ALA A 1 195 ? -13.977 -15.508 19.094 1 95.5 195 ALA A O 1
ATOM 1614 N N . VAL A 1 196 ? -14.586 -15.523 16.953 1 94.94 196 VAL A N 1
ATOM 1615 C CA . VAL A 1 196 ? -13.25 -15.82 16.453 1 94.94 196 VAL A CA 1
ATOM 1616 C C . VAL A 1 196 ? -12.312 -14.656 16.766 1 94.94 196 VAL A C 1
ATOM 1618 O O . VAL A 1 196 ? -11.195 -14.859 17.234 1 94.94 196 VAL A O 1
ATOM 1621 N N . VAL A 1 197 ? -12.805 -13.453 16.469 1 93.5 197 VAL A N 1
ATOM 1622 C CA . VAL A 1 197 ? -12.008 -12.25 16.672 1 93.5 197 VAL A CA 1
ATOM 1623 C C . VAL A 1 197 ? -11.734 -12.055 18.156 1 93.5 197 VAL A C 1
ATOM 1625 O O . VAL A 1 197 ? -10.609 -11.766 18.562 1 93.5 197 VAL A O 1
ATOM 1628 N N . GLU A 1 198 ? -12.711 -12.25 18.984 1 92.19 198 GLU A N 1
ATOM 1629 C CA . GLU A 1 198 ? -12.555 -12.125 20.438 1 92.19 198 GLU A CA 1
ATOM 1630 C C . GLU A 1 198 ? -11.547 -13.141 20.969 1 92.19 198 GLU A C 1
ATOM 1632 O O . GLU A 1 198 ? -10.727 -12.812 21.828 1 92.19 198 GLU A O 1
ATOM 1637 N N . ASN A 1 199 ? -11.68 -14.305 20.484 1 92.56 199 ASN A N 1
ATOM 1638 C CA . ASN A 1 199 ? -10.742 -15.344 20.906 1 92.56 199 ASN A CA 1
ATOM 1639 C C . ASN A 1 199 ? -9.305 -14.992 20.516 1 92.56 199 ASN A C 1
ATOM 1641 O O . ASN A 1 199 ? -8.383 -15.188 21.312 1 92.56 199 ASN A O 1
ATOM 1645 N N . LEU A 1 200 ? -9.133 -14.5 19.312 1 91.81 200 LEU A N 1
ATOM 1646 C CA . LEU A 1 200 ? -7.809 -14.18 18.797 1 91.81 200 LEU A CA 1
ATOM 1647 C C . LEU A 1 200 ? -7.199 -13.008 19.562 1 91.81 200 LEU A C 1
ATOM 1649 O O . LEU A 1 200 ? -6.016 -13.039 19.922 1 91.81 200 LEU A O 1
ATOM 1653 N N . PHE A 1 201 ? -8.016 -12.039 19.844 1 88.06 201 PHE A N 1
ATOM 1654 C CA . PHE A 1 201 ? -7.516 -10.781 20.391 1 88.06 201 PHE A CA 1
ATOM 1655 C C . PHE A 1 201 ? -7.391 -10.867 21.906 1 88.06 201 PHE A C 1
ATOM 1657 O O . PHE A 1 201 ? -6.621 -10.117 22.516 1 88.06 201 PHE A O 1
ATOM 1664 N N . ASN A 1 202 ? -8.102 -11.781 22.562 1 89.25 202 ASN A N 1
ATOM 1665 C CA . ASN A 1 202 ? -8.141 -11.789 24.016 1 89.25 202 ASN A CA 1
ATOM 1666 C C . ASN A 1 202 ? -7.406 -13 24.594 1 89.25 202 ASN A C 1
ATOM 1668 O O . ASN A 1 202 ? -7.395 -13.203 25.812 1 89.25 202 ASN A O 1
ATOM 1672 N N . ASN A 1 203 ? -6.844 -13.812 23.75 1 88.75 203 ASN A N 1
ATOM 1673 C CA . ASN A 1 203 ? -6.043 -14.945 24.203 1 88.75 203 ASN A CA 1
ATOM 1674 C C . ASN A 1 203 ? -4.598 -14.836 23.734 1 88.75 203 ASN A C 1
ATOM 1676 O O . ASN A 1 203 ? -4.254 -13.922 22.984 1 88.75 203 ASN A O 1
ATOM 1680 N N . LYS A 1 204 ? -3.814 -15.734 24.203 1 88.12 204 LYS A N 1
ATOM 1681 C CA . LYS A 1 204 ? -2.395 -15.719 23.859 1 88.12 204 LYS A CA 1
ATOM 1682 C C . LYS A 1 204 ? -2.186 -15.969 22.359 1 88.12 204 LYS A C 1
ATOM 1684 O O . LYS A 1 204 ? -2.957 -16.703 21.734 1 88.12 204 LYS A O 1
ATOM 1689 N N . CYS A 1 205 ? -1.175 -15.328 21.891 1 86.88 205 CYS A N 1
ATOM 1690 C CA . CYS A 1 205 ? -0.777 -15.531 20.516 1 86.88 205 CYS A CA 1
ATOM 1691 C C . CYS A 1 205 ? -0.086 -16.875 20.328 1 86.88 205 CYS A C 1
ATOM 1693 O O . CYS A 1 205 ? 1.137 -16.969 20.453 1 86.88 205 CYS A O 1
ATOM 1695 N N . THR A 1 206 ? -0.855 -17.828 20.047 1 89.44 206 THR A N 1
ATOM 1696 C CA . THR A 1 206 ? -0.322 -19.172 19.859 1 89.44 206 THR A CA 1
ATOM 1697 C C . THR A 1 206 ? -0.591 -19.672 18.438 1 89.44 206 THR A C 1
ATOM 1699 O O . THR A 1 206 ? -1.501 -19.172 17.766 1 89.44 206 THR A O 1
ATOM 1702 N N . LYS A 1 207 ? 0.227 -20.594 18.078 1 92.31 207 LYS A N 1
ATOM 1703 C CA . LYS A 1 207 ? 0.043 -21.203 16.766 1 92.31 207 LYS A CA 1
ATOM 1704 C C . LYS A 1 207 ? -1.367 -21.766 16.625 1 92.31 207 LYS A C 1
ATOM 1706 O O . LYS A 1 207 ? -1.974 -21.672 15.555 1 92.31 207 LYS A O 1
ATOM 1711 N N . GLU A 1 208 ? -1.868 -22.312 17.625 1 92.75 208 GLU A N 1
ATOM 1712 C CA . GLU A 1 208 ? -3.189 -22.922 17.609 1 92.75 208 GLU A CA 1
ATOM 1713 C C . GLU A 1 208 ? -4.281 -21.891 17.359 1 92.75 208 GLU A C 1
ATOM 1715 O O . GLU A 1 208 ? -5.164 -22.109 16.531 1 92.75 208 GLU A O 1
ATOM 1720 N N . ASN A 1 209 ? -4.246 -20.828 18.094 1 92.69 209 ASN A N 1
ATOM 1721 C CA . ASN A 1 209 ? -5.25 -19.781 17.938 1 92.69 209 ASN A CA 1
ATOM 1722 C C . ASN A 1 209 ? -5.199 -19.156 16.547 1 92.69 209 ASN A C 1
ATOM 1724 O O . ASN A 1 209 ? -6.242 -18.859 15.961 1 92.69 209 ASN A O 1
ATOM 1728 N N . ILE A 1 210 ? -4 -18.969 16.062 1 95.06 210 ILE A N 1
ATOM 1729 C CA . ILE A 1 210 ? -3.818 -18.438 14.719 1 95.06 210 ILE A CA 1
ATOM 1730 C C . ILE A 1 210 ? -4.406 -19.406 13.695 1 95.06 210 ILE A C 1
ATOM 1732 O O . ILE A 1 210 ? -5.176 -19 12.82 1 95.06 210 ILE A O 1
ATOM 1736 N N . GLN A 1 211 ? -4.07 -20.656 13.867 1 95.75 211 GLN A N 1
ATOM 1737 C CA . GLN A 1 211 ? -4.547 -21.672 12.93 1 95.75 211 GLN A CA 1
ATOM 1738 C C . GLN A 1 211 ? -6.066 -21.766 12.945 1 95.75 211 GLN A C 1
ATOM 1740 O O . GLN A 1 211 ? -6.695 -21.938 11.898 1 95.75 211 GLN A O 1
ATOM 1745 N N . ASN A 1 212 ? -6.629 -21.672 14.102 1 95.62 212 ASN A N 1
ATOM 1746 C CA . ASN A 1 212 ? -8.086 -21.719 14.219 1 95.62 212 ASN A CA 1
ATOM 1747 C C . ASN A 1 212 ? -8.742 -20.594 13.422 1 95.62 212 ASN A C 1
ATOM 1749 O O . ASN A 1 212 ? -9.773 -20.797 12.781 1 95.62 212 ASN A O 1
ATOM 1753 N N . THR A 1 213 ? -8.188 -19.438 13.547 1 96.62 213 THR A N 1
ATOM 1754 C CA . THR A 1 213 ? -8.719 -18.281 12.82 1 96.62 213 THR A CA 1
ATOM 1755 C C . THR A 1 213 ? -8.555 -18.469 11.312 1 96.62 213 THR A C 1
ATOM 1757 O O . THR A 1 213 ? -9.469 -18.172 10.547 1 96.62 213 THR A O 1
ATOM 1760 N N . VAL A 1 214 ? -7.379 -18.969 10.898 1 97.44 214 VAL A N 1
ATOM 1761 C CA . VAL A 1 214 ? -7.117 -19.25 9.492 1 97.44 214 VAL A CA 1
ATOM 1762 C C . VAL A 1 214 ? -8.141 -20.25 8.961 1 97.44 214 VAL A C 1
ATOM 1764 O O . VAL A 1 214 ? -8.711 -20.062 7.887 1 97.44 214 VAL A O 1
ATOM 1767 N N . ASP A 1 215 ? -8.398 -21.297 9.734 1 97.44 215 ASP A N 1
ATOM 1768 C CA . ASP A 1 215 ? -9.359 -22.328 9.336 1 97.44 215 ASP A CA 1
ATOM 1769 C C . ASP A 1 215 ? -10.758 -21.734 9.164 1 97.44 215 ASP A C 1
ATOM 1771 O O . ASP A 1 215 ? -11.477 -22.094 8.227 1 97.44 215 ASP A O 1
ATOM 1775 N N . TYR A 1 216 ? -11.102 -20.906 10.055 1 97.44 216 TYR A N 1
ATOM 1776 C CA . TYR A 1 216 ? -12.391 -20.234 9.961 1 97.44 216 TYR A CA 1
ATOM 1777 C C . TYR A 1 216 ? -12.516 -19.469 8.648 1 97.44 216 TYR A C 1
ATOM 1779 O O . TYR A 1 216 ? -13.508 -19.609 7.934 1 97.44 216 TYR A O 1
ATOM 1787 N N . ILE A 1 217 ? -11.562 -18.672 8.344 1 97 217 ILE A N 1
ATOM 1788 C CA . ILE A 1 217 ? -11.57 -17.844 7.148 1 97 217 ILE A CA 1
ATOM 1789 C C . ILE A 1 217 ? -11.617 -18.719 5.906 1 97 217 ILE A C 1
ATOM 1791 O O . ILE A 1 217 ? -12.367 -18.438 4.965 1 97 217 ILE A O 1
ATOM 1795 N N . GLU A 1 218 ? -10.844 -19.766 5.891 1 96.62 218 GLU A N 1
ATOM 1796 C CA . GLU A 1 218 ? -10.789 -20.656 4.738 1 96.62 218 GLU A CA 1
ATOM 1797 C C . GLU A 1 218 ? -12.133 -21.344 4.504 1 96.62 218 GLU A C 1
ATOM 1799 O O . GLU A 1 218 ? -12.547 -21.531 3.355 1 96.62 218 GLU A O 1
ATOM 1804 N N . ASN A 1 219 ? -12.789 -21.734 5.582 1 96.5 219 ASN A N 1
ATOM 1805 C CA . ASN A 1 219 ? -14.109 -22.344 5.453 1 96.5 219 ASN A CA 1
ATOM 1806 C C . ASN A 1 219 ? -15.109 -21.375 4.824 1 96.5 219 ASN A C 1
ATOM 1808 O O . ASN A 1 219 ? -15.898 -21.766 3.959 1 96.5 219 ASN A O 1
ATOM 1812 N N . ILE A 1 220 ? -15.039 -20.172 5.238 1 95 220 ILE A N 1
ATOM 1813 C CA . ILE A 1 220 ? -15.945 -19.172 4.695 1 95 220 ILE A CA 1
ATOM 1814 C C . ILE A 1 220 ? -15.609 -18.906 3.229 1 95 220 ILE A C 1
ATOM 1816 O O . ILE A 1 220 ? -16.5 -18.719 2.402 1 95 220 ILE A O 1
ATOM 1820 N N . LEU A 1 221 ? -14.375 -18.875 2.945 1 94.81 221 LEU A N 1
ATOM 1821 C CA . LEU A 1 221 ? -13.93 -18.688 1.567 1 94.81 221 LEU A CA 1
ATOM 1822 C C . LEU A 1 221 ? -14.438 -19.812 0.676 1 94.81 221 LEU A C 1
ATOM 1824 O O . LEU A 1 221 ? -14.852 -19.578 -0.46 1 94.81 221 LEU A O 1
ATOM 1828 N N . ASP A 1 222 ? -14.406 -20.969 1.186 1 95.12 222 ASP A N 1
ATOM 1829 C CA . ASP A 1 222 ? -14.891 -22.125 0.431 1 95.12 222 ASP A CA 1
ATOM 1830 C C . ASP A 1 222 ? -16.359 -21.969 0.062 1 95.12 222 ASP A C 1
ATOM 1832 O O . ASP A 1 222 ? -16.781 -22.328 -1.042 1 95.12 222 ASP A O 1
ATOM 1836 N N . GLU A 1 223 ? -17.031 -21.391 0.936 1 95.31 223 GLU A N 1
ATOM 1837 C CA . GLU A 1 223 ? -18.484 -21.266 0.754 1 95.31 223 GLU A CA 1
ATOM 1838 C C . GLU A 1 223 ? -18.828 -20.078 -0.141 1 95.31 223 GLU A C 1
ATOM 1840 O O . GLU A 1 223 ? -19.875 -20.062 -0.777 1 95.31 223 GLU A O 1
ATOM 1845 N N . ASN A 1 224 ? -17.906 -19.109 -0.232 1 96.75 224 ASN A N 1
ATOM 1846 C CA . ASN A 1 224 ? -18.328 -17.859 -0.833 1 96.75 224 ASN A CA 1
ATOM 1847 C C . ASN A 1 224 ? -17.453 -17.484 -2.033 1 96.75 224 ASN A C 1
ATOM 1849 O O . ASN A 1 224 ? -17.703 -16.484 -2.707 1 96.75 224 ASN A O 1
ATOM 1853 N N . ILE A 1 225 ? -16.5 -18.266 -2.385 1 97.44 225 ILE A N 1
ATOM 1854 C CA . ILE A 1 225 ? -15.5 -17.859 -3.369 1 97.44 225 ILE A CA 1
ATOM 1855 C C . ILE A 1 225 ? -16.156 -17.734 -4.742 1 97.44 225 ILE A C 1
ATOM 1857 O O . ILE A 1 225 ? -15.758 -16.891 -5.551 1 97.44 225 ILE A O 1
ATOM 1861 N N . ASN A 1 226 ? -17.203 -18.469 -4.996 1 96.69 226 ASN A N 1
ATOM 1862 C CA . ASN A 1 226 ? -17.922 -18.359 -6.266 1 96.69 226 ASN A CA 1
ATOM 1863 C C . ASN A 1 226 ? -18.547 -16.984 -6.441 1 96.69 226 ASN A C 1
ATOM 1865 O O . ASN A 1 226 ? -18.391 -16.359 -7.492 1 96.69 226 ASN A O 1
ATOM 1869 N N . GLU A 1 227 ? -19.156 -16.562 -5.395 1 97.31 227 GLU A N 1
ATOM 1870 C CA . GLU A 1 227 ? -19.766 -15.234 -5.438 1 97.31 227 GLU A CA 1
ATOM 1871 C C . GLU A 1 227 ? -18.719 -14.133 -5.43 1 97.31 227 GLU A C 1
ATOM 1873 O O . GLU A 1 227 ? -18.844 -13.141 -6.148 1 97.31 227 GLU A O 1
ATOM 1878 N N . ALA A 1 228 ? -17.688 -14.289 -4.66 1 98.06 228 ALA A N 1
ATOM 1879 C CA . ALA A 1 228 ? -16.641 -13.289 -4.527 1 98.06 228 ALA A CA 1
ATOM 1880 C C . ALA A 1 228 ? -15.867 -13.117 -5.836 1 98.06 228 ALA A C 1
ATOM 1882 O O . ALA A 1 228 ? -15.352 -12.039 -6.121 1 98.06 228 ALA A O 1
ATOM 1883 N N . SER A 1 229 ? -15.844 -14.203 -6.629 1 98.38 229 SER A N 1
ATOM 1884 C CA . SER A 1 229 ? -15.07 -14.164 -7.863 1 98.38 229 SER A CA 1
ATOM 1885 C C . SER A 1 229 ? -15.977 -14.188 -9.086 1 98.38 229 SER A C 1
ATOM 1887 O O . SER A 1 229 ? -15.539 -14.523 -10.188 1 98.38 229 SER A O 1
ATOM 1889 N N . LYS A 1 230 ? -17.188 -13.859 -8.906 1 97.56 230 LYS A N 1
ATOM 1890 C CA . LYS A 1 230 ? -18.188 -13.992 -9.953 1 97.56 230 LYS A CA 1
ATOM 1891 C C . LYS A 1 230 ? -17.797 -13.211 -11.211 1 97.56 230 LYS A C 1
ATOM 1893 O O . LYS A 1 230 ? -17.906 -13.727 -12.32 1 97.56 230 LYS A O 1
ATOM 1898 N N . LEU A 1 231 ? -17.359 -12.047 -11.023 1 96.88 231 LEU A N 1
ATOM 1899 C CA . LEU A 1 231 ? -16.969 -11.211 -12.156 1 96.88 231 LEU A CA 1
ATOM 1900 C C . LEU A 1 231 ? -15.875 -11.883 -12.977 1 96.88 231 LEU A C 1
ATOM 1902 O O . LEU A 1 231 ? -15.93 -11.883 -14.211 1 96.88 231 LEU A O 1
ATOM 1906 N N . LEU A 1 232 ? -14.898 -12.406 -12.32 1 98 232 LEU A N 1
ATOM 1907 C CA . LEU A 1 232 ? -13.781 -13.062 -12.992 1 98 232 LEU A CA 1
ATOM 1908 C C . LEU A 1 232 ? -14.242 -14.336 -13.688 1 98 232 LEU A C 1
ATOM 1910 O O . LEU A 1 232 ? -13.844 -14.609 -14.828 1 98 232 LEU A O 1
ATOM 1914 N N . LEU A 1 233 ? -15.07 -15.086 -13.023 1 97.56 233 LEU A N 1
ATOM 1915 C CA . LEU A 1 233 ? -15.602 -16.312 -13.594 1 97.56 233 LEU A CA 1
ATOM 1916 C C . LEU A 1 233 ? -16.438 -16.031 -14.844 1 97.56 233 LEU A C 1
ATOM 1918 O O . LEU A 1 233 ? -16.281 -16.703 -15.859 1 97.56 233 LEU A O 1
ATOM 1922 N N . ASP A 1 234 ? -17.25 -15.031 -14.703 1 97.06 234 ASP A N 1
ATOM 1923 C CA . ASP A 1 234 ? -18.062 -14.625 -15.852 1 97.06 234 ASP A CA 1
ATOM 1924 C C . ASP A 1 234 ? -17.172 -14.172 -17.016 1 97.06 234 ASP A C 1
ATOM 1926 O O . ASP A 1 234 ? -17.453 -14.484 -18.172 1 97.06 234 ASP A O 1
ATOM 1930 N N . TYR A 1 235 ? -16.203 -13.43 -16.656 1 97.06 235 TYR A N 1
ATOM 1931 C CA . TYR A 1 235 ? -15.266 -12.938 -17.672 1 97.06 235 TYR A CA 1
ATOM 1932 C C . TYR A 1 235 ? -14.602 -14.094 -18.406 1 97.06 235 TYR A C 1
ATOM 1934 O O . TYR A 1 235 ? -14.523 -14.086 -19.641 1 97.06 235 TYR A O 1
ATOM 1942 N N . LEU A 1 236 ? -14.133 -15.055 -17.688 1 97.19 236 LEU A N 1
ATOM 1943 C CA . LEU A 1 236 ? -13.5 -16.234 -18.297 1 97.19 236 LEU A CA 1
ATOM 1944 C C . LEU A 1 236 ? -14.484 -17 -19.156 1 97.19 236 LEU A C 1
ATOM 1946 O O . LEU A 1 236 ? -14.125 -17.516 -20.219 1 97.19 236 LEU A O 1
ATOM 1950 N N . TYR A 1 237 ? -15.68 -17.062 -18.688 1 95.69 237 TYR A N 1
ATOM 1951 C CA . TYR A 1 237 ? -16.719 -17.766 -19.438 1 95.69 237 TYR A CA 1
ATOM 1952 C C . TYR A 1 237 ? -17 -17.062 -20.766 1 95.69 237 TYR A C 1
ATOM 1954 O O . TYR A 1 237 ? -17.094 -17.719 -21.812 1 95.69 237 TYR A O 1
ATOM 1962 N N . GLU A 1 238 ? -17.109 -15.781 -20.75 1 95.38 238 GLU A N 1
ATOM 1963 C CA . GLU A 1 238 ? -17.438 -14.992 -21.938 1 95.38 238 GLU A CA 1
ATOM 1964 C C . GLU A 1 238 ? -16.297 -15.039 -22.953 1 95.38 238 GLU A C 1
ATOM 1966 O O . GLU A 1 238 ? -16.547 -15.109 -24.156 1 95.38 238 GLU A O 1
ATOM 1971 N N . GLU A 1 239 ? -15.133 -14.906 -22.469 1 93.38 239 GLU A N 1
ATOM 1972 C CA . GLU A 1 239 ? -13.984 -14.922 -23.359 1 93.38 239 GLU A CA 1
ATOM 1973 C C . GLU A 1 239 ? -13.82 -16.297 -24.016 1 93.38 239 GLU A C 1
ATOM 1975 O O . GLU A 1 239 ? -13.32 -16.391 -25.141 1 93.38 239 GLU A O 1
ATOM 1980 N N . SER A 1 240 ? -14.18 -17.406 -23.359 1 90.81 240 SER A N 1
ATOM 1981 C CA . SER A 1 240 ? -14.164 -18.781 -23.875 1 90.81 240 SER A CA 1
ATOM 1982 C C . SER A 1 240 ? -12.789 -19.141 -24.422 1 90.81 240 SER A C 1
ATOM 1984 O O . SER A 1 240 ? -12.672 -19.797 -25.453 1 90.81 240 SER A O 1
ATOM 1986 N N . ASN A 1 241 ? -11.75 -18.609 -23.891 1 93.75 241 ASN A N 1
ATOM 1987 C CA . ASN A 1 241 ? -10.359 -18.891 -24.234 1 93.75 241 ASN A CA 1
ATOM 1988 C C . ASN A 1 241 ? -9.477 -18.938 -22.984 1 93.75 241 ASN A C 1
ATOM 1990 O O . ASN A 1 241 ? -9.883 -18.484 -21.922 1 93.75 241 ASN A O 1
ATOM 1994 N N . PHE A 1 242 ? -8.336 -19.578 -23.188 1 96.69 242 PHE A N 1
ATOM 1995 C CA . PHE A 1 242 ? -7.348 -19.594 -22.125 1 96.69 242 PHE A CA 1
ATOM 1996 C C . PHE A 1 242 ? -6.637 -18.25 -22.031 1 96.69 242 PHE A C 1
ATOM 1998 O O . PHE A 1 242 ? -6.113 -17.75 -23.016 1 96.69 242 PHE A O 1
ATOM 2005 N N . LEU A 1 243 ? -6.641 -17.719 -20.844 1 97.31 243 LEU A N 1
ATOM 2006 C CA . LEU A 1 243 ? -6.023 -16.406 -20.625 1 97.31 243 LEU A CA 1
ATOM 2007 C C . LEU A 1 243 ? -4.988 -16.469 -19.5 1 97.31 243 LEU A C 1
ATOM 2009 O O . LEU A 1 243 ? -5.195 -17.172 -18.5 1 97.31 243 LEU A O 1
ATOM 2013 N N . SER A 1 244 ? -3.914 -15.742 -19.656 1 96.88 244 SER A N 1
ATOM 2014 C CA . SER A 1 244 ? -2.928 -15.609 -18.594 1 96.88 244 SER A CA 1
ATOM 2015 C C . SER A 1 244 ? -3.34 -14.539 -17.578 1 96.88 244 SER A C 1
ATOM 2017 O O . SER A 1 244 ? -4.199 -13.711 -17.875 1 96.88 244 SER A O 1
ATOM 2019 N N . SER A 1 245 ? -2.732 -14.617 -16.391 1 97.25 245 SER A N 1
ATOM 2020 C CA . SER A 1 245 ? -2.975 -13.594 -15.375 1 97.25 245 SER A CA 1
ATOM 2021 C C . SER A 1 245 ? -2.643 -12.203 -15.922 1 97.25 245 SER A C 1
ATOM 2023 O O . SER A 1 245 ? -3.322 -11.227 -15.594 1 97.25 245 SER A O 1
ATOM 2025 N N . TYR A 1 246 ? -1.653 -12.109 -16.734 1 95.38 246 TYR A N 1
ATOM 2026 C CA . TYR A 1 246 ? -1.222 -10.844 -17.328 1 95.38 246 TYR A CA 1
ATOM 2027 C C . TYR A 1 246 ? -2.295 -10.281 -18.266 1 95.38 246 TYR A C 1
ATOM 2029 O O . TYR A 1 246 ? -2.613 -9.094 -18.203 1 95.38 246 TYR A O 1
ATOM 2037 N N . GLU A 1 247 ? -2.783 -11.148 -19.109 1 95.19 247 GLU A N 1
ATOM 2038 C CA . GLU A 1 247 ? -3.814 -10.734 -20.047 1 95.19 247 GLU A CA 1
ATOM 2039 C C . GLU A 1 247 ? -5.07 -10.258 -19.328 1 95.19 247 GLU A C 1
ATOM 2041 O O . GLU A 1 247 ? -5.676 -9.258 -19.703 1 95.19 247 GLU A O 1
ATOM 2046 N N . ILE A 1 248 ? -5.434 -10.961 -18.297 1 97.12 248 ILE A N 1
ATOM 2047 C CA . ILE A 1 248 ? -6.633 -10.625 -17.531 1 97.12 248 ILE A CA 1
ATOM 2048 C C . ILE A 1 248 ? -6.43 -9.297 -16.812 1 97.12 248 ILE A C 1
ATOM 2050 O O . ILE A 1 248 ? -7.273 -8.398 -16.906 1 97.12 248 ILE A O 1
ATOM 2054 N N . ARG A 1 249 ? -5.324 -9.148 -16.109 1 95.19 249 ARG A N 1
ATOM 2055 C CA . ARG A 1 249 ? -5.027 -7.965 -15.312 1 95.19 249 ARG A CA 1
ATOM 2056 C C . ARG A 1 249 ? -5.004 -6.715 -16.188 1 95.19 249 ARG A C 1
ATOM 2058 O O . ARG A 1 249 ? -5.395 -5.633 -15.742 1 95.19 249 ARG A O 1
ATOM 2065 N N . ASN A 1 250 ? -4.598 -6.863 -17.438 1 92 250 ASN A N 1
ATOM 2066 C CA . ASN A 1 250 ? -4.457 -5.719 -18.328 1 92 250 ASN A CA 1
ATOM 2067 C C . ASN A 1 250 ? -5.719 -5.496 -19.172 1 92 250 ASN A C 1
ATOM 2069 O O . ASN A 1 250 ? -5.785 -4.566 -19.969 1 92 250 ASN A O 1
ATOM 2073 N N . GLY A 1 251 ? -6.684 -6.309 -18.922 1 90.88 251 GLY A N 1
ATOM 2074 C CA . GLY A 1 251 ? -7.965 -6.105 -19.578 1 90.88 251 GLY A CA 1
ATOM 2075 C C . GLY A 1 251 ? -8.711 -4.883 -19.062 1 90.88 251 GLY A C 1
ATOM 2076 O O . GLY A 1 251 ? -8.492 -4.441 -17.938 1 90.88 251 GLY A O 1
ATOM 2077 N N . GLU A 1 252 ? -9.602 -4.395 -19.797 1 86.44 252 GLU A N 1
ATOM 2078 C CA . GLU A 1 252 ? -10.32 -3.148 -19.531 1 86.44 252 GLU A CA 1
ATOM 2079 C C . GLU A 1 252 ? -11.078 -3.221 -18.203 1 86.44 252 GLU A C 1
ATOM 2081 O O . GLU A 1 252 ? -11.164 -2.23 -17.484 1 86.44 252 GLU A O 1
ATOM 2086 N N . LEU A 1 253 ? -11.547 -4.352 -17.906 1 88 253 LEU A N 1
ATOM 2087 C CA . LEU A 1 253 ? -12.391 -4.531 -16.734 1 88 253 LEU A CA 1
ATOM 2088 C C . LEU A 1 253 ? -11.555 -4.484 -15.461 1 88 253 LEU A C 1
ATOM 2090 O O . LEU A 1 253 ? -12.07 -4.141 -14.391 1 88 253 LEU A O 1
ATOM 2094 N N . PHE A 1 254 ? -10.234 -4.797 -15.617 1 91.94 254 PHE A N 1
ATOM 2095 C CA . PHE A 1 254 ? -9.477 -5.066 -14.398 1 91.94 254 PHE A CA 1
ATOM 2096 C C . PHE A 1 254 ? -8.305 -4.109 -14.266 1 91.94 254 PHE A C 1
ATOM 2098 O O . PHE A 1 254 ? -7.762 -3.922 -13.172 1 91.94 254 PHE A O 1
ATOM 2105 N N . LYS A 1 255 ? -7.887 -3.461 -15.273 1 88.62 255 LYS A N 1
ATOM 2106 C CA . LYS A 1 255 ? -6.594 -2.787 -15.383 1 88.62 255 LYS A CA 1
ATOM 2107 C C . LYS A 1 255 ? -6.504 -1.617 -14.406 1 88.62 255 LYS A C 1
ATOM 2109 O O . LYS A 1 255 ? -5.406 -1.218 -14.008 1 88.62 255 LYS A O 1
ATOM 2114 N N . GLU A 1 256 ? -7.586 -1.146 -13.969 1 81.06 256 GLU A N 1
ATOM 2115 C CA . GLU A 1 256 ? -7.57 0.034 -13.109 1 81.06 256 GLU A CA 1
ATOM 2116 C C . GLU A 1 256 ? -7.523 -0.357 -11.633 1 81.06 256 GLU A C 1
ATOM 2118 O O . GLU A 1 256 ? -7.438 0.507 -10.758 1 81.06 256 GLU A O 1
ATOM 2123 N N . PHE A 1 257 ? -7.582 -1.627 -11.305 1 87.19 257 PHE A N 1
ATOM 2124 C CA . PHE A 1 257 ? -7.637 -2.109 -9.93 1 87.19 257 PHE A CA 1
ATOM 2125 C C . PHE A 1 257 ? -6.41 -2.951 -9.609 1 87.19 257 PHE A C 1
ATOM 2127 O O . PHE A 1 257 ? -5.852 -3.613 -10.484 1 87.19 257 PHE A O 1
ATOM 2134 N N . ASN A 1 258 ? -6.027 -2.789 -8.414 1 90.56 258 ASN A N 1
ATOM 2135 C CA . ASN A 1 258 ? -4.926 -3.629 -7.957 1 90.56 258 ASN A CA 1
ATOM 2136 C C . ASN A 1 258 ? -5.422 -4.98 -7.457 1 90.56 258 ASN A C 1
ATOM 2138 O O . ASN A 1 258 ? -5.504 -5.203 -6.246 1 90.56 258 ASN A O 1
ATOM 2142 N N . ILE A 1 259 ? -5.652 -5.832 -8.367 1 95.62 259 ILE A N 1
ATOM 2143 C CA . ILE A 1 259 ? -6.195 -7.152 -8.055 1 95.62 259 ILE A CA 1
ATOM 2144 C C . ILE A 1 259 ? -5.094 -8.203 -8.172 1 95.62 259 ILE A C 1
ATOM 2146 O O . ILE A 1 259 ? -4.336 -8.211 -9.148 1 95.62 259 ILE A O 1
ATOM 2150 N N . LYS A 1 260 ? -5.043 -9 -7.188 1 97.25 260 LYS A N 1
ATOM 2151 C CA . LYS A 1 260 ? -4.113 -10.125 -7.25 1 97.25 260 LYS A CA 1
ATOM 2152 C C . LYS A 1 260 ? -4.699 -11.273 -8.062 1 97.25 260 LYS A C 1
ATOM 2154 O O . LYS A 1 260 ? -4.977 -12.344 -7.527 1 97.25 260 LYS A O 1
ATOM 2159 N N . ILE A 1 261 ? -4.691 -11.117 -9.336 1 97.94 261 ILE A N 1
ATOM 2160 C CA . ILE A 1 261 ? -5.414 -11.984 -10.258 1 97.94 261 ILE A CA 1
ATOM 2161 C C . ILE A 1 261 ? -4.84 -13.398 -10.188 1 97.94 261 ILE A C 1
ATOM 2163 O O . ILE A 1 261 ? -5.586 -14.375 -10.102 1 97.94 261 ILE A O 1
ATOM 2167 N N . GLU A 1 262 ? -3.543 -13.508 -10.195 1 97.62 262 GLU A N 1
ATOM 2168 C CA . GLU A 1 262 ? -2.928 -14.836 -10.211 1 97.62 262 GLU A CA 1
ATOM 2169 C C . GLU A 1 262 ? -3.273 -15.617 -8.953 1 97.62 262 GLU A C 1
ATOM 2171 O O . GLU A 1 262 ? -3.529 -16.828 -9.008 1 97.62 262 GLU A O 1
ATOM 2176 N N . ASP A 1 263 ? -3.256 -14.93 -7.836 1 97.25 263 ASP A N 1
ATOM 2177 C CA . ASP A 1 263 ? -3.604 -15.578 -6.574 1 97.25 263 ASP A CA 1
ATOM 2178 C C . ASP A 1 263 ? -5.031 -16.125 -6.609 1 97.25 263 ASP A C 1
ATOM 2180 O O . ASP A 1 263 ? -5.293 -17.234 -6.148 1 97.25 263 ASP A O 1
ATOM 2184 N N . ILE A 1 264 ? -5.887 -15.328 -7.152 1 98.5 264 ILE A N 1
ATOM 2185 C CA . ILE A 1 264 ? -7.285 -15.734 -7.234 1 98.5 264 ILE A CA 1
ATOM 2186 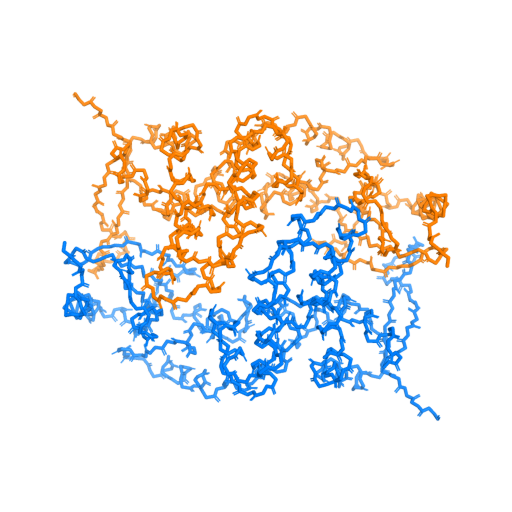C C . ILE A 1 264 ? -7.418 -16.922 -8.18 1 98.5 264 ILE A C 1
ATOM 2188 O O . ILE A 1 264 ? -8.102 -17.906 -7.867 1 98.5 264 ILE A O 1
ATOM 2192 N N . LEU A 1 265 ? -6.777 -16.859 -9.336 1 98.19 265 LEU A N 1
ATOM 2193 C CA . LEU A 1 265 ? -6.844 -17.922 -10.32 1 98.19 265 LEU A CA 1
ATOM 2194 C C . LEU A 1 265 ? -6.336 -19.234 -9.742 1 98.19 265 LEU A C 1
ATOM 2196 O O . LEU A 1 265 ? -6.949 -20.281 -9.938 1 98.19 265 LEU A O 1
ATOM 2200 N N . LYS A 1 266 ? -5.273 -19.188 -9.047 1 96.88 266 LYS A N 1
ATOM 2201 C CA . LYS A 1 266 ? -4.723 -20.375 -8.414 1 96.88 266 LYS A CA 1
ATOM 2202 C C . LYS A 1 266 ? -5.719 -21 -7.434 1 96.88 266 LYS A C 1
ATOM 2204 O O . LYS A 1 266 ? -5.871 -22.219 -7.383 1 96.88 266 LYS A O 1
ATOM 2209 N N . GLU A 1 267 ? -6.344 -20.141 -6.688 1 96.94 267 GLU A N 1
ATOM 2210 C CA . GLU A 1 267 ? -7.316 -20.609 -5.703 1 96.94 267 GLU A CA 1
ATOM 2211 C C . GLU A 1 267 ? -8.531 -21.234 -6.387 1 96.94 267 GLU A C 1
ATOM 2213 O O . GLU A 1 267 ? -9.055 -22.266 -5.934 1 96.94 267 GLU A O 1
ATOM 2218 N N . LEU A 1 268 ? -9.016 -20.594 -7.418 1 97.75 268 LEU A N 1
ATOM 2219 C CA . LEU A 1 268 ? -10.156 -21.125 -8.164 1 97.75 268 LEU A CA 1
ATOM 2220 C C . LEU A 1 268 ? -9.812 -22.469 -8.805 1 97.75 268 LEU A C 1
ATOM 2222 O O . LEU A 1 268 ? -10.641 -23.375 -8.828 1 97.75 268 LEU A O 1
ATOM 2226 N N . TYR A 1 269 ? -8.633 -22.578 -9.32 1 96.88 269 TYR A N 1
ATOM 2227 C CA . TYR A 1 269 ? -8.172 -23.828 -9.914 1 96.88 269 TYR A CA 1
ATOM 2228 C C . TYR A 1 269 ? -8.102 -24.938 -8.875 1 96.88 269 TYR A C 1
ATOM 2230 O O . TYR A 1 269 ? -8.523 -26.062 -9.125 1 96.88 269 TYR A O 1
ATOM 2238 N N . LYS A 1 270 ? -7.547 -24.594 -7.742 1 94.75 270 LYS A N 1
ATOM 2239 C CA . LYS A 1 270 ? -7.445 -25.547 -6.637 1 94.75 270 LYS A CA 1
ATOM 2240 C C . LYS A 1 270 ? -8.812 -26.109 -6.273 1 94.75 270 LYS A C 1
ATOM 2242 O O . LYS A 1 270 ? -8.93 -27.281 -5.883 1 94.75 270 LYS A O 1
ATOM 2247 N N . ARG A 1 271 ? -9.805 -25.328 -6.414 1 94.62 271 ARG A N 1
ATOM 2248 C CA . ARG A 1 271 ? -11.156 -25.719 -6.039 1 94.62 271 ARG A CA 1
ATOM 2249 C C . ARG A 1 271 ? -11.922 -26.281 -7.238 1 94.62 271 ARG A C 1
ATOM 2251 O O . ARG A 1 271 ? -13.141 -26.453 -7.176 1 94.62 271 ARG A O 1
ATOM 2258 N N . LYS A 1 272 ? -11.25 -26.406 -8.359 1 95.25 272 LYS A N 1
ATOM 2259 C CA . LYS A 1 272 ? -11.766 -27.047 -9.57 1 95.25 272 LYS A CA 1
ATOM 2260 C C . LYS A 1 272 ? -12.891 -26.219 -10.188 1 95.25 272 LYS A C 1
ATOM 2262 O O . LYS A 1 272 ? -13.859 -26.781 -10.719 1 95.25 272 LYS A O 1
ATOM 2267 N N . LEU A 1 273 ? -12.797 -24.969 -10.008 1 95.75 273 LEU A N 1
ATOM 2268 C CA . LEU A 1 273 ? -13.805 -24.078 -10.594 1 95.75 273 LEU A CA 1
ATOM 2269 C C . LEU A 1 273 ? -13.391 -23.641 -11.992 1 95.75 273 LEU A C 1
ATOM 2271 O O . LEU A 1 273 ? -14.219 -23.156 -12.773 1 95.75 273 LEU A O 1
ATOM 2275 N N . ILE A 1 274 ? -12.148 -23.719 -12.297 1 97.44 274 ILE A N 1
ATOM 2276 C CA . ILE A 1 274 ? -11.617 -23.391 -13.617 1 97.44 274 ILE A CA 1
ATOM 2277 C C . ILE A 1 274 ? -10.562 -24.422 -14.016 1 97.44 274 ILE A C 1
ATOM 2279 O O . ILE A 1 274 ? -10.18 -25.281 -13.203 1 97.44 274 ILE A O 1
ATOM 2283 N N . ILE A 1 275 ? -10.141 -24.406 -15.195 1 97.25 275 ILE A N 1
ATOM 2284 C CA . ILE A 1 275 ? -9.117 -25.328 -15.68 1 97.25 275 ILE A CA 1
ATOM 2285 C C . ILE A 1 275 ? -7.848 -24.547 -16.031 1 97.25 275 ILE A C 1
ATOM 2287 O O . ILE A 1 275 ? -7.898 -23.344 -16.281 1 97.25 275 ILE A O 1
ATOM 2291 N N . LYS A 1 276 ? -6.762 -25.234 -15.961 1 96.88 276 LYS A N 1
ATOM 2292 C CA . LYS A 1 276 ? -5.445 -24.641 -16.172 1 96.88 276 LYS A CA 1
ATOM 2293 C C . LYS A 1 276 ? -4.719 -25.312 -17.328 1 96.88 276 LYS A C 1
ATOM 2295 O O . LYS A 1 276 ? -4.848 -26.516 -17.531 1 96.88 276 LYS A O 1
ATOM 2300 N N . ASP A 1 277 ? -4.035 -24.625 -18.109 1 96.25 277 ASP A N 1
ATOM 2301 C CA . ASP A 1 277 ? -3.15 -25.078 -19.172 1 96.25 277 ASP A CA 1
ATOM 2302 C C . ASP A 1 277 ? -1.905 -24.203 -19.266 1 96.25 277 ASP A C 1
ATOM 2304 O O . ASP A 1 277 ? -1.639 -23.391 -18.375 1 96.25 277 ASP A O 1
ATOM 2308 N N . THR A 1 278 ? -1.057 -24.406 -20.234 1 95.75 278 THR A N 1
ATOM 2309 C CA . THR A 1 278 ? 0.115 -23.578 -20.484 1 95.75 278 THR A CA 1
ATOM 2310 C C . THR A 1 278 ? 0.148 -23.109 -21.938 1 95.75 278 THR A C 1
ATOM 2312 O O . THR A 1 278 ? -0.402 -23.781 -22.828 1 95.75 278 THR A O 1
ATOM 2315 N N . LYS A 1 279 ? 0.667 -22.016 -22.125 1 93.31 279 LYS A N 1
ATOM 2316 C CA . LYS A 1 279 ? 0.81 -21.484 -23.469 1 93.31 279 LYS A CA 1
ATOM 2317 C C . LYS A 1 279 ? 2.145 -20.766 -23.641 1 93.31 279 LYS A C 1
ATOM 2319 O O . LYS A 1 279 ? 2.648 -20.156 -22.703 1 93.31 279 LYS A O 1
ATOM 2324 N N . LYS A 1 280 ? 2.684 -20.828 -24.828 1 89.56 280 LYS A N 1
ATOM 2325 C CA . LYS A 1 280 ? 3.922 -20.125 -25.125 1 89.56 280 LYS A CA 1
ATOM 2326 C C . LYS A 1 280 ? 3.682 -18.609 -25.219 1 89.56 280 LYS A C 1
ATOM 2328 O O . LYS A 1 280 ? 2.611 -18.172 -25.641 1 89.56 280 LYS A O 1
ATOM 2333 N N . LEU A 1 281 ? 4.676 -17.891 -24.812 1 87.62 281 LEU A N 1
ATOM 2334 C CA . LEU A 1 281 ? 4.574 -16.453 -24.938 1 87.62 281 LEU A CA 1
ATOM 2335 C C . LEU A 1 281 ? 4.676 -16.016 -26.391 1 87.62 281 LEU A C 1
ATOM 2337 O O . LEU A 1 281 ? 5.449 -16.594 -27.156 1 87.62 281 LEU A O 1
ATOM 2341 N N . ASP A 1 282 ? 3.902 -15.109 -26.766 1 78.81 282 ASP A N 1
ATOM 2342 C CA . ASP A 1 282 ? 3.957 -14.578 -28.125 1 78.81 282 ASP A CA 1
ATOM 2343 C C . ASP A 1 282 ? 5.109 -13.594 -28.281 1 78.81 282 ASP A C 1
ATOM 2345 O O . ASP A 1 282 ? 4.953 -12.398 -28 1 78.81 282 ASP A O 1
ATOM 2349 N N . LEU A 1 283 ? 6.27 -14.07 -28.688 1 82.06 283 LEU A N 1
ATOM 2350 C CA . LEU A 1 283 ? 7.441 -13.227 -28.906 1 82.06 283 LEU A CA 1
ATOM 2351 C C . LEU A 1 283 ? 7.719 -13.07 -30.406 1 82.06 283 LEU A C 1
ATOM 2353 O O . LEU A 1 283 ? 7.359 -13.945 -31.203 1 82.06 283 LEU A O 1
ATOM 2357 N N . PRO A 1 284 ? 8.156 -11.977 -30.859 1 75.31 284 PRO A N 1
ATOM 2358 C CA . PRO A 1 284 ? 8.312 -11.664 -32.281 1 75.31 284 PRO A CA 1
ATOM 2359 C C . PRO A 1 284 ? 9.094 -12.742 -33.031 1 75.31 284 PRO A C 1
ATOM 2361 O O . PRO A 1 284 ? 8.781 -13.039 -34.188 1 75.31 284 PRO A O 1
ATOM 2364 N N . PHE A 1 285 ? 10.18 -13.297 -32.562 1 69.12 285 PHE A N 1
ATOM 2365 C CA . PHE A 1 285 ? 10.992 -14.195 -33.375 1 69.12 285 PHE A CA 1
ATOM 2366 C C . PHE A 1 285 ? 10.906 -15.625 -32.844 1 69.12 285 PHE A C 1
ATOM 2368 O O . PHE A 1 285 ? 11.844 -16.406 -33 1 69.12 285 PHE A O 1
ATOM 2375 N N . ASN A 1 286 ? 9.82 -16 -32.406 1 66.38 286 ASN A N 1
ATOM 2376 C CA . ASN A 1 286 ? 9.539 -17.359 -31.938 1 66.38 286 ASN A CA 1
ATOM 2377 C C . ASN A 1 286 ? 10.688 -17.891 -31.094 1 66.38 286 ASN A C 1
ATOM 2379 O O . ASN A 1 286 ? 11.078 -19.047 -31.234 1 66.38 286 ASN A O 1
ATOM 2383 N N . GLU A 1 287 ? 11.203 -17.062 -30.406 1 73.5 287 GLU A N 1
ATOM 2384 C CA . GLU A 1 287 ? 12.281 -17.469 -29.5 1 73.5 287 GLU A CA 1
ATOM 2385 C C . GLU A 1 287 ? 11.758 -18.375 -28.391 1 73.5 287 GLU A C 1
ATOM 2387 O O . GLU A 1 287 ? 10.633 -18.203 -27.922 1 73.5 287 GLU A O 1
ATOM 2392 N N . ASP A 1 288 ? 12.523 -19.344 -28.188 1 75.62 288 ASP A N 1
ATOM 2393 C CA . ASP A 1 288 ? 12.195 -20.234 -27.094 1 75.62 288 ASP A CA 1
ATOM 2394 C C . ASP A 1 288 ? 12.227 -19.5 -25.75 1 75.62 288 ASP A C 1
ATOM 2396 O O . ASP A 1 288 ? 13.18 -18.766 -25.469 1 75.62 288 ASP A O 1
ATOM 2400 N N . PHE A 1 289 ? 11.133 -19.453 -25.188 1 86.75 289 PHE A N 1
ATOM 2401 C CA . PHE A 1 289 ? 11.016 -18.906 -23.844 1 86.75 289 PHE A CA 1
ATOM 2402 C C . PHE A 1 289 ? 10.164 -19.812 -22.969 1 86.75 289 PHE A C 1
ATOM 2404 O O . PHE A 1 289 ? 9.859 -20.938 -23.344 1 86.75 289 PHE A O 1
ATOM 2411 N N . ILE A 1 290 ? 9.875 -19.484 -21.844 1 87.44 290 ILE A N 1
ATOM 2412 C CA . ILE A 1 290 ? 9.086 -20.344 -20.969 1 87.44 290 ILE A CA 1
ATOM 2413 C C . ILE A 1 290 ? 7.602 -20.156 -21.266 1 87.44 290 ILE A C 1
ATOM 2415 O O . ILE A 1 290 ? 7.195 -19.125 -21.797 1 87.44 290 ILE A O 1
ATOM 2419 N N . SER A 1 291 ? 6.93 -21.234 -21.109 1 93.38 291 SER A N 1
ATOM 2420 C CA . SER A 1 291 ? 5.477 -21.141 -21.234 1 93.38 291 SER A CA 1
ATOM 2421 C C . SER A 1 291 ? 4.852 -20.531 -19.984 1 93.38 291 SER A C 1
ATOM 2423 O O . SER A 1 291 ? 5.43 -20.609 -18.891 1 93.38 291 SER A O 1
ATOM 2425 N N . GLU A 1 292 ? 3.738 -19.938 -20.156 1 96.12 292 GLU A N 1
ATOM 2426 C CA . GLU A 1 292 ? 3.066 -19.344 -19.016 1 96.12 292 GLU A CA 1
ATOM 2427 C C . GLU A 1 292 ? 1.753 -20.062 -18.703 1 96.12 292 GLU A C 1
ATOM 2429 O O . GLU A 1 292 ? 1.128 -20.625 -19.609 1 96.12 292 GLU A O 1
ATOM 2434 N N . ASN A 1 293 ? 1.347 -20.047 -17.469 1 97.12 293 ASN A N 1
ATOM 2435 C CA . ASN A 1 293 ? 0.065 -20.609 -17.062 1 97.12 293 ASN A CA 1
ATOM 2436 C C . ASN A 1 293 ? -1.106 -19.812 -17.625 1 97.12 293 ASN A C 1
ATOM 2438 O O . ASN A 1 293 ? -1.066 -18.578 -17.672 1 97.12 293 ASN A O 1
ATOM 2442 N N . VAL A 1 294 ? -2.057 -20.469 -18.141 1 97.69 294 VAL A N 1
ATOM 2443 C CA . VAL A 1 294 ? -3.295 -19.844 -18.609 1 97.69 294 VAL A CA 1
ATOM 2444 C C . VAL A 1 294 ? -4.492 -20.594 -18.016 1 97.69 294 VAL A C 1
ATOM 2446 O O . VAL A 1 294 ? -4.379 -21.75 -17.609 1 97.69 294 VAL A O 1
ATOM 2449 N N . TYR A 1 295 ? -5.594 -19.875 -17.906 1 97.88 295 TYR A N 1
ATOM 2450 C CA . TYR A 1 295 ? -6.773 -20.406 -17.234 1 97.88 295 TYR A CA 1
ATOM 2451 C C . TYR A 1 295 ? -8.023 -20.188 -18.078 1 97.88 295 TYR A C 1
ATOM 2453 O O . TYR A 1 295 ? -8.102 -19.219 -18.844 1 97.88 295 TYR A O 1
ATOM 2461 N N . SER A 1 296 ? -8.992 -21.031 -17.984 1 97.25 296 SER A N 1
ATOM 2462 C CA . SER A 1 296 ? -10.281 -20.922 -18.656 1 97.25 296 SER A CA 1
ATOM 2463 C C . SER A 1 296 ? -11.406 -21.453 -17.781 1 97.25 296 SER A C 1
ATOM 2465 O O . SER A 1 296 ? -11.164 -22.172 -16.812 1 97.25 296 SER A O 1
ATOM 2467 N N . TYR A 1 297 ? -12.602 -20.922 -18.141 1 94.06 297 TYR A N 1
ATOM 2468 C CA . TYR A 1 297 ? -13.766 -21.391 -17.391 1 94.06 297 TYR A CA 1
ATOM 2469 C C . TYR A 1 297 ? -13.984 -22.891 -17.625 1 94.06 297 TYR A C 1
ATOM 2471 O O . TYR A 1 297 ? -13.805 -23.391 -18.734 1 94.06 297 TYR A O 1
ATOM 2479 N N . LYS A 1 298 ? -14.32 -23.609 -16.562 1 83.19 298 LYS A N 1
ATOM 2480 C CA . LYS A 1 298 ? -14.594 -25.031 -16.641 1 83.19 298 LYS A CA 1
ATOM 2481 C C . LYS A 1 298 ? -15.875 -25.312 -17.422 1 83.19 298 LYS A C 1
ATOM 2483 O O . LYS A 1 298 ? -16.938 -24.812 -17.062 1 83.19 298 LYS A O 1
ATOM 2488 N N . VAL A 1 299 ? -15.773 -25.781 -18.719 1 65.56 299 VAL A N 1
ATOM 2489 C CA . VAL A 1 299 ? -16.984 -26.172 -19.422 1 65.56 299 VAL A CA 1
ATOM 2490 C C . VAL A 1 299 ? -17.344 -27.609 -19.062 1 65.56 299 VAL A C 1
ATOM 2492 O O . VAL A 1 299 ? -16.531 -28.516 -19.25 1 65.56 299 VAL A O 1
ATOM 2495 N N . TYR A 1 300 ? -18.125 -27.844 -17.938 1 52.34 300 TYR A N 1
ATOM 2496 C CA . TYR A 1 300 ? -18.594 -29.219 -17.797 1 52.34 300 TYR A CA 1
ATOM 2497 C C . TYR A 1 300 ? -19.188 -29.734 -19.094 1 52.34 300 TYR A C 1
ATOM 2499 O O . TYR A 1 300 ? -20.047 -29.078 -19.688 1 52.34 300 TYR A O 1
ATOM 2507 N N . LYS A 1 301 ? -18.375 -30.531 -19.859 1 42.12 301 LYS A N 1
ATOM 2508 C CA . LYS A 1 301 ? -19.047 -31.375 -20.859 1 42.12 301 LYS A CA 1
ATOM 2509 C C . LYS A 1 301 ? -19.906 -32.438 -20.188 1 42.12 301 LYS A C 1
ATOM 2511 O O . LYS A 1 301 ? -19.562 -32.969 -19.125 1 42.12 301 LYS A O 1
ATOM 2516 N N . MET B 1 1 ? 3.645 -34.469 -1.507 1 45.91 1 MET B N 1
ATOM 2517 C CA . MET B 1 1 ? 4.914 -34.594 -0.797 1 45.91 1 MET B CA 1
ATOM 2518 C C . MET B 1 1 ? 5.598 -33.25 -0.642 1 45.91 1 MET B C 1
ATOM 2520 O O . MET B 1 1 ? 5.465 -32.375 -1.504 1 45.91 1 MET B O 1
ATOM 2524 N N . SER B 1 2 ? 5.941 -32.875 0.585 1 59.69 2 SER B N 1
ATOM 2525 C CA . SER B 1 2 ? 6.629 -31.609 0.897 1 59.69 2 SER B CA 1
ATOM 2526 C C . SER B 1 2 ? 7.82 -31.391 -0.026 1 59.69 2 SER B C 1
ATOM 2528 O O . SER B 1 2 ? 8.625 -32.312 -0.236 1 59.69 2 SER B O 1
ATOM 2530 N N . LYS B 1 3 ? 7.633 -30.5 -1.023 1 68.94 3 LYS B N 1
ATOM 2531 C CA . LYS B 1 3 ? 8.719 -30.172 -1.947 1 68.94 3 LYS B CA 1
ATOM 2532 C C . LYS B 1 3 ? 10.023 -29.922 -1.197 1 68.94 3 LYS B C 1
ATOM 2534 O O . LYS B 1 3 ? 10.039 -29.188 -0.207 1 68.94 3 LYS B O 1
ATOM 2539 N N . SER B 1 4 ? 10.953 -30.812 -1.562 1 77.62 4 SER B N 1
ATOM 2540 C CA . SER B 1 4 ? 12.258 -30.734 -0.911 1 77.62 4 SER B CA 1
ATOM 2541 C C . SER B 1 4 ? 13.117 -29.641 -1.537 1 77.62 4 SER B C 1
ATOM 2543 O O . SER B 1 4 ? 12.773 -29.094 -2.59 1 77.62 4 SER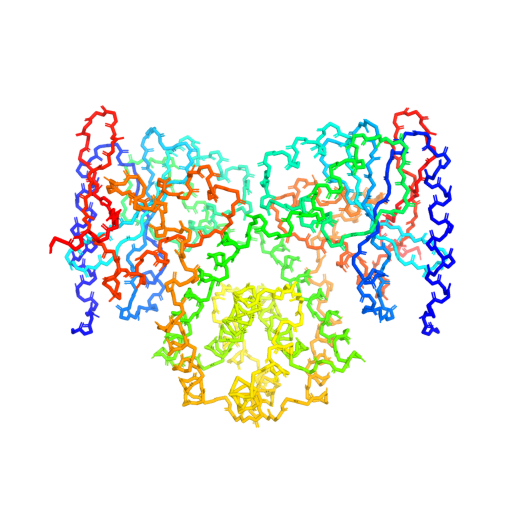 B O 1
ATOM 2545 N N . ILE B 1 5 ? 14.125 -29.266 -0.885 1 81.56 5 ILE B N 1
ATOM 2546 C CA . ILE B 1 5 ? 15.117 -28.312 -1.364 1 81.56 5 ILE B CA 1
ATOM 2547 C C . ILE B 1 5 ? 15.711 -28.797 -2.684 1 81.56 5 ILE B C 1
ATOM 2549 O O . ILE B 1 5 ? 15.961 -28 -3.594 1 81.56 5 ILE B O 1
ATOM 2553 N N . VAL B 1 6 ? 15.797 -30.031 -2.816 1 86.44 6 VAL B N 1
ATOM 2554 C CA . VAL B 1 6 ? 16.391 -30.641 -4.004 1 86.44 6 VAL B CA 1
ATOM 2555 C C . VAL B 1 6 ? 15.453 -30.438 -5.199 1 86.44 6 VAL B C 1
ATOM 2557 O O . VAL B 1 6 ? 15.922 -30.203 -6.32 1 86.44 6 VAL B O 1
ATOM 2560 N N . ASP B 1 7 ? 14.164 -30.547 -4.941 1 90.38 7 ASP B N 1
ATOM 2561 C CA . ASP B 1 7 ? 13.188 -30.328 -6.008 1 90.38 7 ASP B CA 1
ATOM 2562 C C . ASP B 1 7 ? 13.273 -28.906 -6.551 1 90.38 7 ASP B C 1
ATOM 2564 O O . ASP B 1 7 ? 13.219 -28.703 -7.766 1 90.38 7 ASP B O 1
ATOM 2568 N N . TYR B 1 8 ? 13.469 -28.016 -5.688 1 89.81 8 TYR B N 1
ATOM 2569 C CA . TYR B 1 8 ? 13.594 -26.625 -6.086 1 89.81 8 TYR B CA 1
ATOM 2570 C C . TYR B 1 8 ? 14.867 -26.391 -6.887 1 89.81 8 TYR B C 1
ATOM 2572 O O . TYR B 1 8 ? 14.867 -25.656 -7.867 1 89.81 8 TYR B O 1
ATOM 2580 N N . GLN B 1 9 ? 15.914 -27.031 -6.461 1 88.75 9 GLN B N 1
ATOM 2581 C CA . GLN B 1 9 ? 17.203 -26.891 -7.145 1 88.75 9 GLN B CA 1
ATOM 2582 C C . GLN B 1 9 ? 17.125 -27.453 -8.562 1 88.75 9 GLN B C 1
ATOM 2584 O O . GLN B 1 9 ? 17.578 -26.812 -9.508 1 88.75 9 GLN B O 1
ATOM 2589 N N . LYS B 1 10 ? 16.531 -28.594 -8.648 1 93.31 10 LYS B N 1
ATOM 2590 C CA . LYS B 1 10 ? 16.375 -29.219 -9.961 1 93.31 10 LYS B CA 1
ATOM 2591 C C . LYS B 1 10 ? 15.516 -28.359 -10.883 1 93.31 10 LYS B C 1
ATOM 2593 O O . LYS B 1 10 ? 15.844 -28.188 -12.055 1 93.31 10 LYS B O 1
ATOM 2598 N N . SER B 1 11 ? 14.453 -27.906 -10.312 1 93.56 11 SER B N 1
ATOM 2599 C CA . SER B 1 11 ? 13.547 -27.062 -11.07 1 93.56 11 SER B CA 1
ATOM 2600 C C . SER B 1 11 ? 14.242 -25.781 -11.523 1 93.56 11 SER B C 1
ATOM 2602 O O . SER B 1 11 ? 14.117 -25.375 -12.68 1 93.56 11 SER B O 1
ATOM 2604 N N . SER B 1 12 ? 14.977 -25.203 -10.641 1 93.06 12 SER B N 1
ATOM 2605 C CA . SER B 1 12 ? 15.695 -23.953 -10.945 1 93.06 12 SER B CA 1
ATOM 2606 C C . SER B 1 12 ? 16.75 -24.188 -12.031 1 93.06 12 SER B C 1
ATOM 2608 O O . SER B 1 12 ? 16.891 -23.359 -12.938 1 93.06 12 SER B O 1
ATOM 2610 N N . GLU B 1 13 ? 17.453 -25.219 -11.875 1 93.62 13 GLU B N 1
ATOM 2611 C CA . GLU B 1 13 ? 18.5 -25.547 -12.852 1 93.62 13 GLU B CA 1
ATOM 2612 C C . GLU B 1 13 ? 17.906 -25.734 -14.242 1 93.62 13 GLU B C 1
ATOM 2614 O O . GLU B 1 13 ? 18.438 -25.219 -15.227 1 93.62 13 GLU B O 1
ATOM 2619 N N . LYS B 1 14 ? 16.844 -26.469 -14.266 1 94.62 14 LYS B N 1
ATOM 2620 C CA . LYS B 1 14 ? 16.188 -26.672 -15.547 1 94.62 14 LYS B CA 1
ATOM 2621 C C . LYS B 1 14 ? 15.695 -25.359 -16.141 1 94.62 14 LYS B C 1
ATOM 2623 O O . LYS B 1 14 ? 15.891 -25.094 -17.328 1 94.62 14 LYS B O 1
ATOM 2628 N N . LEU B 1 15 ? 15.07 -24.594 -15.32 1 94.62 15 LEU B N 1
ATOM 2629 C CA . LEU B 1 15 ? 14.547 -23.297 -15.742 1 94.62 15 LEU B CA 1
ATOM 2630 C C . LEU B 1 15 ? 15.664 -22.422 -16.281 1 94.62 15 LEU B C 1
ATOM 2632 O O . LEU B 1 15 ? 15.539 -21.844 -17.359 1 94.62 15 LEU B O 1
ATOM 2636 N N . ILE B 1 16 ? 16.766 -22.312 -15.609 1 94.69 16 ILE B N 1
ATOM 2637 C CA . ILE B 1 16 ? 17.891 -21.453 -15.977 1 94.69 16 ILE B CA 1
ATOM 2638 C C . ILE B 1 16 ? 18.5 -21.938 -17.297 1 94.69 16 ILE B C 1
ATOM 2640 O O . ILE B 1 16 ? 18.844 -21.141 -18.156 1 94.69 16 ILE B O 1
ATOM 2644 N N . ASN B 1 17 ? 18.578 -23.188 -17.438 1 93.25 17 ASN B N 1
ATOM 2645 C CA . ASN B 1 17 ? 19.125 -23.75 -18.656 1 93.25 17 ASN B CA 1
ATOM 2646 C C . ASN B 1 17 ? 18.266 -23.422 -19.875 1 93.25 17 ASN B C 1
ATOM 2648 O O . ASN B 1 17 ? 18.781 -23.141 -20.953 1 93.25 17 ASN B O 1
ATOM 2652 N N . ILE B 1 18 ? 17 -23.469 -19.656 1 91.88 18 ILE B N 1
ATOM 2653 C CA . ILE B 1 18 ? 16.062 -23.109 -20.719 1 91.88 18 ILE B CA 1
ATOM 2654 C C . ILE B 1 18 ? 16.266 -21.656 -21.125 1 91.88 18 ILE B C 1
ATOM 2656 O O . ILE B 1 18 ? 16.359 -21.344 -22.312 1 91.88 18 ILE B O 1
ATOM 2660 N N . LEU B 1 19 ? 16.375 -20.812 -20.156 1 94 19 LEU B N 1
ATOM 2661 C CA . LEU B 1 19 ? 16.484 -19.375 -20.391 1 94 19 LEU B CA 1
ATOM 2662 C C . LEU B 1 19 ? 17.812 -19.016 -21.016 1 94 19 LEU B C 1
ATOM 2664 O O . LEU B 1 19 ? 17.891 -18.141 -21.875 1 94 19 LEU B O 1
ATOM 2668 N N . LYS B 1 20 ? 18.859 -19.719 -20.703 1 93.12 20 LYS B N 1
ATOM 2669 C CA . LYS B 1 20 ? 20.219 -19.422 -21.141 1 93.12 20 LYS B CA 1
ATOM 2670 C C . LYS B 1 20 ? 20.375 -19.688 -22.641 1 93.12 20 LYS B C 1
ATOM 2672 O O . LYS B 1 20 ? 21.234 -19.094 -23.297 1 93.12 20 LYS B O 1
ATOM 2677 N N . VAL B 1 21 ? 19.641 -20.578 -23.094 1 91.44 21 VAL B N 1
ATOM 2678 C CA . VAL B 1 21 ? 19.734 -20.953 -24.5 1 91.44 21 VAL B CA 1
ATOM 2679 C C . VAL B 1 21 ? 19.266 -19.797 -25.375 1 91.44 21 VAL B C 1
ATOM 2681 O O . VAL B 1 21 ? 19.781 -19.609 -26.484 1 91.44 21 VAL B O 1
ATOM 2684 N N . ASN B 1 22 ? 18.344 -19.078 -24.891 1 91.19 22 ASN B N 1
ATOM 2685 C CA . ASN B 1 22 ? 17.844 -17.906 -25.594 1 91.19 22 ASN B CA 1
ATOM 2686 C C . ASN B 1 22 ? 18.828 -16.75 -25.516 1 91.19 22 ASN B C 1
ATOM 2688 O O . ASN B 1 22 ? 19 -16.125 -24.469 1 91.19 22 ASN B O 1
ATOM 2692 N N . LYS B 1 23 ? 19.406 -16.375 -26.641 1 92.25 23 LYS B N 1
ATOM 2693 C CA . LYS B 1 23 ? 20.484 -15.391 -26.688 1 92.25 23 LYS B CA 1
ATOM 2694 C C . LYS B 1 23 ? 19.984 -14 -26.328 1 92.25 23 LYS B C 1
ATOM 2696 O O . LYS B 1 23 ? 20.781 -13.109 -26 1 92.25 23 LYS B O 1
ATOM 2701 N N . LYS B 1 24 ? 18.766 -13.82 -26.328 1 94.25 24 LYS B N 1
ATOM 2702 C CA . LYS B 1 24 ? 18.203 -12.508 -26 1 94.25 24 LYS B CA 1
ATOM 2703 C C . LYS B 1 24 ? 18.047 -12.336 -24.5 1 94.25 24 LYS B C 1
ATOM 2705 O O . LYS B 1 24 ? 17.766 -11.234 -24.016 1 94.25 24 LYS B O 1
ATOM 2710 N N . VAL B 1 25 ? 18.156 -13.406 -23.781 1 95.88 25 VAL B N 1
ATOM 2711 C CA . VAL B 1 25 ? 18.234 -13.305 -22.328 1 95.88 25 VAL B CA 1
ATOM 2712 C C . VAL B 1 25 ? 19.625 -12.82 -21.922 1 95.88 25 VAL B C 1
ATOM 2714 O O . VAL B 1 25 ? 20.625 -13.531 -22.109 1 95.88 25 VAL B O 1
ATOM 2717 N N . LEU B 1 26 ? 19.672 -11.648 -21.328 1 97.75 26 LEU B N 1
ATOM 2718 C CA . LEU B 1 26 ? 20.969 -11.008 -21.062 1 97.75 26 LEU B CA 1
ATOM 2719 C C . LEU B 1 26 ? 21.422 -11.289 -19.641 1 97.75 26 LEU B C 1
ATOM 2721 O O . LEU B 1 26 ? 22.625 -11.367 -19.375 1 97.75 26 LEU B O 1
ATOM 2725 N N . ALA B 1 27 ? 20.484 -11.375 -18.766 1 98.06 27 ALA B N 1
ATOM 2726 C CA . ALA B 1 27 ? 20.812 -11.633 -17.359 1 98.06 27 ALA B CA 1
ATOM 2727 C C . ALA B 1 27 ? 19.641 -12.273 -16.625 1 98.06 27 ALA B C 1
ATOM 2729 O O . ALA B 1 27 ? 18.484 -12.078 -17 1 98.06 27 ALA B O 1
ATOM 2730 N N . ILE B 1 28 ? 19.953 -13.078 -15.664 1 97.56 28 ILE B N 1
ATOM 2731 C CA . ILE B 1 28 ? 18.984 -13.742 -14.805 1 97.56 28 ILE B CA 1
ATOM 2732 C C . ILE B 1 28 ? 19.328 -13.5 -13.344 1 97.56 28 ILE B C 1
ATOM 2734 O O . ILE B 1 28 ? 20.453 -13.797 -12.914 1 97.56 28 ILE B O 1
ATOM 2738 N N . PHE B 1 29 ? 18.328 -12.906 -12.617 1 96.69 29 PHE B N 1
ATOM 2739 C CA . PHE B 1 29 ? 18.469 -12.711 -11.18 1 96.69 29 PHE B CA 1
ATOM 2740 C C . PHE B 1 29 ? 17.469 -13.57 -10.414 1 96.69 29 PHE B C 1
ATOM 2742 O O . PHE B 1 29 ? 16.312 -13.68 -10.797 1 96.69 29 PHE B O 1
ATOM 2749 N N . ALA B 1 30 ? 17.969 -14.273 -9.406 1 95.25 30 ALA B N 1
ATOM 2750 C CA . ALA B 1 30 ? 17.062 -14.969 -8.492 1 95.25 30 ALA B CA 1
ATOM 2751 C C . ALA B 1 30 ? 16.781 -14.133 -7.25 1 95.25 30 ALA B C 1
ATOM 2753 O O . ALA B 1 30 ? 17.672 -13.453 -6.738 1 95.25 30 ALA B O 1
ATOM 2754 N N . PHE B 1 31 ? 15.531 -14.102 -6.781 1 91.62 31 PHE B N 1
ATOM 2755 C CA . PHE B 1 31 ? 15.164 -13.383 -5.57 1 91.62 31 PHE B CA 1
ATOM 2756 C C . PHE B 1 31 ? 14.062 -14.117 -4.816 1 91.62 31 PHE B C 1
ATOM 2758 O O . PHE B 1 31 ? 13.672 -15.219 -5.203 1 91.62 31 PHE B O 1
ATOM 2765 N N . GLY B 1 32 ? 13.688 -13.578 -3.648 1 87.69 32 GLY B N 1
ATOM 2766 C CA . GLY B 1 32 ? 12.641 -14.219 -2.871 1 87.69 32 GLY B CA 1
ATOM 2767 C C . GLY B 1 32 ? 13.148 -15.336 -1.982 1 87.69 32 GLY B C 1
ATOM 2768 O O . GLY B 1 32 ? 14.273 -15.266 -1.479 1 87.69 32 GLY B O 1
ATOM 2769 N N . SER B 1 33 ? 12.312 -16.312 -1.813 1 83.69 33 SER B N 1
ATOM 2770 C CA . SER B 1 33 ? 12.562 -17.328 -0.791 1 83.69 33 SER B CA 1
ATOM 2771 C C . SER B 1 33 ? 13.734 -18.219 -1.17 1 83.69 33 SER B C 1
ATOM 2773 O O . SER B 1 33 ? 14.391 -18.797 -0.299 1 83.69 33 SER B O 1
ATOM 2775 N N . ILE B 1 34 ? 13.984 -18.344 -2.41 1 80.5 34 ILE B N 1
ATOM 2776 C CA . ILE B 1 34 ? 15.078 -19.203 -2.838 1 80.5 34 ILE B CA 1
ATOM 2777 C C . ILE B 1 34 ? 16.422 -18.578 -2.443 1 80.5 34 ILE B C 1
ATOM 2779 O O . ILE B 1 34 ? 17.406 -19.297 -2.25 1 80.5 34 ILE B O 1
ATOM 2783 N N . VAL B 1 35 ? 16.453 -17.328 -2.352 1 80.12 35 VAL B N 1
ATOM 2784 C CA . VAL B 1 35 ? 17.672 -16.609 -1.993 1 80.12 35 VAL B CA 1
ATOM 2785 C C . VAL B 1 35 ? 17.734 -16.422 -0.479 1 80.12 35 VAL B C 1
ATOM 2787 O O . VAL B 1 35 ? 18.766 -16.656 0.139 1 80.12 35 VAL B O 1
ATOM 2790 N N . SER B 1 36 ? 16.594 -16.016 0.145 1 78.19 36 SER B N 1
ATOM 2791 C CA . SER B 1 36 ? 16.562 -15.727 1.574 1 78.19 36 SER B CA 1
ATOM 2792 C C . SER B 1 36 ? 16.594 -17.016 2.402 1 78.19 36 SER B C 1
ATOM 2794 O O . SER B 1 36 ? 16.938 -16.984 3.586 1 78.19 36 SER B O 1
ATOM 2796 N N . GLY B 1 37 ? 16.047 -18.062 1.829 1 76.75 37 GLY B N 1
ATOM 2797 C CA . GLY B 1 37 ? 16.078 -19.344 2.523 1 76.75 37 GLY B CA 1
ATOM 2798 C C . GLY B 1 37 ? 14.789 -19.656 3.256 1 76.75 37 GLY B C 1
ATOM 2799 O O . GLY B 1 37 ? 14.656 -20.719 3.85 1 76.75 37 GLY B O 1
ATOM 2800 N N . ASP B 1 38 ? 13.906 -18.812 3.262 1 79.56 38 ASP B N 1
ATOM 2801 C CA . ASP B 1 38 ? 12.633 -19.031 3.953 1 79.56 38 ASP B CA 1
ATOM 2802 C C . ASP B 1 38 ? 11.648 -19.781 3.068 1 79.56 38 ASP B C 1
ATOM 2804 O O . ASP B 1 38 ? 10.508 -19.359 2.889 1 79.56 38 ASP B O 1
ATOM 2808 N N . LEU B 1 39 ? 12.102 -20.891 2.559 1 80.88 39 LEU B N 1
ATOM 2809 C CA . LEU B 1 39 ? 11.312 -21.734 1.674 1 80.88 39 LEU B CA 1
ATOM 2810 C C . LEU B 1 39 ? 10.242 -22.5 2.457 1 80.88 39 LEU B C 1
ATOM 2812 O O . LEU B 1 39 ? 10.477 -22.906 3.598 1 80.88 39 LEU B O 1
ATOM 2816 N N . TRP B 1 40 ? 9.086 -22.609 1.912 1 84.94 40 TRP B N 1
ATOM 2817 C CA . TRP B 1 40 ? 8.016 -23.438 2.443 1 84.94 40 TRP B CA 1
ATOM 2818 C C . TRP B 1 40 ? 7.285 -24.172 1.32 1 84.94 40 TRP B C 1
ATOM 2820 O O . TRP B 1 40 ? 7.668 -24.062 0.152 1 84.94 40 TRP B O 1
ATOM 2830 N N . GLU B 1 41 ? 6.305 -24.891 1.592 1 81.38 41 GLU B N 1
ATOM 2831 C CA . GLU B 1 41 ? 5.711 -25.844 0.661 1 81.38 41 GLU B CA 1
ATOM 2832 C C . GLU B 1 41 ? 5.086 -25.141 -0.537 1 81.38 41 GLU B C 1
ATOM 2834 O O . GLU B 1 41 ? 5.055 -25.672 -1.642 1 81.38 41 GLU B O 1
ATOM 2839 N N . GLU B 1 42 ? 4.641 -23.938 -0.381 1 85.75 42 GLU B N 1
ATOM 2840 C CA . GLU B 1 42 ? 3.941 -23.266 -1.477 1 85.75 42 GLU B CA 1
ATOM 2841 C C . GLU B 1 42 ? 4.805 -22.172 -2.098 1 85.75 42 GLU B C 1
ATOM 2843 O O . GLU B 1 42 ? 4.32 -21.375 -2.904 1 85.75 42 GLU B O 1
ATOM 2848 N N . SER B 1 43 ? 6.102 -22.266 -1.815 1 89.38 43 SER B N 1
ATOM 2849 C CA . SER B 1 43 ? 7.004 -21.266 -2.373 1 89.38 43 SER B CA 1
ATOM 2850 C C . SER B 1 43 ? 7.152 -21.438 -3.881 1 89.38 43 SER B C 1
ATOM 2852 O O . SER B 1 43 ? 7.055 -22.547 -4.398 1 89.38 43 SER B O 1
ATOM 2854 N N . ASP B 1 44 ? 7.293 -20.344 -4.516 1 93.38 44 ASP B N 1
ATOM 2855 C CA . ASP B 1 44 ? 7.633 -20.375 -5.938 1 93.38 44 ASP B CA 1
ATOM 2856 C C . ASP B 1 44 ? 9.086 -19.969 -6.164 1 93.38 44 ASP B C 1
ATOM 2858 O O . ASP B 1 44 ? 9.789 -19.609 -5.215 1 93.38 44 ASP B O 1
ATOM 2862 N N . ILE B 1 45 ? 9.57 -20.25 -7.375 1 93.69 45 ILE B N 1
ATOM 2863 C CA . ILE B 1 45 ? 10.875 -19.75 -7.797 1 93.69 45 ILE B CA 1
ATOM 2864 C C . ILE B 1 45 ? 10.727 -18.359 -8.391 1 93.69 45 ILE B C 1
ATOM 2866 O O . ILE B 1 45 ? 10.055 -18.172 -9.406 1 93.69 45 ILE B O 1
ATOM 2870 N N . ASP B 1 46 ? 11.328 -17.406 -7.766 1 95.44 46 ASP B N 1
ATOM 2871 C CA . ASP B 1 46 ? 11.258 -16.016 -8.219 1 95.44 46 ASP B CA 1
ATOM 2872 C C . ASP B 1 46 ? 12.484 -15.648 -9.039 1 95.44 46 ASP B C 1
ATOM 2874 O O . ASP B 1 46 ? 13.617 -15.695 -8.539 1 95.44 46 ASP B O 1
ATOM 2878 N N . LEU B 1 47 ? 12.281 -15.211 -10.281 1 96.62 47 LEU B N 1
ATOM 2879 C CA . LEU B 1 47 ? 13.375 -14.766 -11.141 1 96.62 47 LEU B CA 1
ATOM 2880 C C . LEU B 1 47 ? 13.078 -13.383 -11.727 1 96.62 47 LEU B C 1
ATOM 2882 O O . LEU B 1 47 ? 11.914 -13.039 -11.953 1 96.62 47 LEU B O 1
ATOM 2886 N N . PHE B 1 48 ? 14.039 -12.633 -11.875 1 96.88 48 PHE B N 1
ATOM 2887 C CA . PHE B 1 48 ? 14.016 -11.398 -12.641 1 96.88 48 PHE B CA 1
ATOM 2888 C C . PHE B 1 48 ? 14.93 -11.492 -13.852 1 96.88 48 PHE B C 1
ATOM 2890 O O . PHE B 1 48 ? 16.141 -11.68 -13.703 1 96.88 48 PHE B O 1
ATOM 2897 N N . VAL B 1 49 ? 14.422 -11.391 -15.055 1 97.19 49 VAL B N 1
ATOM 2898 C CA . VAL B 1 49 ? 15.156 -11.633 -16.297 1 97.19 49 VAL B CA 1
ATOM 2899 C C . VAL B 1 49 ? 15.242 -10.336 -17.109 1 97.19 49 VAL B C 1
ATOM 2901 O O . VAL B 1 49 ? 14.234 -9.664 -17.312 1 97.19 49 VAL B O 1
ATOM 2904 N N . ILE B 1 50 ? 16.422 -10.016 -17.469 1 97.44 50 ILE B N 1
ATOM 2905 C CA . ILE B 1 50 ? 16.625 -8.891 -18.375 1 97.44 50 ILE B CA 1
ATOM 2906 C C . ILE B 1 50 ? 16.734 -9.398 -19.812 1 97.44 50 ILE B C 1
ATOM 2908 O O . ILE B 1 50 ? 17.594 -10.211 -20.125 1 97.44 50 ILE B O 1
ATOM 2912 N N . TYR B 1 51 ? 15.828 -8.953 -20.578 1 95.69 51 TYR B N 1
ATOM 2913 C CA . TYR B 1 51 ? 15.711 -9.359 -21.984 1 95.69 51 TYR B CA 1
ATOM 2914 C C . TYR B 1 51 ? 16.172 -8.25 -22.922 1 95.69 51 TYR B C 1
ATOM 2916 O O . TYR B 1 51 ? 16.141 -7.074 -22.562 1 95.69 51 TYR B O 1
ATOM 2924 N N . LYS B 1 52 ? 16.641 -8.547 -24.047 1 94.19 52 LYS B N 1
ATOM 2925 C CA . LYS B 1 52 ? 17.281 -7.598 -24.953 1 94.19 52 LYS B CA 1
ATOM 2926 C C . LYS B 1 52 ? 16.281 -6.535 -25.422 1 94.19 52 LYS B C 1
ATOM 2928 O O . LYS B 1 52 ? 16.594 -5.344 -25.438 1 94.19 52 LYS B O 1
ATOM 2933 N N . ASP B 1 53 ? 15.055 -7.027 -25.875 1 88.31 53 ASP B N 1
ATOM 2934 C CA . ASP B 1 53 ? 14.07 -6.082 -26.391 1 88.31 53 ASP B CA 1
ATOM 2935 C C . ASP B 1 53 ? 12.648 -6.551 -26.094 1 88.31 53 ASP B C 1
ATOM 2937 O O . ASP B 1 53 ? 12.445 -7.516 -25.359 1 88.31 53 ASP B O 1
ATOM 2941 N N . VAL B 1 54 ? 11.539 -5.859 -26.484 1 86.62 54 VAL B N 1
ATOM 2942 C CA . VAL B 1 54 ? 10.125 -6.203 -26.5 1 86.62 54 VAL B CA 1
ATOM 2943 C C . VAL B 1 54 ? 9.484 -5.84 -25.172 1 86.62 54 VAL B C 1
ATOM 2945 O O . VAL B 1 54 ? 8.398 -5.25 -25.141 1 86.62 54 VAL B O 1
ATOM 2948 N N . PHE B 1 55 ? 10.039 -6.168 -24.016 1 92.12 55 PHE B N 1
ATOM 2949 C CA . PHE B 1 55 ? 9.422 -5.977 -22.703 1 92.12 55 PHE B CA 1
ATOM 2950 C C . PHE B 1 55 ? 9.688 -4.57 -22.188 1 92.12 55 PHE B C 1
ATOM 2952 O O . PHE B 1 55 ? 10.609 -4.352 -21.406 1 92.12 55 PHE B O 1
ATOM 2959 N N . GLU B 1 56 ? 8.711 -3.637 -22.453 1 91.31 56 GLU B N 1
ATOM 2960 C CA . GLU B 1 56 ? 8.883 -2.225 -22.125 1 91.31 56 GLU B CA 1
ATOM 2961 C C . GLU B 1 56 ? 8.453 -1.941 -20.688 1 91.31 56 GLU B C 1
ATOM 2963 O O . GLU B 1 56 ? 8.812 -0.906 -20.125 1 91.31 56 GLU B O 1
ATOM 2968 N N . ASP B 1 57 ? 7.625 -2.812 -20.219 1 90.25 57 ASP B N 1
ATOM 2969 C CA . ASP B 1 57 ? 7.238 -2.793 -18.812 1 90.25 57 ASP B CA 1
ATOM 2970 C C . ASP B 1 57 ? 7.484 -4.152 -18.156 1 90.25 57 ASP B C 1
ATOM 2972 O O . ASP B 1 57 ? 7.641 -5.16 -18.844 1 90.25 57 ASP B O 1
ATOM 2976 N N . VAL B 1 58 ? 7.578 -4.117 -16.906 1 90.81 58 VAL B N 1
ATOM 2977 C CA . VAL B 1 58 ? 7.785 -5.383 -16.203 1 90.81 58 VAL B CA 1
ATOM 2978 C C . VAL B 1 58 ? 6.641 -6.344 -16.516 1 90.81 58 VAL B C 1
ATOM 2980 O O . VAL B 1 58 ? 5.473 -6.023 -16.281 1 90.81 58 VAL B O 1
ATOM 2983 N N . ARG B 1 59 ? 7 -7.422 -17.062 1 93.62 59 ARG B N 1
ATOM 2984 C CA . ARG B 1 59 ? 6.035 -8.461 -17.406 1 93.62 59 ARG B CA 1
ATOM 2985 C C . ARG B 1 59 ? 6.133 -9.641 -16.438 1 93.62 59 ARG B C 1
ATOM 2987 O O . ARG B 1 59 ? 7.156 -10.32 -16.375 1 93.62 59 ARG B O 1
ATOM 2994 N N . ASP B 1 60 ? 5.016 -9.859 -15.695 1 95.38 60 ASP B N 1
ATOM 2995 C CA . ASP B 1 60 ? 4.941 -11.039 -14.836 1 95.38 60 ASP B CA 1
ATOM 2996 C C . ASP B 1 60 ? 4.559 -12.281 -15.641 1 95.38 60 ASP B C 1
ATOM 2998 O O . ASP B 1 60 ? 3.58 -12.266 -16.391 1 95.38 60 ASP B O 1
ATOM 3002 N N . ILE B 1 61 ? 5.352 -13.242 -15.492 1 96 61 ILE B N 1
ATOM 3003 C CA . ILE B 1 61 ? 5.082 -14.539 -16.109 1 96 61 ILE B CA 1
ATOM 3004 C C . ILE B 1 61 ? 4.98 -15.617 -15.023 1 96 61 ILE B C 1
ATOM 3006 O O . ILE B 1 61 ? 5.918 -15.812 -14.25 1 96 61 ILE B O 1
ATOM 3010 N N . TYR B 1 62 ? 3.83 -16.234 -14.984 1 97.12 62 TYR B N 1
ATOM 3011 C CA . TYR B 1 62 ? 3.635 -17.344 -14.055 1 97.12 62 TYR B CA 1
ATOM 3012 C C . TYR B 1 62 ? 3.686 -18.688 -14.789 1 97.12 62 TYR B C 1
ATOM 3014 O O . TYR B 1 62 ? 3.021 -18.859 -15.812 1 97.12 62 TYR B O 1
ATOM 3022 N N . SER B 1 63 ? 4.52 -19.531 -14.297 1 96.06 63 SER B N 1
ATOM 3023 C CA . SER B 1 63 ? 4.766 -20.812 -14.945 1 96.06 63 SER B CA 1
ATOM 3024 C C . SER B 1 63 ? 4.996 -21.922 -13.922 1 96.06 63 SER B C 1
ATOM 3026 O O . SER B 1 63 ? 4.742 -21.734 -12.727 1 96.06 63 SER B O 1
ATOM 3028 N N . GLU B 1 64 ? 5.305 -23.094 -14.461 1 94.81 64 GLU B N 1
ATOM 3029 C CA . GLU B 1 64 ? 5.66 -24.25 -13.648 1 94.81 64 GLU B CA 1
ATOM 3030 C C . GLU B 1 64 ? 6.75 -25.078 -14.32 1 94.81 64 GLU B C 1
ATOM 3032 O O . GLU B 1 64 ? 6.703 -25.312 -15.531 1 94.81 64 GLU B O 1
ATOM 3037 N N . ILE B 1 65 ? 7.762 -25.406 -13.539 1 93.94 65 ILE B N 1
ATOM 3038 C CA . ILE B 1 65 ? 8.852 -26.266 -14.008 1 93.94 65 ILE B CA 1
ATOM 3039 C C . ILE B 1 65 ? 9.023 -27.438 -13.047 1 93.94 65 ILE B C 1
ATOM 3041 O O . ILE B 1 65 ? 9.328 -27.234 -11.867 1 93.94 65 ILE B O 1
ATOM 3045 N N . LEU B 1 66 ? 8.844 -28.703 -13.531 1 93.5 66 LEU B N 1
ATOM 3046 C CA . LEU B 1 66 ? 8.93 -29.906 -12.703 1 93.5 66 LEU B CA 1
ATOM 3047 C C . LEU B 1 66 ? 8.016 -29.797 -11.492 1 93.5 66 LEU B C 1
ATOM 3049 O O . LEU B 1 66 ? 8.445 -30.016 -10.359 1 93.5 66 LEU B O 1
ATOM 3053 N N . ASP B 1 67 ? 6.84 -29.281 -11.656 1 90.94 67 ASP B N 1
ATOM 3054 C CA . ASP B 1 67 ? 5.754 -29.203 -10.68 1 90.94 67 ASP B CA 1
ATOM 3055 C C . ASP B 1 67 ? 6.047 -28.156 -9.609 1 90.94 67 ASP B C 1
ATOM 3057 O O . ASP B 1 67 ? 5.453 -28.188 -8.531 1 90.94 67 ASP B O 1
ATOM 3061 N N . ILE B 1 68 ? 7.031 -27.344 -9.836 1 93.44 68 ILE B N 1
ATOM 3062 C CA . ILE B 1 68 ? 7.316 -26.219 -8.953 1 93.44 68 ILE B CA 1
ATOM 3063 C C . ILE B 1 68 ? 6.863 -24.922 -9.609 1 93.44 68 ILE B C 1
ATOM 3065 O O . ILE B 1 68 ? 7.238 -24.625 -10.742 1 93.44 68 ILE B O 1
ATOM 3069 N N . PRO B 1 69 ? 6.062 -24.156 -8.891 1 94.81 69 PRO B N 1
ATOM 3070 C CA . PRO B 1 69 ? 5.621 -22.875 -9.445 1 94.81 69 PRO B CA 1
ATOM 3071 C C . PRO B 1 69 ? 6.773 -21.906 -9.672 1 94.81 69 PRO B C 1
ATOM 3073 O O . PRO B 1 69 ? 7.719 -21.875 -8.883 1 94.81 69 PRO B O 1
ATOM 3076 N N . VAL B 1 70 ? 6.664 -21.141 -10.734 1 95.94 70 VAL B N 1
ATOM 3077 C CA . VAL B 1 70 ? 7.652 -20.125 -11.086 1 95.94 70 VAL B CA 1
ATOM 3078 C C . VAL B 1 70 ? 6.965 -18.781 -11.273 1 95.94 70 VAL B C 1
ATOM 3080 O O . VAL B 1 70 ? 5.891 -18.703 -11.875 1 95.94 70 VAL B O 1
ATOM 3083 N N . HIS B 1 71 ? 7.457 -17.781 -10.672 1 96.94 71 HIS B N 1
ATOM 3084 C CA . HIS B 1 71 ? 7.082 -16.391 -10.93 1 96.94 71 HIS B CA 1
ATOM 3085 C C . HIS B 1 71 ? 8.258 -15.594 -11.492 1 96.94 71 HIS B C 1
ATOM 3087 O O . HIS B 1 71 ? 9.172 -15.234 -10.75 1 96.94 71 HIS B O 1
ATOM 3093 N N . MET B 1 72 ? 8.18 -15.289 -12.758 1 96.31 72 MET B N 1
ATOM 3094 C CA . MET B 1 72 ? 9.273 -14.594 -13.43 1 96.31 72 MET B CA 1
ATOM 3095 C C . MET B 1 72 ? 8.852 -13.188 -13.852 1 96.31 72 MET B C 1
ATOM 3097 O O . MET B 1 72 ? 7.758 -13 -14.391 1 96.31 72 MET B O 1
ATOM 3101 N N . LYS B 1 73 ? 9.656 -12.234 -13.516 1 96.06 73 LYS B N 1
ATOM 3102 C CA . LYS B 1 73 ? 9.531 -10.875 -14.031 1 96.06 73 LYS B CA 1
ATOM 3103 C C . LYS B 1 73 ? 10.516 -10.625 -15.164 1 96.06 73 LYS B C 1
ATOM 3105 O O . LYS B 1 73 ? 11.695 -10.992 -15.07 1 96.06 73 LYS B O 1
ATOM 3110 N N . VAL B 1 74 ? 10.055 -10.039 -16.219 1 96.06 74 VAL B N 1
ATOM 3111 C CA . VAL B 1 74 ? 10.922 -9.797 -17.375 1 96.06 74 VAL B CA 1
ATOM 3112 C C . VAL B 1 74 ? 10.859 -8.328 -17.766 1 96.06 74 VAL B C 1
ATOM 3114 O O . VAL B 1 74 ? 9.797 -7.707 -17.719 1 96.06 74 VAL B O 1
ATOM 3117 N N . LEU B 1 75 ? 11.953 -7.801 -18.078 1 95.88 75 LEU B N 1
ATOM 3118 C CA . LEU B 1 75 ? 12.094 -6.414 -18.516 1 95.88 75 LEU B CA 1
ATOM 3119 C C . LEU B 1 75 ? 13.211 -6.273 -19.547 1 95.88 75 LEU B C 1
ATOM 3121 O O . LEU B 1 75 ? 14.234 -6.957 -19.453 1 95.88 75 LEU B O 1
ATOM 3125 N N . ASN B 1 76 ? 13.023 -5.418 -20.438 1 96.31 76 ASN B N 1
ATOM 3126 C CA . ASN B 1 76 ? 14.109 -5.246 -21.391 1 96.31 76 ASN B CA 1
ATOM 3127 C C . ASN B 1 76 ? 15.227 -4.379 -20.828 1 96.31 76 ASN B C 1
ATOM 3129 O O . ASN B 1 76 ? 15.031 -3.678 -19.828 1 96.31 76 ASN B O 1
ATOM 3133 N N . LYS B 1 77 ? 16.359 -4.418 -21.484 1 96.31 77 LYS B N 1
ATOM 3134 C CA . LYS B 1 77 ? 17.562 -3.783 -20.984 1 96.31 77 LYS B CA 1
ATOM 3135 C C . LYS B 1 77 ? 17.406 -2.268 -20.891 1 96.31 77 LYS B C 1
ATOM 3137 O O . LYS B 1 77 ? 17.766 -1.65 -19.891 1 96.31 77 LYS B O 1
ATOM 3142 N N . GLU B 1 78 ? 16.859 -1.679 -21.906 1 94.81 78 GLU B N 1
ATOM 3143 C CA . GLU B 1 78 ? 16.734 -0.226 -21.969 1 94.81 78 GLU B CA 1
ATOM 3144 C C . GLU B 1 78 ? 15.906 0.303 -20.797 1 94.81 78 GLU B C 1
ATOM 3146 O O . GLU B 1 78 ? 16.312 1.243 -20.109 1 94.81 78 GLU B O 1
ATOM 3151 N N . LYS B 1 79 ? 14.797 -0.313 -20.578 1 92.94 79 LYS B N 1
ATOM 3152 C CA . LYS B 1 79 ? 13.914 0.115 -19.5 1 92.94 79 LYS B CA 1
ATOM 3153 C C . LYS B 1 79 ? 14.523 -0.193 -18.141 1 92.94 79 LYS B C 1
ATOM 3155 O O . LYS B 1 79 ? 14.344 0.568 -17.188 1 92.94 79 LYS B O 1
ATOM 3160 N N . PHE B 1 80 ? 15.211 -1.248 -18.109 1 93.5 80 PHE B N 1
ATOM 3161 C CA . PHE B 1 80 ? 15.922 -1.611 -16.891 1 93.5 80 PHE B CA 1
ATOM 3162 C C . PHE B 1 80 ? 16.891 -0.511 -16.484 1 93.5 80 PHE B C 1
ATOM 3164 O O . PHE B 1 80 ? 16.906 -0.082 -15.336 1 93.5 80 PHE B O 1
ATOM 3171 N N . LEU B 1 81 ? 17.656 -0.071 -17.406 1 90.94 81 LEU B N 1
ATOM 3172 C CA . LEU B 1 81 ? 18.641 0.977 -17.156 1 90.94 81 LEU B CA 1
ATOM 3173 C C . LEU B 1 81 ? 17.953 2.287 -16.781 1 90.94 81 LEU B C 1
ATOM 3175 O O . LEU B 1 81 ? 18.406 2.984 -15.859 1 90.94 81 LEU B O 1
ATOM 3179 N N . GLU B 1 82 ? 16.906 2.547 -17.438 1 88.44 82 GLU B N 1
ATOM 3180 C CA . GLU B 1 82 ? 16.156 3.766 -17.172 1 88.44 82 GLU B CA 1
ATOM 3181 C C . GLU B 1 82 ? 15.586 3.754 -15.75 1 88.44 82 GLU B C 1
ATOM 3183 O O . GLU B 1 82 ? 15.703 4.742 -15.016 1 88.44 82 GLU B O 1
ATOM 3188 N N . LEU B 1 83 ? 15 2.662 -15.391 1 84.56 83 LEU B N 1
ATOM 3189 C CA . LEU B 1 83 ? 14.336 2.547 -14.102 1 84.56 83 LEU B CA 1
ATOM 3190 C C . LEU B 1 83 ? 15.359 2.533 -12.969 1 84.56 83 LEU B C 1
ATOM 3192 O O . LEU B 1 83 ? 15.078 3.033 -11.875 1 84.56 83 LEU B O 1
ATOM 3196 N N . TYR B 1 84 ? 16.453 1.965 -13.273 1 83.06 84 TYR B N 1
ATOM 3197 C CA . TYR B 1 84 ? 17.516 1.973 -12.258 1 83.06 84 TYR B CA 1
ATOM 3198 C C . TYR B 1 84 ? 18 3.391 -11.992 1 83.06 84 TYR B C 1
ATOM 3200 O O . TYR B 1 84 ? 18.25 3.768 -10.844 1 83.06 84 TYR B O 1
ATOM 3208 N N . GLU B 1 85 ? 18.25 4.145 -13.062 1 76.19 85 GLU B N 1
ATOM 3209 C CA . GLU B 1 85 ? 18.797 5.492 -12.945 1 76.19 85 GLU B CA 1
ATOM 3210 C C . GLU B 1 85 ? 17.766 6.453 -12.352 1 76.19 85 GLU B C 1
ATOM 3212 O O . GLU B 1 85 ? 18.125 7.344 -11.57 1 76.19 85 GLU B O 1
ATOM 3217 N N . SER B 1 86 ? 16.688 6.398 -12.961 1 63.5 86 SER B N 1
ATOM 3218 C CA . SER B 1 86 ? 15.664 7.344 -12.516 1 63.5 86 SER B CA 1
ATOM 3219 C C . SER B 1 86 ? 15.133 6.977 -11.133 1 63.5 86 SER B C 1
ATOM 3221 O O . SER B 1 86 ? 14.375 7.738 -10.531 1 63.5 86 SER B O 1
ATOM 3223 N N . ASP B 1 87 ? 16 6.07 -10.547 1 56 87 ASP B N 1
ATOM 3224 C CA . ASP B 1 87 ? 15.484 5.602 -9.266 1 56 87 ASP B CA 1
ATOM 3225 C C . ASP B 1 87 ? 13.961 5.52 -9.281 1 56 87 ASP B C 1
ATOM 3227 O O . ASP B 1 87 ? 13.305 5.824 -8.281 1 56 87 ASP B O 1
ATOM 3231 N N . GLY B 1 88 ? 13.469 5.605 -10.562 1 51.38 88 GLY B N 1
ATOM 3232 C CA . GLY B 1 88 ? 12.039 5.742 -10.781 1 51.38 88 GLY B CA 1
ATOM 3233 C C . GLY B 1 88 ? 11.203 5.133 -9.672 1 51.38 88 GLY B C 1
ATOM 3234 O O . GLY B 1 88 ? 11.617 5.137 -8.508 1 51.38 88 GLY B O 1
ATOM 3235 N N . LYS B 1 89 ? 10.141 4.57 -10.078 1 53.78 89 LYS B N 1
ATOM 3236 C CA . LYS B 1 89 ? 9.086 4.23 -9.125 1 53.78 89 LYS B CA 1
ATOM 3237 C C . LYS B 1 89 ? 9.641 3.426 -7.953 1 53.78 89 LYS B C 1
ATOM 3239 O O . LYS B 1 89 ? 9.859 2.217 -8.07 1 53.78 89 LYS B O 1
ATOM 3244 N N . LYS B 1 90 ? 9.93 4.211 -6.961 1 56.03 90 LYS B N 1
ATOM 3245 C CA . LYS B 1 90 ? 10.055 3.773 -5.574 1 56.03 90 LYS B CA 1
ATOM 3246 C C . LYS B 1 90 ? 11.32 2.947 -5.371 1 56.03 90 LYS B C 1
ATOM 3248 O O . LYS B 1 90 ? 11.398 2.133 -4.449 1 56.03 90 LYS B O 1
ATOM 3253 N N . GLY B 1 91 ? 12.305 3.035 -6.477 1 66.25 91 GLY B N 1
ATOM 3254 C CA . GLY B 1 91 ? 13.516 2.262 -6.238 1 66.25 91 GLY B CA 1
ATOM 3255 C C . GLY B 1 91 ? 13.289 0.764 -6.301 1 66.25 91 GLY B C 1
ATOM 3256 O O . GLY B 1 91 ? 14.078 -0.011 -5.75 1 66.25 91 GLY B O 1
ATOM 3257 N N . SER B 1 92 ? 12.203 0.386 -7.012 1 75.75 92 SER B N 1
ATOM 3258 C CA . SER B 1 92 ? 11.805 -1.017 -7 1 75.75 92 SER B CA 1
ATOM 3259 C C . SER B 1 92 ? 12.875 -1.904 -7.621 1 75.75 92 SER B C 1
ATOM 3261 O O . SER B 1 92 ? 13.188 -2.973 -7.09 1 75.75 92 SER B O 1
ATOM 3263 N N . ILE B 1 93 ? 13.391 -1.417 -8.758 1 82.62 93 ILE B N 1
ATOM 3264 C CA . ILE B 1 93 ? 14.406 -2.219 -9.438 1 82.62 93 ILE B CA 1
ATOM 3265 C C . ILE B 1 93 ? 15.648 -2.314 -8.562 1 82.62 93 ILE B C 1
ATOM 3267 O O . ILE B 1 93 ? 16.219 -3.396 -8.398 1 82.62 93 ILE B O 1
ATOM 3271 N N . ARG B 1 94 ? 16.031 -1.281 -8.039 1 80.25 94 ARG B N 1
ATOM 3272 C CA . ARG B 1 94 ? 17.188 -1.276 -7.152 1 80.25 94 ARG B CA 1
ATOM 3273 C C . ARG B 1 94 ? 16.984 -2.219 -5.973 1 80.25 94 ARG B C 1
ATOM 3275 O O . ARG B 1 94 ? 17.875 -3.004 -5.637 1 80.25 94 ARG B O 1
ATOM 3282 N N . ASN B 1 95 ? 15.844 -2.117 -5.352 1 77.94 95 ASN B N 1
ATOM 3283 C CA . ASN B 1 95 ? 15.531 -2.98 -4.215 1 77.94 95 ASN B CA 1
ATOM 3284 C C . ASN B 1 95 ? 15.539 -4.453 -4.617 1 77.94 95 ASN B C 1
ATOM 3286 O O . ASN B 1 95 ? 16 -5.309 -3.854 1 77.94 95 ASN B O 1
ATOM 3290 N N . LEU B 1 96 ? 14.992 -4.648 -5.746 1 85.5 96 LEU B N 1
ATOM 3291 C CA . LEU B 1 96 ? 14.992 -6.016 -6.266 1 85.5 96 LEU B CA 1
ATOM 3292 C C . LEU B 1 96 ? 16.422 -6.52 -6.453 1 85.5 96 LEU B C 1
ATOM 3294 O O . LEU B 1 96 ? 16.734 -7.645 -6.066 1 85.5 96 LEU B O 1
ATOM 3298 N N . LEU B 1 97 ? 17.266 -5.66 -6.984 1 87.81 97 LEU B N 1
ATOM 3299 C CA . LEU B 1 97 ? 18.656 -6.051 -7.23 1 87.81 97 LEU B CA 1
ATOM 3300 C C . LEU B 1 97 ? 19.391 -6.297 -5.918 1 87.81 97 LEU B C 1
ATOM 3302 O O . LEU B 1 97 ? 20.125 -7.273 -5.793 1 87.81 97 LEU B O 1
ATOM 3306 N N . ILE B 1 98 ? 19.094 -5.516 -4.988 1 81.75 98 ILE B N 1
ATOM 3307 C CA . ILE B 1 98 ? 19.766 -5.609 -3.697 1 81.75 98 ILE B CA 1
ATOM 3308 C C . ILE B 1 98 ? 19.422 -6.941 -3.033 1 81.75 98 ILE B C 1
ATOM 3310 O O . ILE B 1 98 ? 20.281 -7.59 -2.438 1 81.75 98 ILE B O 1
ATOM 3314 N N . SER B 1 99 ? 18.234 -7.355 -3.156 1 83 99 SER B N 1
ATOM 3315 C CA . SER B 1 99 ? 17.781 -8.562 -2.484 1 83 99 SER B CA 1
ATOM 3316 C C . SER B 1 99 ? 17.938 -9.789 -3.379 1 83 99 SER B C 1
ATOM 3318 O O . SER B 1 99 ? 17.484 -10.883 -3.033 1 83 99 SER B O 1
ATOM 3320 N N . SER B 1 100 ? 18.594 -9.586 -4.5 1 91.62 100 SER B N 1
ATOM 3321 C CA . SER B 1 100 ? 18.672 -10.68 -5.461 1 91.62 100 SER B CA 1
ATOM 3322 C C . SER B 1 100 ? 20.109 -11.211 -5.562 1 91.62 100 SER B C 1
ATOM 3324 O O . SER B 1 100 ? 21.016 -10.672 -4.934 1 91.62 100 SER B O 1
ATOM 3326 N N . LYS B 1 101 ? 20.266 -12.32 -6.18 1 92.88 101 LYS B N 1
ATOM 3327 C CA . LYS B 1 101 ? 21.547 -12.898 -6.609 1 92.88 101 LYS B CA 1
ATOM 3328 C C . LYS B 1 101 ? 21.594 -13.039 -8.133 1 92.88 101 LYS B C 1
ATOM 3330 O O . LYS B 1 101 ? 20.609 -13.414 -8.758 1 92.88 101 LYS B O 1
ATOM 3335 N N . ILE B 1 102 ? 22.75 -12.672 -8.672 1 94.88 102 ILE B N 1
ATOM 3336 C CA . ILE B 1 102 ? 22.906 -12.828 -10.109 1 94.88 102 ILE B CA 1
ATOM 3337 C C . ILE B 1 102 ? 23.25 -14.281 -10.438 1 94.88 102 ILE B C 1
ATOM 3339 O O . ILE B 1 102 ? 24.203 -14.836 -9.891 1 94.88 102 ILE B O 1
ATOM 3343 N N . ILE B 1 103 ? 22.484 -14.898 -11.25 1 96.06 103 ILE B N 1
ATOM 3344 C CA . ILE B 1 103 ? 22.656 -16.297 -11.617 1 96.06 103 ILE B CA 1
ATOM 3345 C C . ILE B 1 103 ? 23.406 -16.406 -12.945 1 96.06 103 ILE B C 1
ATOM 3347 O O . ILE B 1 103 ? 24.172 -17.344 -13.172 1 96.06 103 ILE B O 1
ATOM 3351 N N . PHE B 1 104 ? 23.125 -15.523 -13.789 1 96.56 104 PHE B N 1
ATOM 3352 C CA . PHE B 1 104 ? 23.672 -15.531 -15.141 1 96.56 104 PHE B CA 1
ATOM 3353 C C . PHE B 1 104 ? 23.688 -14.125 -15.727 1 96.56 104 PHE B C 1
ATOM 3355 O O . PHE B 1 104 ? 22.766 -13.336 -15.484 1 96.56 104 PHE B O 1
ATOM 3362 N N . SER B 1 105 ? 24.75 -13.805 -16.438 1 97.25 105 SER B N 1
ATOM 3363 C CA . SER B 1 105 ? 24.797 -12.547 -17.172 1 97.25 105 SER B CA 1
ATOM 3364 C C . SER B 1 105 ? 25.75 -12.625 -18.359 1 97.25 105 SER B C 1
ATOM 3366 O O . SER B 1 105 ? 26.797 -13.273 -18.266 1 97.25 105 SER B O 1
ATOM 3368 N N . ARG B 1 106 ? 25.391 -12.078 -19.453 1 97.31 106 ARG B N 1
ATOM 3369 C CA . ARG B 1 106 ? 26.297 -11.945 -20.594 1 97.31 106 ARG B CA 1
ATOM 3370 C C . ARG B 1 106 ? 26.359 -10.492 -21.062 1 97.31 106 ARG B C 1
ATOM 3372 O O . ARG B 1 106 ? 26.578 -10.234 -22.25 1 97.31 106 ARG B O 1
ATOM 3379 N N . ASP B 1 107 ? 26.062 -9.586 -20.219 1 97.31 107 ASP B N 1
ATOM 3380 C CA . ASP B 1 107 ? 26.078 -8.148 -20.469 1 97.31 107 ASP B CA 1
ATOM 3381 C C . ASP B 1 107 ? 26.828 -7.402 -19.375 1 97.31 107 ASP B C 1
ATOM 3383 O O . ASP B 1 107 ? 26.344 -7.312 -18.234 1 97.31 107 ASP B O 1
ATOM 3387 N N . ASP B 1 108 ? 27.875 -6.715 -19.688 1 96.38 108 ASP B N 1
ATOM 3388 C CA . ASP B 1 108 ? 28.766 -6.082 -18.719 1 96.38 108 ASP B CA 1
ATOM 3389 C C . ASP B 1 108 ? 28.094 -4.902 -18.031 1 96.38 108 ASP B C 1
ATOM 3391 O O . ASP B 1 108 ? 28.344 -4.629 -16.859 1 96.38 108 ASP B O 1
ATOM 3395 N N . GLU B 1 109 ? 27.344 -4.277 -18.734 1 96.12 109 GLU B N 1
ATOM 3396 C CA . GLU B 1 109 ? 26.688 -3.109 -18.172 1 96.12 109 GLU B CA 1
ATOM 3397 C C . GLU B 1 109 ? 25.688 -3.514 -17.078 1 96.12 109 GLU B C 1
ATOM 3399 O O . GLU B 1 109 ? 25.609 -2.869 -16.031 1 96.12 109 GLU B O 1
ATOM 3404 N N . ILE B 1 110 ? 24.938 -4.555 -17.328 1 96 110 ILE B N 1
ATOM 3405 C CA . ILE B 1 110 ? 23.984 -5.07 -16.344 1 96 110 ILE B CA 1
ATOM 3406 C C . ILE B 1 110 ? 24.734 -5.531 -15.102 1 96 110 ILE B C 1
ATOM 3408 O O . ILE B 1 110 ? 24.297 -5.258 -13.977 1 96 110 ILE B O 1
ATOM 3412 N N . GLU B 1 111 ? 25.828 -6.121 -15.305 1 95.31 111 GLU B N 1
ATOM 3413 C CA . GLU B 1 111 ? 26.625 -6.59 -14.172 1 95.31 111 GLU B CA 1
ATOM 3414 C C . GLU B 1 111 ? 27.156 -5.422 -13.344 1 95.31 111 GLU B C 1
ATOM 3416 O O . GLU B 1 111 ? 27.172 -5.492 -12.109 1 95.31 111 GLU B O 1
ATOM 3421 N N . ARG B 1 112 ? 27.562 -4.43 -14 1 93.25 112 ARG B N 1
ATOM 3422 C CA . ARG B 1 112 ? 28.062 -3.246 -13.312 1 93.25 112 ARG B CA 1
ATOM 3423 C C . ARG B 1 112 ? 26.984 -2.604 -12.453 1 93.25 112 ARG B C 1
ATOM 3425 O O . ARG B 1 112 ? 27.234 -2.217 -11.312 1 93.25 112 ARG B O 1
ATOM 3432 N N . ILE B 1 113 ? 25.875 -2.535 -13 1 90.38 113 ILE B N 1
ATOM 3433 C CA . ILE B 1 113 ? 24.734 -1.937 -12.297 1 90.38 113 ILE B CA 1
ATOM 3434 C C . ILE B 1 113 ? 24.375 -2.783 -11.078 1 90.38 113 ILE B C 1
ATOM 3436 O O . ILE B 1 113 ? 24.094 -2.248 -10 1 90.38 113 ILE B O 1
ATOM 3440 N N . PHE B 1 114 ? 24.328 -4.059 -11.281 1 91.56 114 PHE B N 1
ATOM 3441 C CA . PHE B 1 114 ? 24.062 -4.977 -10.188 1 91.56 114 PHE B CA 1
ATOM 3442 C C . PHE B 1 114 ? 25.047 -4.777 -9.055 1 91.56 114 PHE B C 1
ATOM 3444 O O . PHE B 1 114 ? 24.656 -4.664 -7.887 1 91.56 114 PHE B O 1
ATOM 3451 N N . ASN B 1 115 ? 26.312 -4.672 -9.398 1 88.94 115 ASN B N 1
ATOM 3452 C CA . ASN B 1 115 ? 27.375 -4.484 -8.398 1 88.94 115 ASN B CA 1
ATOM 3453 C C . ASN B 1 115 ? 27.234 -3.143 -7.688 1 88.94 115 ASN B C 1
ATOM 3455 O O . ASN B 1 115 ? 27.422 -3.059 -6.473 1 88.94 115 ASN B O 1
ATOM 3459 N N . LYS B 1 116 ? 26.906 -2.197 -8.477 1 85.19 116 LYS B N 1
ATOM 3460 C CA . LYS B 1 116 ? 26.688 -0.879 -7.891 1 85.19 116 LYS B CA 1
ATOM 3461 C C . LYS B 1 116 ? 25.516 -0.897 -6.906 1 85.19 116 LYS B C 1
ATOM 3463 O O . LYS B 1 116 ? 25.594 -0.298 -5.832 1 85.19 116 LYS B O 1
ATOM 3468 N N . ALA B 1 117 ? 24.438 -1.539 -7.316 1 82.88 117 ALA B N 1
ATOM 3469 C CA . ALA B 1 117 ? 23.266 -1.645 -6.453 1 82.88 117 ALA B CA 1
ATOM 3470 C C . ALA B 1 117 ? 23.594 -2.385 -5.16 1 82.88 117 ALA B C 1
ATOM 3472 O O . ALA B 1 117 ? 23.188 -1.971 -4.078 1 82.88 117 ALA B O 1
ATOM 3473 N N . LYS B 1 118 ? 24.344 -3.395 -5.273 1 79.19 118 LYS B N 1
ATOM 3474 C CA . LYS B 1 118 ? 24.688 -4.234 -4.133 1 79.19 118 LYS B CA 1
ATOM 3475 C C . LYS B 1 118 ? 25.562 -3.473 -3.141 1 79.19 118 LYS B C 1
ATOM 3477 O O . LYS B 1 118 ? 25.438 -3.65 -1.927 1 79.19 118 LYS B O 1
ATOM 3482 N N . TYR B 1 119 ? 26.375 -2.631 -3.633 1 76.25 119 TYR B N 1
ATOM 3483 C CA . TYR B 1 119 ? 27.328 -1.931 -2.77 1 76.25 119 TYR B CA 1
ATOM 3484 C C . TYR B 1 119 ? 26.75 -0.605 -2.291 1 76.25 119 TYR B C 1
ATOM 3486 O O . TYR B 1 119 ? 27.359 0.092 -1.481 1 76.25 119 TYR B O 1
ATOM 3494 N N . SER B 1 120 ? 25.562 -0.278 -2.781 1 69.81 120 SER B N 1
ATOM 3495 C CA . SER B 1 120 ? 24.969 1.001 -2.412 1 69.81 120 SER B CA 1
ATOM 3496 C C . SER B 1 120 ? 23.922 0.826 -1.313 1 69.81 120 SER B C 1
ATOM 3498 O O . SER B 1 120 ? 22.984 1.614 -1.215 1 69.81 120 SER B O 1
ATOM 3500 N N . LEU B 1 121 ? 24 -0.217 -0.562 1 63.44 121 LEU B N 1
ATOM 3501 C CA . LEU B 1 121 ? 23.031 -0.488 0.488 1 63.44 121 LEU B CA 1
ATOM 3502 C C . LEU B 1 121 ? 22.812 0.744 1.36 1 63.44 121 LEU B C 1
ATOM 3504 O O . LEU B 1 121 ? 21.688 1.028 1.772 1 63.44 121 LEU B O 1
ATOM 3508 N N . ASP B 1 122 ? 23.844 1.5 1.406 1 70.88 122 ASP B N 1
ATOM 3509 C CA . ASP B 1 122 ? 23.812 2.586 2.383 1 70.88 122 ASP B CA 1
ATOM 3510 C C . ASP B 1 122 ? 23.375 3.896 1.732 1 70.88 122 ASP B C 1
ATOM 3512 O O . ASP B 1 122 ? 23.062 4.867 2.428 1 70.88 122 ASP B O 1
ATOM 3516 N N . LYS B 1 123 ? 23.203 3.811 0.459 1 76 123 LYS B N 1
ATOM 3517 C CA . LYS B 1 123 ? 23 5.078 -0.236 1 76 123 LYS B CA 1
ATOM 3518 C C . LYS B 1 123 ? 21.656 5.699 0.134 1 76 123 LYS B C 1
ATOM 3520 O O . LYS B 1 123 ? 21.547 6.918 0.256 1 76 123 LYS B O 1
ATOM 3525 N N . TYR B 1 124 ? 20.656 4.91 0.464 1 82.44 124 TYR B N 1
ATOM 3526 C CA . TYR B 1 124 ? 19.328 5.473 0.71 1 82.44 124 TYR B CA 1
ATOM 3527 C C . TYR B 1 124 ? 18.859 5.145 2.119 1 82.44 124 TYR B C 1
ATOM 3529 O O . TYR B 1 124 ? 17.656 5.168 2.396 1 82.44 124 TYR B O 1
ATOM 3537 N N . ARG B 1 125 ? 19.781 4.859 2.889 1 89.12 125 ARG B N 1
ATOM 3538 C CA . ARG B 1 125 ? 19.438 4.484 4.258 1 89.12 125 ARG B CA 1
ATOM 3539 C C . ARG B 1 125 ? 18.656 5.598 4.945 1 89.12 125 ARG B C 1
ATOM 3541 O O . ARG B 1 125 ? 17.609 5.344 5.559 1 89.12 125 ARG B O 1
ATOM 3548 N N . GLU B 1 126 ? 19.141 6.773 4.785 1 93.56 126 GLU B N 1
ATOM 3549 C CA . GLU B 1 126 ? 18.5 7.902 5.457 1 93.56 126 GLU B CA 1
ATOM 3550 C C . GLU B 1 126 ? 17.125 8.188 4.863 1 93.56 126 GLU B C 1
ATOM 3552 O O . GLU B 1 126 ? 16.203 8.57 5.582 1 93.56 126 GLU B O 1
ATOM 3557 N N . THR B 1 127 ? 17 7.992 3.596 1 92.5 127 THR B N 1
ATOM 3558 C CA . THR B 1 127 ? 15.703 8.164 2.953 1 92.5 127 THR B CA 1
ATOM 3559 C C . THR B 1 127 ? 14.703 7.129 3.457 1 92.5 127 THR B C 1
ATOM 3561 O O . THR B 1 127 ? 13.547 7.453 3.719 1 92.5 127 THR B O 1
ATOM 3564 N N . TRP B 1 128 ? 15.172 5.973 3.617 1 91.25 128 TRP B N 1
ATOM 3565 C CA . TRP B 1 128 ? 14.305 4.91 4.105 1 91.25 128 TRP B CA 1
ATOM 3566 C C . TRP B 1 128 ? 13.922 5.148 5.566 1 91.25 128 TRP B C 1
ATOM 3568 O O . TRP B 1 128 ? 12.812 4.805 5.988 1 91.25 128 TRP B O 1
ATOM 3578 N N . ASN B 1 129 ? 14.812 5.723 6.297 1 96.75 129 ASN B N 1
ATOM 3579 C CA . ASN B 1 129 ? 14.43 6.148 7.641 1 96.75 129 ASN B CA 1
ATOM 3580 C C . ASN B 1 129 ? 13.18 7.02 7.617 1 96.75 129 ASN B C 1
ATOM 3582 O O . ASN B 1 129 ? 12.281 6.848 8.445 1 96.75 129 ASN B O 1
ATOM 3586 N N . LEU B 1 130 ? 13.172 7.871 6.633 1 97.75 130 LEU B N 1
ATOM 3587 C CA . LEU B 1 130 ? 12.047 8.797 6.531 1 97.75 130 LEU B CA 1
ATOM 3588 C C . LEU B 1 130 ? 10.773 8.055 6.137 1 97.75 130 LEU B C 1
ATOM 3590 O O . LEU B 1 130 ? 9.688 8.383 6.621 1 97.75 130 LEU B O 1
ATOM 3594 N N . VAL B 1 131 ? 10.883 7.078 5.262 1 96.06 131 VAL B N 1
ATOM 3595 C CA . VAL B 1 131 ? 9.727 6.289 4.848 1 96.06 131 VAL B CA 1
ATOM 3596 C C . VAL B 1 131 ? 9.125 5.578 6.055 1 96.06 131 VAL B C 1
ATOM 3598 O O . VAL B 1 131 ? 7.93 5.719 6.336 1 96.06 131 VAL B O 1
ATOM 3601 N N . TYR B 1 132 ? 9.969 4.879 6.801 1 97.44 132 TYR B N 1
ATOM 3602 C CA . TYR B 1 132 ? 9.5 4.133 7.961 1 97.44 132 TYR B CA 1
ATOM 3603 C C . TYR B 1 132 ? 8.977 5.074 9.039 1 97.44 132 TYR B C 1
ATOM 3605 O O . TYR B 1 132 ? 7.965 4.793 9.68 1 97.44 132 TYR B O 1
ATOM 3613 N N . LEU B 1 133 ? 9.703 6.148 9.211 1 98.5 133 LEU B N 1
ATOM 3614 C CA . LEU B 1 133 ? 9.305 7.137 10.211 1 98.5 133 LEU B CA 1
ATOM 3615 C C . LEU B 1 133 ? 7.93 7.707 9.891 1 98.5 133 LEU B C 1
ATOM 3617 O O . LEU B 1 133 ? 7.074 7.801 10.773 1 98.5 133 LEU B O 1
ATOM 3621 N N . GLY B 1 134 ? 7.773 8.109 8.648 1 98.44 134 GLY B N 1
ATOM 3622 C CA . GLY B 1 134 ? 6.484 8.641 8.227 1 98.44 134 GLY B CA 1
ATOM 3623 C C . GLY B 1 134 ? 5.34 7.668 8.453 1 98.44 134 GLY B C 1
ATOM 3624 O O . GLY B 1 134 ? 4.289 8.047 8.977 1 98.44 134 GLY B O 1
ATOM 3625 N N . ASP B 1 135 ? 5.527 6.445 8.094 1 97.81 135 ASP B N 1
ATOM 3626 C CA . ASP B 1 135 ? 4.52 5.41 8.289 1 97.81 135 ASP B CA 1
ATOM 3627 C C . ASP B 1 135 ? 4.223 5.207 9.773 1 97.81 135 ASP B C 1
ATOM 3629 O O . ASP B 1 135 ? 3.064 5.062 10.172 1 97.81 135 ASP B O 1
ATOM 3633 N N . LEU B 1 136 ? 5.242 5.203 10.523 1 98.25 136 LEU B N 1
ATOM 3634 C CA . LEU B 1 136 ? 5.109 5.008 11.969 1 98.25 136 LEU B CA 1
ATOM 3635 C C . LEU B 1 136 ? 4.297 6.137 12.594 1 98.25 136 LEU B C 1
ATOM 3637 O O . LEU B 1 136 ? 3.354 5.883 13.352 1 98.25 136 LEU B O 1
ATOM 3641 N N . ILE B 1 137 ? 4.645 7.324 12.25 1 98.06 137 ILE B N 1
ATOM 3642 C CA . ILE B 1 137 ? 3.979 8.492 12.805 1 98.06 137 ILE B CA 1
ATOM 3643 C C . ILE B 1 137 ? 2.494 8.461 12.445 1 98.06 137 ILE B C 1
ATOM 3645 O O . ILE B 1 137 ? 1.635 8.672 13.305 1 98.06 137 ILE B O 1
ATOM 3649 N N . LYS B 1 138 ? 2.23 8.188 11.258 1 96.69 138 LYS B N 1
ATOM 3650 C CA . LYS B 1 138 ? 0.85 8.117 10.789 1 96.69 138 LYS B CA 1
ATOM 3651 C C . LYS B 1 138 ? 0.066 7.047 11.539 1 96.69 138 LYS B C 1
ATOM 3653 O O . LYS B 1 138 ? -1.026 7.309 12.047 1 96.69 138 LYS B O 1
ATOM 3658 N N . ASP B 1 139 ? 0.595 5.887 11.602 1 96.75 139 ASP B N 1
ATOM 3659 C CA . ASP B 1 139 ? -0.122 4.762 12.195 1 96.75 139 ASP B CA 1
ATOM 3660 C C . ASP B 1 139 ? -0.305 4.965 13.695 1 96.75 139 ASP B C 1
ATOM 3662 O O . ASP B 1 139 ? -1.319 4.555 14.266 1 96.75 139 ASP B O 1
ATOM 3666 N N . ILE B 1 140 ? 0.638 5.574 14.344 1 97.19 140 ILE B N 1
ATOM 3667 C CA . ILE B 1 140 ? 0.496 5.871 15.766 1 97.19 140 ILE B CA 1
ATOM 3668 C C . ILE B 1 140 ? -0.647 6.863 15.969 1 97.19 140 ILE B C 1
ATOM 3670 O O . ILE B 1 140 ? -1.464 6.699 16.875 1 97.19 140 ILE B O 1
ATOM 3674 N N . ARG B 1 141 ? -0.684 7.824 15.18 1 94.75 141 ARG B N 1
ATOM 3675 C CA . ARG B 1 141 ? -1.762 8.805 15.25 1 94.75 141 ARG B CA 1
ATOM 3676 C C . ARG B 1 141 ? -3.123 8.141 15.078 1 94.75 141 ARG B C 1
ATOM 3678 O O . ARG B 1 141 ? -4.059 8.422 15.828 1 94.75 141 ARG B O 1
ATOM 3685 N N . ILE B 1 142 ? -3.209 7.297 14.117 1 93.38 142 ILE B N 1
ATOM 3686 C CA . ILE B 1 142 ? -4.469 6.609 13.852 1 93.38 142 ILE B CA 1
ATOM 3687 C C . ILE B 1 142 ? -4.809 5.688 15.016 1 93.38 142 ILE B C 1
ATOM 3689 O O . ILE B 1 142 ? -5.977 5.566 15.406 1 93.38 142 ILE B O 1
ATOM 3693 N N . THR B 1 143 ? -3.832 5.016 15.547 1 95.5 143 THR B N 1
ATOM 3694 C CA . THR B 1 143 ? -4.047 4.176 16.719 1 95.5 143 THR B CA 1
ATOM 3695 C C . THR B 1 143 ? -4.664 4.988 17.859 1 95.5 143 THR B C 1
ATOM 3697 O O . THR B 1 143 ? -5.656 4.57 18.453 1 95.5 143 THR B O 1
ATOM 3700 N N . LYS B 1 144 ? -4.09 6.102 18.078 1 94.25 144 LYS B N 1
ATOM 3701 C CA . LYS B 1 144 ? -4.578 6.965 19.141 1 94.25 144 LYS B CA 1
ATOM 3702 C C . LYS B 1 144 ? -6.012 7.414 18.875 1 94.25 144 LYS B C 1
ATOM 3704 O O . LYS B 1 144 ? -6.828 7.484 19.797 1 94.25 144 LYS B O 1
ATOM 3709 N N . LYS B 1 145 ? -6.289 7.711 17.688 1 91.5 145 LYS B N 1
ATOM 3710 C CA . LYS B 1 145 ? -7.645 8.086 17.297 1 91.5 145 LYS B CA 1
ATOM 3711 C C . LYS B 1 145 ? -8.648 6.996 17.672 1 91.5 145 LYS B C 1
ATOM 3713 O O . LYS B 1 145 ? -9.688 7.285 18.266 1 91.5 145 LYS B O 1
ATOM 3718 N N . TYR B 1 146 ? -8.328 5.844 17.375 1 90.31 146 TYR B N 1
ATOM 3719 C CA . TYR B 1 146 ? -9.273 4.754 17.578 1 90.31 146 TYR B CA 1
ATOM 3720 C C . TYR B 1 146 ? -9.312 4.336 19.047 1 90.31 146 TYR B C 1
ATOM 3722 O O . TYR B 1 146 ? -10.312 3.799 19.516 1 90.31 146 TYR B O 1
ATOM 3730 N N . ILE B 1 147 ? -8.234 4.586 19.766 1 90.12 147 ILE B N 1
ATOM 3731 C CA . ILE B 1 147 ? -8.305 4.453 21.219 1 90.12 147 ILE B CA 1
ATOM 3732 C C . ILE B 1 147 ? -9.359 5.414 21.766 1 90.12 147 ILE B C 1
ATOM 3734 O O . ILE B 1 147 ? -10.219 5.016 22.562 1 90.12 147 ILE B O 1
ATOM 3738 N N . GLN B 1 148 ? -9.305 6.598 21.312 1 87.75 148 GLN B N 1
ATOM 3739 C CA . GLN B 1 148 ? -10.211 7.641 21.781 1 87.75 148 GLN B CA 1
ATOM 3740 C C . GLN B 1 148 ? -11.648 7.352 21.359 1 87.75 148 GLN B C 1
ATOM 3742 O O . GLN B 1 148 ? -12.586 7.629 22.109 1 87.75 148 GLN B O 1
ATOM 3747 N N . ASN B 1 149 ? -11.805 6.793 20.203 1 83.75 149 ASN B N 1
ATOM 3748 C CA . ASN B 1 149 ? -13.133 6.516 19.672 1 83.75 149 ASN B CA 1
ATOM 3749 C C . ASN B 1 149 ? -13.656 5.16 20.141 1 83.75 149 ASN B C 1
ATOM 3751 O O . ASN B 1 149 ? -14.672 4.676 19.641 1 83.75 149 ASN B O 1
ATOM 3755 N N . TYR B 1 150 ? -12.961 4.539 21 1 79.38 150 TYR B N 1
ATOM 3756 C CA . TYR B 1 150 ? -13.359 3.305 21.656 1 79.38 150 TYR B CA 1
ATOM 3757 C C . TYR B 1 150 ? -13.562 2.178 20.656 1 79.38 150 TYR B C 1
ATOM 3759 O O . TYR B 1 150 ? -14.578 1.475 20.703 1 79.38 150 TYR B O 1
ATOM 3767 N N . SER B 1 151 ? -12.703 2.104 19.703 1 85.06 151 SER B N 1
ATOM 3768 C CA . SER B 1 151 ? -12.617 0.993 18.766 1 85.06 151 SER B CA 1
ATOM 3769 C C . SER B 1 151 ? -11.336 0.188 18.984 1 85.06 151 SER B C 1
ATOM 3771 O O . SER B 1 151 ? -10.391 0.307 18.203 1 85.06 151 SER B O 1
ATOM 3773 N N . GLU B 1 152 ? -11.422 -0.693 19.875 1 85.81 152 GLU B N 1
ATOM 3774 C CA . GLU B 1 152 ? -10.234 -1.385 20.359 1 85.81 152 GLU B CA 1
ATOM 3775 C C . GLU B 1 152 ? -9.641 -2.295 19.297 1 85.81 152 GLU B C 1
ATOM 3777 O O . GLU B 1 152 ? -8.422 -2.328 19.109 1 85.81 152 GLU B O 1
ATOM 3782 N N . PHE B 1 153 ? -10.484 -2.959 18.562 1 85.31 153 PHE B N 1
ATOM 3783 C CA . PHE B 1 153 ? -9.977 -3.896 17.578 1 85.31 153 PHE B CA 1
ATOM 3784 C C . PHE B 1 153 ? -9.266 -3.158 16.453 1 85.31 153 PHE B C 1
ATOM 3786 O O . PHE B 1 153 ? -8.18 -3.564 16.016 1 85.31 153 PHE B O 1
ATOM 3793 N N . THR B 1 154 ? -9.859 -2.092 16.047 1 88.19 154 THR B N 1
ATOM 3794 C CA . THR B 1 154 ? -9.242 -1.303 14.984 1 88.19 154 THR B CA 1
ATOM 3795 C C . THR B 1 154 ? -7.938 -0.671 15.469 1 88.19 154 THR B C 1
ATOM 3797 O O . THR B 1 154 ? -6.949 -0.6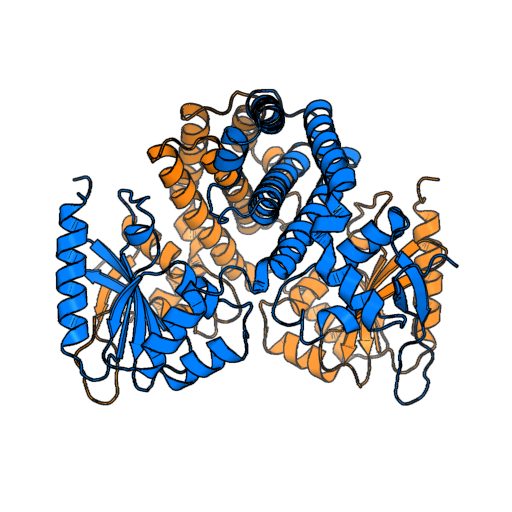38 14.734 1 88.19 154 THR B O 1
ATOM 3800 N N . SER B 1 155 ? -8.039 -0.217 16.703 1 92.94 155 SER B N 1
ATOM 3801 C CA . SER B 1 155 ? -6.824 0.353 17.281 1 92.94 155 SER B CA 1
ATOM 3802 C C . SER B 1 155 ? -5.699 -0.675 17.328 1 92.94 155 SER B C 1
ATOM 3804 O O . SER B 1 155 ? -4.551 -0.364 17 1 92.94 155 SER B O 1
ATOM 3806 N N . TYR B 1 156 ? -6.043 -1.827 17.734 1 91.69 156 TYR B N 1
ATOM 3807 C CA . TYR B 1 156 ? -5.074 -2.914 17.844 1 91.69 156 TYR B CA 1
ATOM 3808 C C . TYR B 1 156 ? -4.504 -3.277 16.484 1 91.69 156 TYR B C 1
ATOM 3810 O O . TYR B 1 156 ? -3.291 -3.459 16.344 1 91.69 156 TYR B O 1
ATOM 3818 N N . GLU B 1 157 ? -5.34 -3.342 15.531 1 90.19 157 GLU B N 1
ATOM 3819 C CA . GLU B 1 157 ? -4.918 -3.645 14.172 1 90.19 157 GLU B CA 1
ATOM 3820 C C . GLU B 1 157 ? -3.904 -2.623 13.664 1 90.19 157 GLU B C 1
ATOM 3822 O O . GLU B 1 157 ? -2.861 -2.992 13.117 1 90.19 157 GLU B O 1
ATOM 3827 N N . VAL B 1 158 ? -4.191 -1.38 13.812 1 93.56 158 VAL B N 1
ATOM 3828 C CA . VAL B 1 158 ? -3.33 -0.309 13.32 1 93.56 158 VAL B CA 1
ATOM 3829 C C . VAL B 1 158 ? -2.027 -0.285 14.117 1 93.56 158 VAL B C 1
ATOM 3831 O O . VAL B 1 158 ? -0.961 0.003 13.57 1 93.56 158 VAL B O 1
ATOM 3834 N N . LEU B 1 159 ? -2.15 -0.623 15.383 1 95.94 159 LEU B N 1
ATOM 3835 C CA . LEU B 1 159 ? -0.965 -0.666 16.234 1 95.94 159 LEU B CA 1
ATOM 3836 C C . LEU B 1 159 ? 0.02 -1.721 15.742 1 95.94 159 LEU B C 1
ATOM 3838 O O . LEU B 1 159 ? 1.234 -1.513 15.789 1 95.94 159 LEU B O 1
ATOM 3842 N N . ILE B 1 160 ? -0.458 -2.809 15.312 1 93.69 160 ILE B N 1
ATOM 3843 C CA . ILE B 1 160 ? 0.405 -3.869 14.805 1 93.69 160 ILE B CA 1
ATOM 3844 C C . ILE B 1 160 ? 1.148 -3.381 13.562 1 93.69 160 ILE B C 1
ATOM 3846 O O . ILE B 1 160 ? 2.336 -3.666 13.391 1 93.69 160 ILE B O 1
ATOM 3850 N N . ARG B 1 161 ? 0.466 -2.617 12.742 1 93.62 161 ARG B N 1
ATOM 3851 C CA . ARG B 1 161 ? 1.128 -1.999 11.602 1 93.62 161 ARG B CA 1
ATOM 3852 C C . ARG B 1 161 ? 2.209 -1.024 12.055 1 93.62 161 ARG B C 1
ATOM 3854 O O . ARG B 1 161 ? 3.291 -0.969 11.461 1 93.62 161 ARG B O 1
ATOM 3861 N N . ALA B 1 162 ? 1.878 -0.283 13.055 1 96.81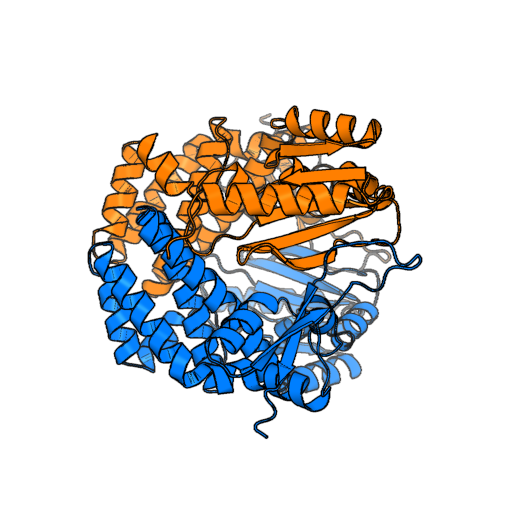 162 ALA B N 1
ATOM 3862 C CA . ALA B 1 162 ? 2.838 0.67 13.609 1 96.81 162 ALA B CA 1
ATOM 3863 C C . ALA B 1 162 ? 4.074 -0.044 14.148 1 96.81 162 ALA B C 1
ATOM 3865 O O . ALA B 1 162 ? 5.199 0.428 13.969 1 96.81 162 ALA B O 1
ATOM 3866 N N . LEU B 1 163 ? 3.834 -1.188 14.789 1 96.25 163 LEU B N 1
ATOM 3867 C CA . LEU B 1 163 ? 4.938 -1.968 15.336 1 96.25 163 LEU B CA 1
ATOM 3868 C C . LEU B 1 163 ? 5.875 -2.441 14.234 1 96.25 163 LEU B C 1
ATOM 3870 O O . LEU B 1 163 ? 7.094 -2.463 14.414 1 96.25 163 LEU B O 1
ATOM 3874 N N . ASP B 1 164 ? 5.285 -2.785 13.156 1 95 164 ASP B N 1
ATOM 3875 C CA . ASP B 1 164 ? 6.09 -3.199 12.016 1 95 164 ASP B CA 1
ATOM 3876 C C . ASP B 1 164 ? 6.945 -2.045 11.5 1 95 164 ASP B C 1
ATOM 3878 O O . ASP B 1 164 ? 8.148 -2.209 11.266 1 95 164 ASP B O 1
ATOM 3882 N N . SER B 1 165 ? 6.355 -0.904 11.312 1 96.88 165 SER B N 1
ATOM 3883 C CA . SER B 1 165 ? 7.094 0.275 10.875 1 96.88 165 SER B CA 1
ATOM 3884 C C . SER B 1 165 ? 8.18 0.652 11.875 1 96.88 165 SER B C 1
ATOM 3886 O O . SER B 1 165 ? 9.281 1.055 11.484 1 96.88 165 SER B O 1
ATOM 3888 N N . PHE B 1 166 ? 7.84 0.542 13.125 1 97.88 166 PHE B N 1
ATOM 3889 C CA . PHE B 1 166 ? 8.797 0.822 14.18 1 97.88 166 PHE B CA 1
ATOM 3890 C C . PHE B 1 166 ? 9.992 -0.117 14.094 1 97.88 166 PHE B C 1
ATOM 3892 O O . PHE B 1 166 ? 11.148 0.322 14.172 1 97.88 166 PHE B O 1
ATOM 3899 N N . ALA B 1 167 ? 9.703 -1.403 13.969 1 97.06 167 ALA B N 1
ATOM 3900 C CA . ALA B 1 167 ? 10.766 -2.402 13.891 1 97.06 167 ALA B CA 1
ATOM 3901 C C . ALA B 1 167 ? 11.664 -2.145 12.688 1 97.06 167 ALA B C 1
ATOM 3903 O O . ALA B 1 167 ? 12.891 -2.209 12.797 1 97.06 167 ALA B O 1
ATOM 3904 N N . LYS B 1 168 ? 11.109 -1.807 11.602 1 96.38 168 LYS B N 1
ATOM 3905 C CA . LYS B 1 168 ? 11.883 -1.521 10.398 1 96.38 168 LYS B CA 1
ATOM 3906 C C . LYS B 1 168 ? 12.758 -0.282 10.578 1 96.38 168 LYS B C 1
ATOM 3908 O O . LYS B 1 168 ? 13.914 -0.266 10.164 1 96.38 168 LYS B O 1
ATOM 3913 N N . LEU B 1 169 ? 12.203 0.722 11.156 1 97.56 169 LEU B N 1
ATOM 3914 C CA . LEU B 1 169 ? 12.969 1.934 11.438 1 97.56 169 LEU B CA 1
ATOM 3915 C C . LEU B 1 169 ? 14.141 1.637 12.367 1 97.56 169 LEU B C 1
ATOM 3917 O O . LEU B 1 169 ? 15.258 2.094 12.125 1 97.56 169 LEU B O 1
ATOM 3921 N N . TYR B 1 170 ? 13.82 0.875 13.422 1 97.06 170 TYR B N 1
ATOM 3922 C CA . TYR B 1 170 ? 14.852 0.497 14.375 1 97.06 170 TYR B CA 1
ATOM 3923 C C . TYR B 1 170 ? 16 -0.229 13.688 1 97.06 170 TYR B C 1
ATOM 3925 O O . TYR B 1 170 ? 17.172 0.09 13.906 1 97.06 170 TYR B O 1
ATOM 3933 N N . LEU B 1 171 ? 15.648 -1.186 12.875 1 95.06 171 LEU B N 1
ATOM 3934 C CA . LEU B 1 171 ? 16.672 -1.953 12.156 1 95.06 171 LEU B CA 1
ATOM 3935 C C . LEU B 1 171 ? 17.484 -1.051 11.242 1 95.06 171 LEU B C 1
ATOM 3937 O O . LEU B 1 171 ? 18.719 -1.098 11.258 1 95.06 171 LEU B O 1
ATOM 3941 N N . ASN B 1 172 ? 16.812 -0.253 10.531 1 93.69 172 ASN B N 1
ATOM 3942 C CA . ASN B 1 172 ? 17.484 0.612 9.57 1 93.69 172 ASN B CA 1
ATOM 3943 C C . ASN B 1 172 ? 18.391 1.618 10.258 1 93.69 172 ASN B C 1
ATOM 3945 O O . ASN B 1 172 ? 19.516 1.868 9.797 1 93.69 172 ASN B O 1
ATOM 3949 N N . LEU B 1 173 ? 17.969 2.172 11.344 1 95.44 173 LEU B N 1
ATOM 3950 C CA . LEU B 1 173 ? 18.75 3.139 12.102 1 95.44 173 LEU B CA 1
ATOM 3951 C C . LEU B 1 173 ? 20.016 2.496 12.656 1 95.44 173 LEU B C 1
ATOM 3953 O O . LEU B 1 173 ? 21.047 3.16 12.797 1 95.44 173 LEU B O 1
ATOM 3957 N N . ASN B 1 174 ? 19.906 1.267 12.953 1 93.75 174 ASN B N 1
ATOM 3958 C CA . ASN B 1 174 ? 21.016 0.583 13.602 1 93.75 174 ASN B CA 1
ATOM 3959 C C . ASN B 1 174 ? 21.844 -0.211 12.602 1 93.75 174 ASN B C 1
ATOM 3961 O O . ASN B 1 174 ? 22.641 -1.064 12.992 1 93.75 174 ASN B O 1
ATOM 3965 N N . GLY B 1 175 ? 21.578 -0.055 11.32 1 88 175 GLY B N 1
ATOM 3966 C CA . GLY B 1 175 ? 22.453 -0.579 10.281 1 88 175 GLY B CA 1
ATOM 3967 C C . GLY B 1 175 ? 22.125 -2.008 9.891 1 88 175 GLY B C 1
ATOM 3968 O O . GLY B 1 175 ? 22.922 -2.676 9.234 1 88 175 GLY B O 1
ATOM 3969 N N . TYR B 1 176 ? 20.969 -2.51 10.328 1 87.69 176 TYR B N 1
ATOM 3970 C CA . TYR B 1 176 ? 20.562 -3.857 9.945 1 87.69 176 TYR B CA 1
ATOM 3971 C C . TYR B 1 176 ? 19.781 -3.842 8.641 1 87.69 176 TYR B C 1
ATOM 3973 O O . TYR B 1 176 ? 19.172 -2.83 8.289 1 87.69 176 TYR B O 1
ATOM 3981 N N . THR B 1 177 ? 19.828 -4.938 7.969 1 82.62 177 THR B N 1
ATOM 3982 C CA . THR B 1 177 ? 18.984 -5.098 6.793 1 82.62 177 THR B CA 1
ATOM 3983 C C . THR B 1 177 ? 17.531 -5.309 7.199 1 82.62 177 THR B C 1
ATOM 3985 O O . THR B 1 177 ? 17.234 -6.129 8.07 1 82.62 177 THR B O 1
ATOM 3988 N N . VAL B 1 178 ? 16.719 -4.539 6.602 1 86.56 178 VAL B N 1
ATOM 3989 C CA . VAL B 1 178 ? 15.289 -4.633 6.895 1 86.56 178 VAL B CA 1
ATOM 3990 C C . VAL B 1 178 ? 14.68 -5.793 6.109 1 86.56 178 VAL B C 1
ATOM 3992 O O . VAL B 1 178 ? 14.961 -5.969 4.926 1 86.56 178 VAL B O 1
ATOM 3995 N N . ASN B 1 179 ? 13.891 -6.609 6.816 1 79.69 179 ASN B N 1
ATOM 3996 C CA . ASN B 1 179 ? 13.227 -7.73 6.164 1 79.69 179 ASN B CA 1
ATOM 3997 C C . ASN B 1 179 ? 11.773 -7.859 6.602 1 79.69 179 ASN B C 1
ATOM 3999 O O . ASN B 1 179 ? 11.266 -7.012 7.336 1 79.69 179 ASN B O 1
ATOM 4003 N N . LYS B 1 180 ? 11.055 -8.891 6.16 1 82 180 LYS B N 1
ATOM 4004 C CA . LYS B 1 180 ? 9.633 -9.078 6.414 1 82 180 LYS B CA 1
ATOM 4005 C C . LYS B 1 180 ? 9.391 -9.516 7.859 1 82 180 LYS B C 1
ATOM 4007 O O . LYS B 1 180 ? 8.281 -9.359 8.375 1 82 180 LYS B O 1
ATOM 4012 N N . ASP B 1 181 ? 10.391 -10.031 8.531 1 87 181 ASP B N 1
ATOM 4013 C CA . ASP B 1 181 ? 10.281 -10.469 9.922 1 87 181 ASP B CA 1
ATOM 4014 C C . ASP B 1 181 ? 10.906 -9.445 10.867 1 87 181 ASP B C 1
ATOM 4016 O O . ASP B 1 181 ? 11.648 -9.82 11.781 1 87 181 ASP B O 1
ATOM 4020 N N . ALA B 1 182 ? 10.664 -8.258 10.594 1 91.44 182 ALA B N 1
ATOM 4021 C CA . ALA B 1 182 ? 11.312 -7.156 11.297 1 91.44 182 ALA B CA 1
ATOM 4022 C C . ALA B 1 182 ? 10.992 -7.191 12.789 1 91.44 182 ALA B C 1
ATOM 4024 O O . ALA B 1 182 ? 11.875 -7.004 13.625 1 91.44 182 ALA B O 1
ATOM 4025 N N . ILE B 1 183 ? 9.773 -7.445 13.195 1 92.5 183 ILE B N 1
ATOM 4026 C CA . ILE B 1 183 ? 9.375 -7.453 14.602 1 92.5 183 ILE B CA 1
ATOM 4027 C C . ILE B 1 183 ? 10.148 -8.539 15.352 1 92.5 183 ILE B C 1
ATOM 4029 O O . ILE B 1 183 ? 10.734 -8.273 16.406 1 92.5 183 ILE B O 1
ATOM 4033 N N . LYS B 1 184 ? 10.148 -9.719 14.805 1 90.56 184 LYS B N 1
ATOM 4034 C CA . LYS B 1 184 ? 10.875 -10.812 15.43 1 90.56 184 LYS B CA 1
ATOM 4035 C C . LYS B 1 184 ? 12.359 -10.469 15.586 1 90.56 184 LYS B C 1
ATOM 4037 O O . LYS B 1 184 ? 12.953 -10.727 16.641 1 90.56 184 LYS B O 1
ATOM 4042 N N . MET B 1 185 ? 12.922 -9.898 14.586 1 90.88 185 MET B N 1
ATOM 4043 C CA . MET B 1 185 ? 14.336 -9.555 14.617 1 90.88 185 MET B CA 1
ATOM 4044 C C . MET B 1 185 ? 14.625 -8.555 15.734 1 90.88 185 MET B C 1
ATOM 4046 O O . MET B 1 185 ? 15.578 -8.734 16.5 1 90.88 185 MET B O 1
ATOM 4050 N N . VAL B 1 186 ? 13.828 -7.574 15.852 1 94.5 186 VAL B N 1
ATOM 4051 C CA . VAL B 1 186 ? 14.07 -6.539 16.844 1 94.5 186 VAL B CA 1
ATOM 4052 C C . VAL B 1 186 ? 13.836 -7.102 18.25 1 94.5 186 VAL B C 1
ATOM 4054 O O . VAL B 1 186 ? 14.531 -6.73 19.188 1 94.5 186 VAL B O 1
ATOM 4057 N N . THR B 1 187 ? 12.844 -7.965 18.406 1 94 187 THR B N 1
ATOM 4058 C CA . THR B 1 187 ? 12.609 -8.57 19.703 1 94 187 THR B CA 1
ATOM 4059 C C . THR B 1 187 ? 13.836 -9.344 20.172 1 94 187 THR B C 1
ATOM 4061 O O . THR B 1 187 ? 14.078 -9.477 21.375 1 94 187 THR B O 1
ATOM 4064 N N . ASN B 1 188 ? 14.625 -9.867 19.266 1 93.38 188 ASN B N 1
ATOM 4065 C CA . ASN B 1 188 ? 15.852 -10.578 19.594 1 93.38 188 ASN B CA 1
ATOM 4066 C C . ASN B 1 188 ? 16.984 -9.617 19.922 1 93.38 188 ASN B C 1
ATOM 4068 O O . ASN B 1 188 ? 17.922 -9.977 20.641 1 93.38 188 ASN B O 1
ATOM 4072 N N . LEU B 1 189 ? 16.906 -8.406 19.422 1 94.38 189 LEU B N 1
ATOM 4073 C CA . LEU B 1 189 ? 17.984 -7.441 19.547 1 94.38 189 LEU B CA 1
ATOM 4074 C C . LEU B 1 189 ? 17.75 -6.52 20.734 1 94.38 189 LEU B C 1
ATOM 4076 O O . LEU B 1 189 ? 18.703 -5.938 21.281 1 94.38 189 LEU B O 1
ATOM 4080 N N . ASN B 1 190 ? 16.453 -6.344 21.125 1 94.88 190 ASN B N 1
ATOM 4081 C CA . ASN B 1 190 ? 16.078 -5.367 22.141 1 94.88 190 ASN B CA 1
ATOM 4082 C C . ASN B 1 190 ? 15.117 -5.969 23.172 1 94.88 190 ASN B C 1
ATOM 4084 O O . ASN B 1 190 ? 13.922 -6.09 22.906 1 94.88 190 ASN B O 1
ATOM 4088 N N . ASN B 1 191 ? 15.547 -6.117 24.328 1 95.25 191 ASN B N 1
ATOM 4089 C CA . ASN B 1 191 ? 14.805 -6.805 25.375 1 95.25 191 ASN B CA 1
ATOM 4090 C C . ASN B 1 191 ? 13.57 -6.004 25.812 1 95.25 191 ASN B C 1
ATOM 4092 O O . ASN B 1 191 ? 12.531 -6.578 26.125 1 95.25 191 ASN B O 1
ATOM 4096 N N . LYS B 1 192 ? 13.758 -4.738 25.875 1 95.62 192 LYS B N 1
ATOM 4097 C CA . LYS B 1 192 ? 12.625 -3.902 26.25 1 95.62 192 LYS B CA 1
ATOM 4098 C C . LYS B 1 192 ? 11.5 -3.992 25.234 1 95.62 192 LYS B C 1
ATOM 4100 O O . LYS B 1 192 ? 10.328 -4.098 25.594 1 95.62 192 LYS B O 1
ATOM 4105 N N . PHE B 1 193 ? 11.883 -3.949 23.984 1 95.31 193 PHE B N 1
ATOM 4106 C CA . PHE B 1 193 ? 10.898 -4.105 22.922 1 95.31 193 PHE B CA 1
ATOM 4107 C C . PHE B 1 193 ? 10.242 -5.48 22.984 1 95.31 193 PHE B C 1
ATOM 4109 O O . PHE B 1 193 ? 9.031 -5.605 22.812 1 95.31 193 PHE B O 1
ATOM 4116 N N . ASN B 1 194 ? 11.047 -6.449 23.219 1 95 194 ASN B N 1
ATOM 4117 C CA . ASN B 1 194 ? 10.523 -7.805 23.344 1 95 194 ASN B CA 1
ATOM 4118 C C . ASN B 1 194 ? 9.461 -7.891 24.438 1 95 194 ASN B C 1
ATOM 4120 O O . ASN B 1 194 ? 8.422 -8.531 24.25 1 95 194 ASN B O 1
ATOM 4124 N N . ALA B 1 195 ? 9.711 -7.277 25.547 1 95.5 195 ALA B N 1
ATOM 4125 C CA . ALA B 1 195 ? 8.773 -7.285 26.672 1 95.5 195 ALA B CA 1
ATOM 4126 C C . ALA B 1 195 ? 7.453 -6.621 26.281 1 95.5 195 ALA B C 1
ATOM 4128 O O . ALA B 1 195 ? 6.379 -7.113 26.641 1 95.5 195 ALA B O 1
ATOM 4129 N N . VAL B 1 196 ? 7.543 -5.559 25.562 1 94.94 196 VAL B N 1
ATOM 4130 C CA . VAL B 1 196 ? 6.363 -4.812 25.141 1 94.94 196 VAL B CA 1
ATOM 4131 C C . VAL B 1 196 ? 5.535 -5.656 24.172 1 94.94 196 VAL B C 1
ATOM 4133 O O . VAL B 1 196 ? 4.312 -5.742 24.312 1 94.94 196 VAL B O 1
ATOM 4136 N N . VAL B 1 197 ? 6.238 -6.25 23.219 1 93.44 197 VAL B N 1
ATOM 4137 C CA . VAL B 1 197 ? 5.578 -7.062 22.203 1 93.44 197 VAL B CA 1
ATOM 4138 C C . VAL B 1 197 ? 4.945 -8.289 22.859 1 93.44 197 VAL B C 1
ATOM 4140 O O . VAL B 1 197 ? 3.799 -8.633 22.562 1 93.44 197 VAL B O 1
ATOM 4143 N N . GLU B 1 198 ? 5.637 -8.922 23.734 1 92.19 198 GLU B N 1
ATOM 4144 C CA . GLU B 1 198 ? 5.117 -10.086 24.453 1 92.19 198 GLU B CA 1
ATOM 4145 C C . GLU B 1 198 ? 3.875 -9.727 25.266 1 92.19 198 GLU B C 1
ATOM 4147 O O . GLU B 1 198 ? 2.906 -10.484 25.297 1 92.19 198 GLU B O 1
ATOM 4152 N N . ASN B 1 199 ? 3.977 -8.641 25.906 1 92.56 199 ASN B N 1
ATOM 4153 C CA . ASN B 1 199 ? 2.834 -8.188 26.703 1 92.56 199 ASN B CA 1
ATOM 4154 C C . ASN B 1 199 ? 1.616 -7.918 25.812 1 92.56 199 ASN B C 1
ATOM 4156 O O . ASN B 1 199 ? 0.495 -8.289 26.172 1 92.56 199 ASN B O 1
ATOM 4160 N N . LEU B 1 200 ? 1.83 -7.285 24.688 1 91.75 200 LEU B N 1
ATOM 4161 C CA . LEU B 1 200 ? 0.748 -6.926 23.781 1 91.75 200 LEU B CA 1
ATOM 4162 C C . LEU B 1 200 ? 0.115 -8.164 23.172 1 91.75 200 LEU B C 1
ATOM 4164 O O . LEU B 1 200 ? -1.11 -8.266 23.078 1 91.75 200 LEU B O 1
ATOM 4168 N N . PHE B 1 201 ? 0.951 -9.102 22.797 1 88.12 201 PHE B N 1
ATOM 4169 C CA . PHE B 1 201 ? 0.492 -10.242 22.031 1 88.12 201 PHE B CA 1
ATOM 4170 C C . PHE B 1 201 ? -0.05 -11.336 22.938 1 88.12 201 PHE B C 1
ATOM 4172 O O . PHE B 1 201 ? -0.844 -12.18 22.5 1 88.12 201 PHE B O 1
ATOM 4179 N N . ASN B 1 202 ? 0.335 -11.352 24.203 1 89.19 202 ASN B N 1
ATOM 4180 C CA . ASN B 1 202 ? -0.025 -12.469 25.078 1 89.19 202 ASN B CA 1
ATOM 4181 C C . ASN B 1 202 ? -1.034 -12.055 26.141 1 89.19 202 ASN B C 1
ATOM 4183 O O . ASN B 1 202 ? -1.382 -12.844 27.016 1 89.19 202 ASN B O 1
ATOM 4187 N N . ASN B 1 203 ? -1.46 -10.828 26.109 1 88.69 203 ASN B N 1
ATOM 4188 C CA . ASN B 1 203 ? -2.494 -10.359 27.031 1 88.69 203 ASN B CA 1
ATOM 4189 C C . ASN B 1 203 ? -3.729 -9.875 26.281 1 88.69 203 ASN B C 1
ATOM 4191 O O . ASN B 1 203 ? -3.734 -9.82 25.047 1 88.69 203 ASN B O 1
ATOM 4195 N N . LYS B 1 204 ? -4.719 -9.578 27.016 1 88.06 204 LYS B N 1
ATOM 4196 C CA . LYS B 1 204 ? -5.98 -9.141 26.422 1 88.06 204 LYS B CA 1
ATOM 4197 C C . LYS B 1 204 ? -5.809 -7.812 25.688 1 88.06 204 LYS B C 1
ATOM 4199 O O . LYS B 1 204 ? -5 -6.973 26.094 1 88.06 204 LYS B O 1
ATOM 4204 N N . CYS B 1 205 ? -6.57 -7.723 24.656 1 86.75 205 CYS B N 1
ATOM 4205 C CA . CYS B 1 205 ? -6.598 -6.477 23.906 1 86.75 205 CYS B CA 1
ATOM 4206 C C . CYS B 1 205 ? -7.387 -5.406 24.641 1 86.75 205 CYS B C 1
ATOM 4208 O O . CYS B 1 205 ? -8.602 -5.277 24.453 1 86.75 205 CYS B O 1
ATOM 4210 N N . THR B 1 206 ? -6.703 -4.691 25.438 1 89.31 206 THR B N 1
ATOM 4211 C CA . THR B 1 206 ? -7.336 -3.631 26.219 1 89.31 206 THR B CA 1
ATOM 4212 C C . THR B 1 206 ? -6.758 -2.268 25.844 1 89.31 206 THR B C 1
ATOM 4214 O O . THR B 1 206 ? -5.645 -2.182 25.312 1 89.31 206 THR B O 1
ATOM 4217 N N . LYS B 1 207 ? -7.551 -1.309 26.109 1 92.25 207 LYS B N 1
ATOM 4218 C CA . LYS B 1 207 ? -7.105 0.063 25.891 1 92.25 207 LYS B CA 1
ATOM 4219 C C . LYS B 1 207 ? -5.793 0.343 26.609 1 92.25 207 LYS B C 1
ATOM 4221 O O . LYS B 1 207 ? -4.914 1.023 26.078 1 92.25 207 LYS B O 1
ATOM 4226 N N . GLU B 1 208 ? -5.672 -0.162 27.734 1 92.75 208 GLU B N 1
ATOM 4227 C CA . GLU B 1 208 ? -4.488 0.06 28.562 1 92.75 208 GLU B CA 1
ATOM 4228 C C . GLU B 1 208 ? -3.242 -0.537 27.922 1 92.75 208 GLU B C 1
ATOM 4230 O O . GLU B 1 208 ? -2.203 0.121 27.828 1 92.75 208 GLU B O 1
ATOM 4235 N N . ASN B 1 209 ? -3.332 -1.761 27.5 1 92.75 209 ASN B N 1
ATOM 4236 C CA . ASN B 1 209 ? -2.197 -2.428 26.875 1 92.75 209 ASN B CA 1
ATOM 4237 C C . ASN B 1 209 ? -1.786 -1.737 25.578 1 92.75 209 ASN B C 1
ATOM 4239 O O . ASN B 1 209 ? -0.595 -1.616 25.281 1 92.75 209 ASN B O 1
ATOM 4243 N N . ILE B 1 210 ? -2.773 -1.319 24.828 1 95.06 210 ILE B N 1
ATOM 4244 C CA . ILE B 1 210 ? -2.518 -0.594 2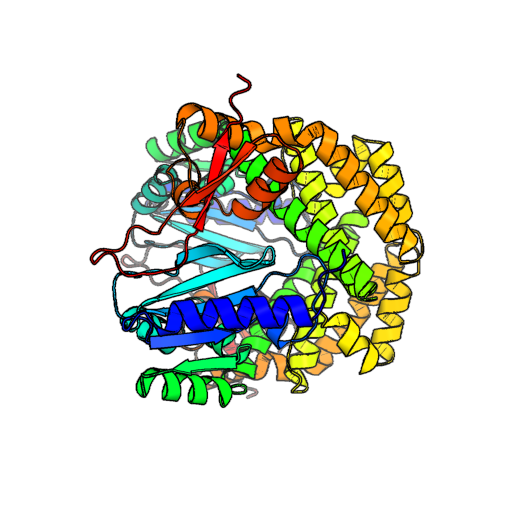3.594 1 95.06 210 ILE B CA 1
ATOM 4245 C C . ILE B 1 210 ? -1.807 0.722 23.906 1 95.06 210 ILE B C 1
ATOM 4247 O O . ILE B 1 210 ? -0.785 1.041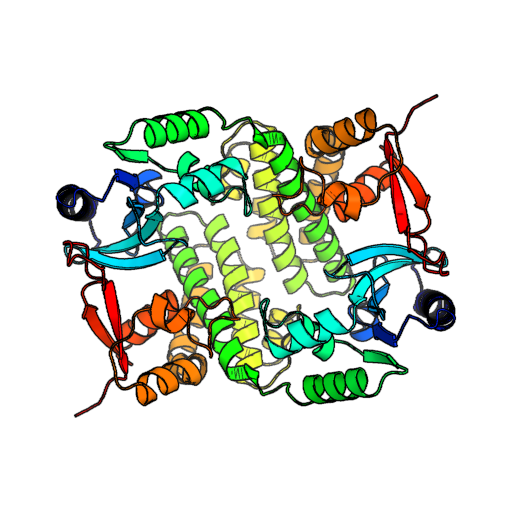 23.297 1 95.06 210 ILE B O 1
ATOM 4251 N N . GLN B 1 211 ? -2.334 1.414 24.875 1 95.81 211 GLN B N 1
ATOM 4252 C CA . GLN B 1 211 ? -1.764 2.705 25.25 1 95.81 211 GLN B CA 1
ATOM 4253 C C . GLN B 1 211 ? -0.327 2.551 25.734 1 95.81 211 GLN B C 1
ATOM 4255 O O . GLN B 1 211 ? 0.53 3.385 25.438 1 95.81 211 GLN B O 1
ATOM 4260 N N . ASN B 1 212 ? -0.09 1.536 26.484 1 95.62 212 ASN B N 1
ATOM 4261 C CA . ASN B 1 212 ? 1.259 1.284 26.969 1 95.62 212 ASN B CA 1
ATOM 4262 C C . ASN B 1 212 ? 2.25 1.103 25.828 1 95.62 212 ASN B C 1
ATOM 4264 O O . ASN B 1 212 ? 3.379 1.595 25.891 1 95.62 212 ASN B O 1
ATOM 4268 N N . THR B 1 213 ? 1.842 0.362 24.859 1 96.62 213 THR B N 1
ATOM 4269 C CA . THR B 1 213 ? 2.693 0.131 23.703 1 96.62 213 THR B CA 1
ATOM 4270 C C . THR B 1 213 ? 2.916 1.427 22.922 1 96.62 213 THR B C 1
ATOM 4272 O O . THR B 1 213 ? 4.035 1.715 22.5 1 96.62 213 THR B O 1
ATOM 4275 N N . VAL B 1 214 ? 1.837 2.211 22.75 1 97.44 214 VAL B N 1
ATOM 4276 C CA . VAL B 1 214 ? 1.929 3.502 22.078 1 97.44 214 VAL B CA 1
ATOM 4277 C C . VAL B 1 214 ? 2.916 4.402 22.812 1 97.44 214 VAL B C 1
ATOM 4279 O O . VAL B 1 214 ? 3.771 5.035 22.188 1 97.44 214 VAL B O 1
ATOM 4282 N N . ASP B 1 215 ? 2.822 4.426 24.125 1 97.44 215 ASP B N 1
ATOM 4283 C CA . ASP B 1 215 ? 3.705 5.254 24.953 1 97.44 215 ASP B CA 1
ATOM 4284 C C . ASP B 1 215 ? 5.164 4.836 24.781 1 97.44 215 ASP B C 1
ATOM 4286 O O . ASP B 1 215 ? 6.055 5.684 24.703 1 97.44 215 ASP B O 1
ATOM 4290 N N . TYR B 1 216 ? 5.355 3.586 24.75 1 97.38 216 TYR B N 1
ATOM 4291 C CA . TYR B 1 216 ? 6.707 3.074 24.531 1 97.38 216 TYR B CA 1
ATOM 4292 C C . TYR B 1 216 ? 7.277 3.586 23.203 1 97.38 216 TYR B C 1
ATOM 4294 O O . TYR B 1 216 ? 8.406 4.09 23.172 1 97.38 216 TYR B O 1
ATOM 4302 N N . ILE B 1 217 ? 6.551 3.445 22.156 1 96.94 217 ILE B N 1
ATOM 4303 C CA . ILE B 1 217 ? 6.992 3.84 20.828 1 96.94 217 ILE B CA 1
ATOM 4304 C C . ILE B 1 217 ? 7.258 5.344 20.797 1 96.94 217 ILE B C 1
ATOM 4306 O O . ILE B 1 217 ? 8.258 5.793 20.234 1 96.94 217 ILE B O 1
ATOM 4310 N N . GLU B 1 218 ? 6.387 6.105 21.375 1 96.56 218 GLU B N 1
ATOM 4311 C CA . GLU B 1 218 ? 6.527 7.559 21.391 1 96.56 218 GLU B CA 1
ATOM 4312 C C . GLU B 1 218 ? 7.781 7.988 22.141 1 96.56 218 GLU B C 1
ATOM 4314 O O . GLU B 1 218 ? 8.461 8.938 21.734 1 96.56 218 GLU B O 1
ATOM 4319 N N . ASN B 1 219 ? 8.07 7.316 23.234 1 96.44 219 ASN B N 1
ATOM 4320 C CA . ASN B 1 219 ? 9.281 7.617 23.984 1 96.44 219 ASN B CA 1
ATOM 4321 C C . ASN B 1 219 ? 10.531 7.367 23.141 1 96.44 219 ASN B C 1
ATOM 4323 O O . ASN B 1 219 ? 11.469 8.172 23.156 1 96.44 219 ASN B O 1
ATOM 4327 N N . ILE B 1 220 ? 10.508 6.305 22.438 1 94.94 220 ILE B N 1
ATOM 4328 C CA . ILE B 1 220 ? 11.648 5.977 21.594 1 94.94 220 ILE B CA 1
ATOM 4329 C C . ILE B 1 220 ? 11.758 6.988 20.453 1 94.94 220 ILE B C 1
ATOM 4331 O O . ILE B 1 220 ? 12.859 7.387 20.078 1 94.94 220 ILE B O 1
ATOM 4335 N N . LEU B 1 221 ? 10.656 7.34 19.938 1 94.75 221 LEU B N 1
ATOM 4336 C CA . LEU B 1 221 ? 10.625 8.344 18.875 1 94.75 221 LEU B CA 1
ATOM 4337 C C . LEU B 1 221 ? 11.203 9.664 19.359 1 94.75 221 LEU B C 1
ATOM 4339 O O . LEU B 1 221 ? 11.93 10.336 18.625 1 94.75 221 LEU B O 1
ATOM 4343 N N . ASP B 1 222 ? 10.898 10.008 20.547 1 95.06 222 ASP B N 1
ATOM 4344 C CA . ASP B 1 222 ? 11.414 11.25 21.125 1 95.06 222 ASP B CA 1
ATOM 4345 C C . ASP B 1 222 ? 12.938 11.234 21.172 1 95.06 222 ASP B C 1
ATOM 4347 O O . ASP B 1 222 ? 13.586 12.258 20.922 1 95.06 222 ASP B O 1
ATOM 4351 N N . GLU B 1 223 ? 13.422 10.109 21.422 1 95.25 223 GLU B N 1
ATOM 4352 C CA . GLU B 1 223 ? 14.867 9.984 21.609 1 95.25 223 GLU B CA 1
ATOM 4353 C C . GLU B 1 223 ? 15.586 9.883 20.266 1 95.25 223 GLU B C 1
ATOM 4355 O O . GLU B 1 223 ? 16.766 10.227 20.156 1 95.25 223 GLU B O 1
ATOM 4360 N N . ASN B 1 224 ? 14.859 9.461 19.219 1 96.69 224 ASN B N 1
ATOM 4361 C CA . ASN B 1 224 ? 15.578 9.07 18.016 1 96.69 224 ASN B CA 1
ATOM 4362 C C . ASN B 1 224 ? 15.125 9.875 16.797 1 96.69 224 ASN B C 1
ATOM 4364 O O . ASN B 1 224 ? 15.68 9.734 15.711 1 96.69 224 ASN B O 1
ATOM 4368 N N . ILE B 1 225 ? 14.195 10.758 16.938 1 97.44 225 ILE B N 1
ATOM 4369 C CA . ILE B 1 225 ? 13.562 11.391 15.789 1 97.44 225 ILE B CA 1
ATOM 4370 C C . ILE B 1 225 ? 14.578 12.273 15.062 1 97.44 225 ILE B C 1
ATOM 4372 O O . ILE B 1 225 ? 14.523 12.422 13.836 1 97.44 225 ILE B O 1
ATOM 4376 N N . ASN B 1 226 ? 15.547 12.805 15.773 1 96.69 226 ASN B N 1
ATOM 4377 C CA . ASN B 1 226 ? 16.578 13.617 15.141 1 96.69 226 ASN B CA 1
ATOM 4378 C C . ASN B 1 226 ? 17.406 12.805 14.148 1 96.69 226 ASN B C 1
ATOM 4380 O O . ASN B 1 226 ? 17.625 13.234 13.016 1 96.69 226 ASN B O 1
ATOM 4384 N N . GLU B 1 227 ? 17.75 11.656 14.602 1 97.38 227 GLU B N 1
ATOM 4385 C CA . GLU B 1 227 ? 18.531 10.781 13.727 1 97.38 227 GLU B CA 1
ATOM 4386 C C . GLU B 1 227 ? 17.672 10.219 12.602 1 97.38 227 GLU B C 1
ATOM 4388 O O . GLU B 1 227 ? 18.109 10.141 11.453 1 97.38 227 GLU B O 1
ATOM 4393 N N . ALA B 1 228 ? 16.469 9.859 12.898 1 98.06 228 ALA B N 1
ATOM 4394 C CA . ALA B 1 228 ? 15.555 9.266 11.922 1 98.06 228 ALA B CA 1
ATOM 4395 C C . ALA B 1 228 ? 15.195 10.266 10.828 1 98.06 228 ALA B C 1
ATOM 4397 O O . ALA B 1 228 ? 14.914 9.875 9.688 1 98.06 228 ALA B O 1
ATOM 4398 N N . SER B 1 229 ? 15.234 11.562 11.188 1 98.38 229 SER B N 1
ATOM 4399 C CA . SER B 1 229 ? 14.836 12.594 10.234 1 98.38 229 SER B CA 1
ATOM 4400 C C . SER B 1 229 ? 16.031 13.422 9.781 1 98.38 229 SER B C 1
ATOM 4402 O O . SER B 1 229 ? 15.859 14.531 9.273 1 98.38 229 SER B O 1
ATOM 4404 N N . LYS B 1 230 ? 17.172 12.906 9.953 1 97.62 230 LYS B N 1
ATOM 4405 C CA . LYS B 1 230 ? 18.406 13.664 9.719 1 97.62 230 LYS B CA 1
ATOM 4406 C C . LYS B 1 230 ? 18.453 14.195 8.289 1 97.62 230 LYS B C 1
ATOM 4408 O O . LYS B 1 230 ? 18.797 15.359 8.07 1 97.62 230 LYS B O 1
ATOM 4413 N N . LEU B 1 231 ? 18.141 13.383 7.375 1 96.88 231 LEU B N 1
ATOM 4414 C CA . LEU B 1 231 ? 18.188 13.773 5.969 1 96.88 231 LEU B CA 1
ATOM 4415 C C . LEU B 1 231 ? 17.281 14.969 5.711 1 96.88 231 LEU B C 1
ATOM 4417 O O . LEU B 1 231 ? 17.656 15.914 5.016 1 96.88 231 LEU B O 1
ATOM 4421 N N . LEU B 1 232 ? 16.094 14.914 6.23 1 98 232 LEU B N 1
ATOM 4422 C CA . LEU B 1 232 ? 15.125 15.992 6.043 1 98 232 LEU B CA 1
ATOM 4423 C C . LEU B 1 232 ? 15.586 17.266 6.746 1 98 232 LEU B C 1
ATOM 4425 O O . LEU B 1 232 ? 15.477 18.359 6.188 1 98 232 LEU B O 1
ATOM 4429 N N . LEU B 1 233 ? 16.094 17.125 7.926 1 97.62 233 LEU B N 1
ATOM 4430 C CA . LEU B 1 233 ? 16.594 18.266 8.688 1 97.62 233 LEU B CA 1
ATOM 4431 C C . LEU B 1 233 ? 17.766 18.922 7.965 1 97.62 233 LEU B C 1
ATOM 4433 O O . LEU B 1 233 ? 17.812 20.156 7.855 1 97.62 233 LEU B O 1
ATOM 4437 N N . ASP B 1 234 ? 18.641 18.094 7.488 1 97 234 ASP B N 1
ATOM 4438 C CA . ASP B 1 234 ? 19.781 18.609 6.73 1 97 234 ASP B CA 1
ATOM 4439 C C . ASP B 1 234 ? 19.312 19.328 5.469 1 97 234 ASP B C 1
ATOM 4441 O O . ASP B 1 234 ? 19.859 20.375 5.109 1 97 234 ASP B O 1
ATOM 4445 N N . TYR B 1 235 ? 18.406 18.75 4.836 1 97 235 TYR B N 1
ATOM 4446 C CA . TYR B 1 235 ? 17.859 19.344 3.619 1 97 235 TYR B CA 1
ATOM 4447 C C . TYR B 1 235 ? 17.266 20.719 3.898 1 97 235 TYR B C 1
ATOM 4449 O O . TYR B 1 235 ? 17.531 21.672 3.158 1 97 235 TYR B O 1
ATOM 4457 N N . LEU B 1 236 ? 16.484 20.812 4.949 1 97.25 236 LEU B N 1
ATOM 4458 C CA . LEU B 1 236 ? 15.883 22.078 5.332 1 97.25 236 LEU B CA 1
ATOM 4459 C C . LEU B 1 236 ? 16.953 23.109 5.695 1 97.25 236 LEU B C 1
ATOM 4461 O O . LEU B 1 236 ? 16.828 24.281 5.371 1 97.25 236 LEU B O 1
ATOM 4465 N N . TYR B 1 237 ? 17.953 22.625 6.332 1 95.69 237 TYR B N 1
ATOM 4466 C CA . TYR B 1 237 ? 19.047 23.5 6.719 1 95.69 237 TYR B CA 1
ATOM 4467 C C . TYR B 1 237 ? 19.766 24.047 5.488 1 95.69 237 TYR B C 1
ATOM 4469 O O . TYR B 1 237 ? 20.062 25.25 5.41 1 95.69 237 TYR B O 1
ATOM 4477 N N . GLU B 1 238 ? 20.047 23.219 4.543 1 95.44 238 GLU B N 1
ATOM 4478 C CA . GLU B 1 238 ? 20.766 23.578 3.334 1 95.44 238 GLU B CA 1
ATOM 4479 C C . GLU B 1 238 ? 19.953 24.547 2.473 1 95.44 238 GLU B C 1
ATOM 4481 O O . GLU B 1 238 ? 20.5 25.484 1.885 1 95.44 238 GLU B O 1
ATOM 4486 N N . GLU B 1 239 ? 18.734 24.234 2.336 1 93.44 239 GLU B N 1
ATOM 4487 C CA . GLU B 1 239 ? 17.859 25.094 1.525 1 93.44 239 GLU B CA 1
ATOM 4488 C C . GLU B 1 239 ? 17.703 26.469 2.15 1 93.44 239 GLU B C 1
ATOM 4490 O O . GLU B 1 239 ? 17.516 27.453 1.44 1 93.44 239 GLU B O 1
ATOM 4495 N N . SER B 1 240 ? 17.734 26.609 3.492 1 91.12 240 SER B N 1
ATOM 4496 C CA . SER B 1 240 ? 17.672 27.875 4.238 1 91.12 240 SER B CA 1
ATOM 4497 C C . SER B 1 240 ? 16.453 28.688 3.832 1 91.12 240 SER B C 1
ATOM 4499 O O . SER B 1 240 ? 16.547 29.922 3.684 1 91.12 240 SER B O 1
ATOM 4501 N N . ASN B 1 241 ? 15.398 28.094 3.461 1 93.81 241 ASN B N 1
ATOM 4502 C CA . ASN B 1 241 ? 14.125 28.719 3.098 1 93.81 241 ASN B CA 1
ATOM 4503 C C . ASN B 1 241 ? 12.938 27.906 3.615 1 93.81 241 ASN B C 1
ATOM 4505 O O . ASN B 1 241 ? 13.094 26.734 3.986 1 93.81 241 ASN B O 1
ATOM 4509 N N . PHE B 1 242 ? 11.836 28.625 3.682 1 96.69 242 PHE B N 1
ATOM 4510 C CA . PHE B 1 242 ? 10.602 27.938 4.043 1 96.69 242 PHE B CA 1
ATOM 4511 C C . PHE B 1 242 ? 10.07 27.125 2.873 1 96.69 242 PHE B C 1
ATOM 4513 O O . PHE B 1 242 ? 9.906 27.641 1.768 1 96.69 242 PHE B O 1
ATOM 4520 N N . LEU B 1 243 ? 9.82 25.875 3.141 1 97.31 243 LEU B N 1
ATOM 4521 C CA . LEU B 1 243 ? 9.344 24.969 2.096 1 97.31 243 LEU B CA 1
ATOM 4522 C C . LEU B 1 243 ? 8.055 24.281 2.518 1 97.31 243 LEU B C 1
ATOM 4524 O O . LEU B 1 243 ? 7.887 23.922 3.686 1 97.31 243 LEU B O 1
ATOM 4528 N N . SER B 1 244 ? 7.16 24.094 1.581 1 96.81 244 SER B N 1
ATOM 4529 C CA . SER B 1 244 ? 5.945 23.312 1.832 1 96.81 244 SER B CA 1
ATOM 4530 C C . SER B 1 244 ? 6.207 21.828 1.706 1 96.81 244 SER B C 1
ATOM 4532 O O . SER B 1 244 ? 7.219 21.406 1.131 1 96.81 244 SER B O 1
ATOM 4534 N N . SER B 1 245 ? 5.301 21.016 2.287 1 97.25 245 SER B N 1
ATOM 4535 C CA . SER B 1 245 ? 5.395 19.578 2.145 1 97.25 245 SER B CA 1
ATOM 4536 C C . SER B 1 245 ? 5.398 19.156 0.675 1 97.25 245 SER B C 1
ATOM 4538 O O . SER B 1 245 ? 6.086 18.219 0.293 1 97.25 245 SER B O 1
ATOM 4540 N N . TYR B 1 246 ? 4.688 19.859 -0.126 1 95.19 246 TYR B N 1
ATOM 4541 C CA . TYR B 1 246 ? 4.598 19.594 -1.556 1 95.19 246 TYR B CA 1
ATOM 4542 C C . TYR B 1 246 ? 5.945 19.812 -2.238 1 95.19 246 TYR B C 1
ATOM 4544 O O . TYR B 1 246 ? 6.387 18.969 -3.033 1 95.19 246 TYR B O 1
ATOM 4552 N N . GLU B 1 247 ? 6.535 20.938 -1.936 1 95.12 247 GLU B N 1
ATOM 4553 C CA . GLU B 1 247 ? 7.828 21.266 -2.529 1 95.12 247 GLU B CA 1
ATOM 4554 C C . GLU B 1 247 ? 8.891 20.25 -2.131 1 95.12 247 GLU B C 1
ATOM 4556 O O . GLU B 1 247 ? 9.703 19.828 -2.961 1 95.12 247 GLU B O 1
ATOM 4561 N N . ILE B 1 248 ? 8.859 19.844 -0.896 1 97.12 248 ILE B N 1
ATOM 4562 C CA . ILE B 1 248 ? 9.844 18.891 -0.386 1 97.12 248 ILE B CA 1
ATOM 4563 C C . ILE B 1 248 ? 9.633 17.531 -1.042 1 97.12 248 ILE B C 1
ATOM 4565 O O . ILE B 1 248 ? 10.578 16.938 -1.559 1 97.12 248 ILE B O 1
ATOM 4569 N N . ARG B 1 249 ? 8.414 17.047 -1.041 1 95.12 249 ARG B N 1
ATOM 4570 C CA . ARG B 1 249 ? 8.078 15.727 -1.571 1 95.12 249 ARG B CA 1
ATOM 4571 C C . ARG B 1 249 ? 8.445 15.617 -3.047 1 95.12 249 ARG B C 1
ATOM 4573 O O . ARG B 1 249 ? 8.844 14.547 -3.516 1 95.12 249 ARG B O 1
ATOM 4580 N N . ASN B 1 250 ? 8.383 16.719 -3.762 1 91.81 250 ASN B N 1
ATOM 4581 C CA . ASN B 1 250 ? 8.641 16.703 -5.199 1 91.81 250 ASN B CA 1
ATOM 4582 C C . ASN B 1 250 ? 10.102 17.047 -5.512 1 91.81 250 ASN B C 1
ATOM 4584 O O . ASN B 1 250 ? 10.492 17.078 -6.676 1 91.81 250 ASN B O 1
ATOM 4588 N N . GLY B 1 251 ? 10.836 17.234 -4.477 1 90.56 251 GLY B N 1
ATOM 4589 C CA . GLY B 1 251 ? 12.266 17.453 -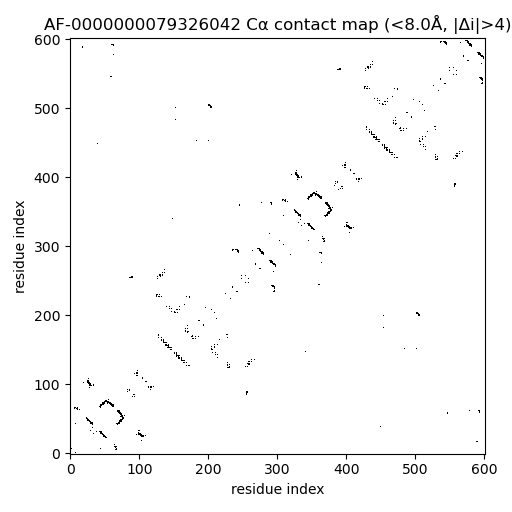4.668 1 90.56 251 GLY B CA 1
ATOM 4590 C C . GLY B 1 251 ? 13 16.203 -5.117 1 90.56 251 GLY B C 1
ATOM 4591 O O . GLY B 1 251 ? 12.539 15.078 -4.871 1 90.56 251 GLY B O 1
ATOM 4592 N N . GLU B 1 252 ? 14.109 16.328 -5.672 1 86.19 252 GLU B N 1
ATOM 4593 C CA . GLU B 1 252 ? 14.883 15.242 -6.281 1 86.19 252 GLU B CA 1
ATOM 4594 C C . GLU B 1 252 ? 15.242 14.18 -5.258 1 86.19 252 GLU B C 1
ATOM 4596 O O . GLU B 1 252 ? 15.258 12.984 -5.57 1 86.19 252 GLU B O 1
ATOM 4601 N N . LEU B 1 253 ? 15.453 14.602 -4.094 1 87.81 253 LEU B N 1
ATOM 4602 C CA . LEU B 1 253 ? 15.914 13.695 -3.047 1 87.81 253 LEU B CA 1
ATOM 4603 C C . LEU B 1 253 ? 14.781 12.789 -2.564 1 87.81 253 LEU B C 1
ATOM 4605 O O . LEU B 1 253 ? 15.031 11.695 -2.062 1 87.81 253 LEU B O 1
ATOM 4609 N N . PHE B 1 254 ? 13.523 13.281 -2.777 1 91.69 254 PHE B N 1
ATOM 4610 C CA . PHE B 1 254 ? 12.438 12.609 -2.066 1 91.69 254 PHE B CA 1
ATOM 4611 C C . PHE B 1 254 ? 11.398 12.07 -3.047 1 91.69 254 PHE B C 1
ATOM 4613 O O . PHE B 1 254 ? 10.617 11.18 -2.701 1 91.69 254 PHE B O 1
ATOM 4620 N N . LYS B 1 255 ? 11.375 12.492 -4.234 1 88.38 255 LYS B N 1
ATOM 4621 C CA . LYS B 1 255 ? 10.258 12.32 -5.164 1 88.38 255 LYS B CA 1
ATOM 4622 C C . LYS B 1 255 ? 10.055 10.852 -5.52 1 88.38 255 LYS B C 1
ATOM 4624 O O . LYS B 1 255 ? 8.953 10.445 -5.891 1 88.38 255 LYS B O 1
ATOM 4629 N N . GLU B 1 256 ? 11.047 10.086 -5.336 1 80.75 256 GLU B N 1
ATOM 4630 C CA . GLU B 1 256 ? 10.953 8.688 -5.746 1 80.75 256 GLU B CA 1
ATOM 4631 C C . GLU B 1 256 ? 10.461 7.805 -4.602 1 80.75 256 GLU B C 1
ATOM 4633 O O . GLU B 1 256 ? 10.266 6.602 -4.777 1 80.75 256 GLU B O 1
ATOM 4638 N N . PHE B 1 257 ? 10.258 8.344 -3.422 1 86.94 257 PHE B N 1
ATOM 4639 C CA . PHE B 1 257 ? 9.883 7.582 -2.236 1 86.94 257 PHE B CA 1
ATOM 4640 C C . PHE B 1 257 ? 8.516 8.016 -1.728 1 86.94 257 PHE B C 1
ATOM 4642 O O . PHE B 1 257 ? 8.125 9.18 -1.882 1 86.94 257 PHE B O 1
ATOM 4649 N N . ASN B 1 258 ? 7.859 7.055 -1.265 1 90.5 258 ASN B N 1
ATOM 4650 C CA . ASN B 1 258 ? 6.574 7.367 -0.646 1 90.5 258 ASN B CA 1
ATOM 4651 C C . ASN B 1 258 ? 6.738 7.766 0.818 1 90.5 258 ASN B C 1
ATOM 4653 O O . ASN B 1 258 ? 6.477 6.961 1.716 1 90.5 258 ASN B O 1
ATOM 4657 N N . ILE B 1 259 ? 7.094 8.969 1.005 1 95.5 259 ILE B N 1
ATOM 4658 C CA . ILE B 1 259 ? 7.355 9.492 2.342 1 95.5 259 ILE B CA 1
ATOM 4659 C C . ILE B 1 259 ? 6.199 10.383 2.783 1 95.5 259 ILE B C 1
ATOM 4661 O O . ILE B 1 259 ? 5.738 11.234 2.02 1 95.5 259 ILE B O 1
ATOM 4665 N N . LYS B 1 260 ? 5.77 10.133 3.957 1 97.25 260 LYS B N 1
ATOM 4666 C CA . LYS B 1 260 ? 4.754 11.008 4.535 1 97.25 260 LYS B CA 1
ATOM 4667 C C . LYS B 1 260 ? 5.379 12.281 5.102 1 97.25 260 LYS B C 1
ATOM 4669 O O . LYS B 1 260 ? 5.359 12.5 6.312 1 97.25 260 LYS B O 1
ATOM 4674 N N . ILE B 1 261 ? 5.738 13.156 4.242 1 97.94 261 ILE B N 1
ATOM 4675 C CA . ILE B 1 261 ? 6.559 14.32 4.566 1 97.94 261 ILE B CA 1
ATOM 4676 C C . ILE B 1 261 ? 5.809 15.227 5.535 1 97.94 261 ILE B C 1
ATOM 4678 O O . ILE B 1 261 ? 6.367 15.68 6.539 1 97.94 261 ILE B O 1
ATOM 4682 N N . GLU B 1 262 ? 4.559 15.477 5.27 1 97.62 262 GLU B N 1
ATOM 4683 C CA . GLU B 1 262 ? 3.797 16.391 6.109 1 97.62 262 GLU B CA 1
ATOM 4684 C C . GLU B 1 262 ? 3.682 15.875 7.539 1 97.62 262 GLU B C 1
ATOM 4686 O O . GLU B 1 262 ? 3.783 16.641 8.492 1 97.62 262 GLU B O 1
ATOM 4691 N N . ASP B 1 263 ? 3.461 14.586 7.645 1 97.25 263 ASP B N 1
ATOM 4692 C CA . ASP B 1 263 ? 3.367 13.977 8.969 1 97.25 263 ASP B CA 1
ATOM 4693 C C . ASP B 1 263 ? 4.668 14.156 9.75 1 97.25 263 ASP B C 1
ATOM 4695 O O . ASP B 1 263 ? 4.648 14.461 10.945 1 97.25 263 ASP B O 1
ATOM 4699 N N . ILE B 1 264 ? 5.73 13.977 9.055 1 98.5 264 ILE B N 1
ATOM 4700 C CA . ILE B 1 264 ? 7.035 14.109 9.695 1 98.5 264 ILE B CA 1
ATOM 4701 C C . ILE B 1 264 ? 7.266 15.562 10.102 1 98.5 264 ILE B C 1
ATOM 4703 O O . ILE B 1 264 ? 7.703 15.844 11.219 1 98.5 264 ILE B O 1
ATOM 4707 N N . LEU B 1 265 ? 6.965 16.484 9.211 1 98.19 265 LEU B N 1
ATOM 4708 C CA . LEU B 1 265 ? 7.152 17.906 9.477 1 98.19 265 LEU B CA 1
ATOM 4709 C C . LEU B 1 265 ? 6.34 18.344 10.688 1 98.19 265 LEU B C 1
ATOM 4711 O O . LEU B 1 265 ? 6.84 19.078 11.547 1 98.19 265 LEU B O 1
ATOM 4715 N N . LYS B 1 266 ? 5.156 17.922 10.766 1 96.94 266 LYS B N 1
ATOM 4716 C CA . LYS B 1 266 ? 4.301 18.266 11.898 1 96.94 266 LYS B CA 1
ATOM 4717 C C . LYS B 1 266 ? 4.91 17.766 13.211 1 96.94 266 LYS B C 1
ATOM 4719 O O . LYS B 1 266 ? 4.879 18.469 14.219 1 96.94 266 LYS B O 1
ATOM 4724 N N . GLU B 1 267 ? 5.418 16.578 13.156 1 96.94 267 GLU B N 1
ATOM 4725 C CA . GLU B 1 267 ? 6.023 15.984 14.352 1 96.94 267 GLU B CA 1
ATOM 4726 C C . GLU B 1 267 ? 7.285 16.734 14.758 1 96.94 267 GLU B C 1
ATOM 4728 O O . GLU B 1 267 ? 7.527 16.953 15.945 1 96.94 267 GLU B O 1
ATOM 4733 N N . LEU B 1 268 ? 8.102 17.062 13.797 1 97.69 268 LEU B N 1
ATOM 4734 C CA . LEU B 1 268 ? 9.32 17.828 14.07 1 97.69 268 LEU B CA 1
ATOM 4735 C C . LEU B 1 268 ? 8.992 19.203 14.641 1 97.69 268 LEU B C 1
ATOM 4737 O O . LEU B 1 268 ? 9.672 19.672 15.547 1 97.69 268 LEU B O 1
ATOM 4741 N N . TYR B 1 269 ? 7.988 19.812 14.102 1 96.94 269 TYR B N 1
ATOM 4742 C CA . TYR B 1 269 ? 7.551 21.109 14.594 1 96.94 269 TYR B CA 1
ATOM 4743 C C . TYR B 1 269 ? 7.055 21.016 16.031 1 96.94 269 TYR B C 1
ATOM 4745 O O . TYR B 1 269 ? 7.383 21.859 16.859 1 96.94 269 TYR B O 1
ATOM 4753 N N . LYS B 1 270 ? 6.266 20.016 16.281 1 94.75 270 LYS B N 1
ATOM 4754 C CA . LYS B 1 270 ? 5.75 19.766 17.625 1 94.75 270 LYS B CA 1
ATOM 4755 C C . LYS B 1 270 ? 6.883 19.672 18.641 1 94.75 270 LYS B C 1
ATOM 4757 O O . LYS B 1 270 ? 6.734 20.078 19.797 1 94.75 270 LYS B O 1
ATOM 4762 N N . ARG B 1 271 ? 7.969 19.156 18.219 1 94.62 271 ARG B N 1
ATOM 4763 C CA . ARG B 1 271 ? 9.109 18.938 19.094 1 94.62 271 ARG B CA 1
ATOM 4764 C C . ARG B 1 271 ? 10.086 20.094 19.031 1 94.62 271 ARG B C 1
ATOM 4766 O O . ARG B 1 271 ? 11.211 20 19.531 1 94.62 271 ARG B O 1
ATOM 4773 N N . LYS B 1 272 ? 9.734 21.141 18.312 1 95.25 272 LYS B N 1
ATOM 4774 C CA . LYS B 1 272 ? 10.469 22.391 18.25 1 95.25 272 LYS B CA 1
ATOM 4775 C C . LYS B 1 272 ? 11.812 22.219 17.547 1 95.25 272 LYS B C 1
ATOM 4777 O O . LYS B 1 272 ? 12.805 22.844 17.922 1 95.25 272 LYS B O 1
ATOM 4782 N N . LEU B 1 273 ? 11.844 21.297 16.656 1 95.75 273 LEU B N 1
ATOM 4783 C CA . LEU B 1 273 ? 13.078 21.062 15.906 1 95.75 273 LEU B CA 1
ATOM 4784 C C . LEU B 1 273 ? 13.117 21.922 14.641 1 95.75 273 LEU B C 1
ATOM 4786 O O . LEU B 1 273 ? 14.18 22.109 14.047 1 95.75 273 LEU B O 1
ATOM 4790 N N . ILE B 1 274 ? 12 22.359 14.195 1 97.5 274 ILE B N 1
ATOM 4791 C CA . ILE B 1 274 ? 11.891 23.25 13.039 1 97.5 274 ILE B CA 1
ATOM 4792 C C . ILE B 1 274 ? 10.859 24.328 13.32 1 97.5 274 ILE B C 1
ATOM 4794 O O . ILE B 1 274 ? 10.172 24.297 14.344 1 97.5 274 ILE B O 1
ATOM 4798 N N . ILE B 1 275 ? 10.773 25.281 12.492 1 97.25 275 ILE B N 1
ATOM 4799 C CA . ILE B 1 275 ? 9.805 26.359 12.648 1 97.25 275 ILE B CA 1
ATOM 4800 C C . ILE B 1 275 ? 8.797 26.312 11.508 1 97.25 275 ILE B C 1
ATOM 4802 O O . ILE B 1 275 ? 9.062 25.734 10.453 1 97.25 275 ILE B O 1
ATOM 4806 N N . LYS B 1 276 ? 7.645 26.828 11.781 1 96.88 276 LYS B N 1
ATOM 4807 C CA . LYS B 1 276 ? 6.527 26.781 10.844 1 96.88 276 LYS B CA 1
ATOM 4808 C C . LYS B 1 276 ? 6.059 28.203 10.492 1 96.88 276 LYS B C 1
ATOM 4810 O O . LYS B 1 276 ? 6.086 29.094 11.328 1 96.88 276 LYS B O 1
ATOM 4815 N N . ASP B 1 277 ? 5.707 28.453 9.336 1 96.31 277 ASP B N 1
ATOM 4816 C CA . ASP B 1 277 ? 5.09 29.672 8.828 1 96.31 277 ASP B CA 1
ATOM 4817 C C . ASP B 1 277 ? 4.043 29.359 7.762 1 96.31 277 ASP B C 1
ATOM 4819 O O . ASP B 1 277 ? 3.664 28.203 7.582 1 96.31 277 ASP B O 1
ATOM 4823 N N . THR B 1 278 ? 3.459 30.344 7.133 1 95.69 278 THR B N 1
ATOM 4824 C CA . THR B 1 278 ? 2.518 30.156 6.035 1 95.69 278 THR B CA 1
ATOM 4825 C C . THR B 1 278 ? 2.939 31 4.824 1 95.69 278 THR B C 1
ATOM 4827 O O . THR B 1 278 ? 3.615 32 4.973 1 95.69 278 THR B O 1
ATOM 4830 N N . LYS B 1 279 ? 2.631 30.516 3.744 1 93.31 279 LYS B N 1
ATOM 4831 C CA . LYS B 1 279 ? 2.926 31.234 2.512 1 93.31 279 LYS B CA 1
ATOM 4832 C C . LYS B 1 279 ? 1.791 31.094 1.502 1 93.31 279 LYS B C 1
ATOM 4834 O O . LYS B 1 279 ? 1.135 30.047 1.443 1 93.31 279 LYS B O 1
ATOM 4839 N N . LYS B 1 280 ? 1.584 32.125 0.73 1 89.5 280 LYS B N 1
ATOM 4840 C CA . LYS B 1 280 ? 0.574 32.062 -0.324 1 89.5 280 LYS B CA 1
ATOM 4841 C C . LYS B 1 280 ? 1.021 31.172 -1.471 1 89.5 280 LYS B C 1
ATOM 4843 O O . LYS B 1 280 ? 2.215 31.078 -1.77 1 89.5 280 LYS B O 1
ATOM 4848 N N . LEU B 1 281 ? 0.046 30.531 -2.051 1 87.5 281 LEU B N 1
ATOM 4849 C CA . LEU B 1 281 ? 0.364 29.719 -3.209 1 87.5 281 LEU B CA 1
ATOM 4850 C C . LEU B 1 281 ? 0.713 30.578 -4.414 1 87.5 281 LEU B C 1
ATOM 4852 O O . LEU B 1 281 ? 0.106 31.625 -4.625 1 87.5 281 LEU B O 1
ATOM 4856 N N . ASP B 1 282 ? 1.673 30.188 -5.117 1 78.62 282 ASP B N 1
ATOM 4857 C CA . ASP B 1 282 ? 2.055 30.906 -6.328 1 78.62 282 ASP B CA 1
ATOM 4858 C C . ASP B 1 282 ? 1.125 30.562 -7.488 1 78.62 282 ASP B C 1
ATOM 4860 O O . ASP B 1 282 ? 1.363 29.594 -8.211 1 78.62 282 ASP B O 1
ATOM 4864 N N . LEU B 1 283 ? 0.055 31.312 -7.652 1 81.81 283 LEU B N 1
ATOM 4865 C CA . LEU B 1 283 ? -0.893 31.125 -8.742 1 81.81 283 LEU B CA 1
ATOM 4866 C C . LEU B 1 283 ? -0.748 32.219 -9.797 1 81.81 283 LEU B C 1
ATOM 4868 O O . LEU B 1 283 ? -0.313 33.312 -9.484 1 81.81 283 LEU B O 1
ATOM 4872 N N . PRO B 1 284 ? -0.887 31.953 -11.023 1 75.19 284 PRO B N 1
ATOM 4873 C CA . PRO B 1 284 ? -0.622 32.875 -12.117 1 75.19 284 PRO B CA 1
ATOM 4874 C C . PRO B 1 284 ? -1.318 34.219 -11.93 1 75.19 284 PRO B C 1
ATOM 4876 O O . PRO B 1 284 ? -0.758 35.281 -12.273 1 75.19 284 PRO B O 1
ATOM 4879 N N . PHE B 1 285 ? -2.543 34.375 -11.539 1 68.88 285 PHE B N 1
ATOM 4880 C CA . PHE B 1 285 ? -3.225 35.656 -11.531 1 68.88 285 PHE B CA 1
ATOM 4881 C C . PHE B 1 285 ? -3.465 36.125 -10.102 1 68.88 285 PHE B C 1
ATOM 4883 O O . PHE B 1 285 ? -4.43 36.844 -9.836 1 68.88 285 PHE B O 1
ATOM 4890 N N . ASN B 1 286 ? -2.57 35.875 -9.281 1 66.38 286 ASN B N 1
ATOM 4891 C CA . ASN B 1 286 ? -2.605 36.312 -7.891 1 66.38 286 ASN B CA 1
ATOM 4892 C C . ASN B 1 286 ? -3.996 36.156 -7.285 1 66.38 286 ASN B C 1
ATOM 4894 O O . ASN B 1 286 ? -4.488 37.062 -6.594 1 66.38 286 ASN B O 1
ATOM 4898 N N . GLU B 1 287 ? -4.551 35.156 -7.648 1 73.19 287 GLU B N 1
ATOM 4899 C CA . GLU B 1 287 ? -5.879 34.875 -7.113 1 73.19 287 GLU B CA 1
ATOM 4900 C C . GLU B 1 287 ? -5.809 34.5 -5.637 1 73.19 287 GLU B C 1
ATOM 4902 O O . GLU B 1 287 ? -4.844 33.875 -5.191 1 73.19 287 GLU B O 1
ATOM 4907 N N . ASP B 1 288 ? -6.711 35.062 -4.988 1 75.12 288 ASP B N 1
ATOM 4908 C CA . ASP B 1 288 ? -6.816 34.75 -3.574 1 75.12 288 ASP B CA 1
ATOM 4909 C C . ASP B 1 288 ? -7.109 33.25 -3.381 1 75.12 288 ASP B C 1
ATOM 4911 O O . ASP B 1 288 ? -7.996 32.688 -4.035 1 75.12 288 ASP B O 1
ATOM 4915 N N . PHE B 1 289 ? -6.203 32.625 -2.811 1 86.69 289 PHE B N 1
ATOM 4916 C CA . PHE B 1 289 ? -6.371 31.234 -2.42 1 86.69 289 PHE B CA 1
ATOM 4917 C C . PHE B 1 289 ? -5.918 31.016 -0.982 1 86.69 289 PHE B C 1
ATOM 4919 O O . PHE B 1 289 ? -5.66 31.984 -0.253 1 86.69 289 PHE B O 1
ATOM 4926 N N . ILE B 1 290 ? -5.91 29.906 -0.506 1 87.44 290 ILE B N 1
ATOM 4927 C CA . ILE B 1 290 ? -5.5 29.672 0.875 1 87.44 290 ILE B CA 1
ATOM 4928 C C . ILE B 1 290 ? -3.979 29.594 0.956 1 87.44 290 ILE B C 1
ATOM 4930 O O . ILE B 1 290 ? -3.312 29.297 -0.038 1 87.44 290 ILE B O 1
ATOM 4934 N N . SER B 1 291 ? -3.523 30.078 2.062 1 93.38 291 SER B N 1
ATOM 4935 C CA . SER B 1 291 ? -2.094 29.922 2.305 1 93.38 291 SER B CA 1
ATOM 4936 C C . SER B 1 291 ? -1.751 28.5 2.729 1 93.38 291 SER B C 1
ATOM 4938 O O . SER B 1 291 ? -2.604 27.781 3.258 1 93.38 291 SER B O 1
ATOM 4940 N N . GLU B 1 292 ? -0.558 28.109 2.463 1 96 292 GLU B N 1
ATOM 4941 C CA . GLU B 1 292 ? -0.147 26.766 2.857 1 96 292 GLU B CA 1
ATOM 4942 C C . GLU B 1 292 ? 0.933 26.812 3.934 1 96 292 GLU B C 1
ATOM 4944 O O . GLU B 1 292 ? 1.702 27.781 4.008 1 96 292 GLU B O 1
ATOM 4949 N N . ASN B 1 293 ? 0.993 25.797 4.742 1 97.06 293 ASN B N 1
ATOM 4950 C CA . ASN B 1 293 ? 2.031 25.656 5.758 1 97.06 293 ASN B CA 1
ATOM 4951 C C . ASN B 1 293 ? 3.406 25.453 5.129 1 97.06 293 ASN B C 1
ATOM 4953 O O . ASN B 1 293 ? 3.539 24.719 4.148 1 97.06 293 ASN B O 1
ATOM 4957 N N . VAL B 1 294 ? 4.363 26.141 5.594 1 97.69 294 VAL B N 1
ATOM 4958 C CA . VAL B 1 294 ? 5.746 25.938 5.184 1 97.69 294 VAL B CA 1
ATOM 4959 C C . VAL B 1 294 ? 6.637 25.781 6.414 1 97.69 294 VAL B C 1
ATOM 4961 O O . VAL B 1 294 ? 6.27 26.219 7.508 1 97.69 294 VAL B O 1
ATOM 4964 N N . TYR B 1 295 ? 7.754 25.109 6.219 1 97.88 295 TYR B N 1
ATOM 4965 C CA . TYR B 1 295 ? 8.633 24.781 7.336 1 97.88 295 TYR B CA 1
ATOM 4966 C C . TYR B 1 295 ? 10.086 25.109 7.012 1 97.88 295 TYR B C 1
ATOM 4968 O O . TYR B 1 295 ? 10.484 25.078 5.848 1 97.88 295 TYR B O 1
ATOM 4976 N N . SER B 1 296 ? 10.859 25.453 7.988 1 97.25 296 SER B N 1
ATOM 4977 C CA . SER B 1 296 ? 12.289 25.719 7.855 1 97.25 296 SER B CA 1
ATOM 4978 C C . SER B 1 296 ? 13.062 25.234 9.078 1 97.25 296 SER B C 1
ATOM 4980 O O . SER B 1 296 ? 12.469 24.984 10.133 1 97.25 296 SER B O 1
ATOM 4982 N N . TYR B 1 297 ? 14.352 25.016 8.797 1 94.06 297 TYR B N 1
ATOM 4983 C CA . TYR B 1 297 ? 15.203 24.594 9.906 1 94.06 297 TYR B CA 1
ATOM 4984 C C . TYR B 1 297 ? 15.281 25.672 10.977 1 94.06 297 TYR B C 1
ATOM 4986 O O . TYR B 1 297 ? 15.352 26.859 10.664 1 94.06 297 TYR B O 1
ATOM 4994 N N . LYS B 1 298 ? 15.211 25.266 12.234 1 83.25 298 LYS B N 1
ATOM 4995 C CA . LYS B 1 298 ? 15.305 26.188 13.352 1 83.25 298 LYS B CA 1
ATOM 4996 C C . LYS B 1 298 ? 16.703 26.781 13.469 1 83.25 298 LYS B C 1
ATOM 4998 O O . LYS B 1 298 ? 17.688 26.031 13.609 1 83.25 298 LYS B O 1
ATOM 5003 N N . VAL B 1 299 ? 16.906 28.062 13.039 1 65.62 299 VAL B N 1
ATOM 5004 C CA . VAL B 1 299 ? 18.219 28.688 13.266 1 65.62 299 VAL B CA 1
ATOM 5005 C C . VAL B 1 299 ? 18.25 29.297 14.664 1 65.62 299 VAL B C 1
ATOM 5007 O O . VAL B 1 299 ? 17.406 30.109 15.016 1 65.62 299 VAL B O 1
ATOM 5010 N N . TYR B 1 300 ? 18.656 28.469 15.719 1 52.31 300 TYR B N 1
ATOM 5011 C CA . TYR B 1 300 ? 18.875 29.156 16.984 1 52.31 300 TYR B CA 1
ATOM 5012 C C . TYR B 1 300 ? 19.75 30.391 16.781 1 52.31 300 TYR B C 1
ATOM 5014 O O . TYR B 1 300 ? 20.828 30.312 16.188 1 52.31 300 TYR B O 1
ATOM 5022 N N . LYS B 1 301 ? 19.109 31.594 16.719 1 42.28 301 LYS B N 1
ATOM 5023 C CA . LYS B 1 301 ? 19.922 32.781 16.969 1 42.28 301 LYS B CA 1
ATOM 5024 C C . LYS B 1 301 ? 20.406 32.844 18.406 1 42.28 301 LYS B C 1
ATOM 5026 O O . LYS B 1 301 ? 19.719 32.406 19.328 1 42.28 301 LYS B O 1
#

Solvent-accessible surface area (backbone atoms only — not comparable to full-atom values): 31686 Å² total; per-residue (Å²): 126,80,68,47,74,64,54,52,50,54,28,48,51,52,51,50,53,56,47,63,68,27,80,50,51,35,32,36,28,37,24,58,36,79,64,74,62,73,66,55,76,84,55,50,48,36,36,42,34,32,25,64,63,92,34,77,52,81,40,71,41,46,29,67,40,91,89,35,44,29,42,35,36,32,28,8,45,69,47,48,53,47,42,49,69,59,34,30,82,57,33,49,61,45,52,48,50,48,61,32,45,81,76,44,68,81,42,70,65,62,51,50,49,49,52,49,39,54,70,38,69,66,74,49,43,54,59,47,25,35,30,26,45,18,50,22,54,52,26,47,52,52,19,52,49,24,54,75,66,69,33,57,67,53,16,50,52,36,39,50,54,20,47,43,28,46,24,37,30,52,30,49,76,69,72,40,83,70,59,94,56,25,50,64,53,40,36,76,75,32,66,67,56,28,52,50,52,48,51,51,46,51,29,55,73,40,71,64,51,53,48,52,50,51,50,52,53,52,55,51,43,70,74,39,45,66,71,42,37,36,56,60,50,50,48,28,49,72,66,71,46,73,42,32,50,58,59,50,45,65,27,86,91,34,51,38,50,86,51,42,50,55,62,43,51,52,52,38,38,74,68,66,59,29,43,77,53,71,42,73,65,93,51,94,78,72,60,72,68,68,48,28,43,23,36,27,47,57,72,84,126,126,82,69,47,73,62,55,53,49,52,26,48,52,52,51,49,54,54,48,63,68,28,81,48,50,34,30,36,29,38,25,57,37,78,64,74,60,71,66,54,76,84,54,49,48,35,34,41,33,33,25,64,63,93,34,78,51,81,39,70,40,44,29,68,39,91,89,37,44,31,43,34,36,32,28,9,44,67,48,48,54,48,40,48,71,60,33,29,80,58,34,49,61,45,52,48,50,49,61,33,45,82,76,44,68,81,40,71,67,62,51,50,49,48,53,50,39,54,72,38,67,67,74,49,46,53,58,47,26,35,30,26,46,16,51,22,54,52,27,47,52,51,20,51,49,25,54,75,68,70,33,59,67,54,16,51,53,36,40,50,53,20,46,44,25,45,25,36,30,52,29,49,76,71,72,42,85,70,59,93,55,24,49,64,51,40,36,74,75,32,66,70,56,29,52,49,50,49,50,52,44,51,29,55,73,38,72,64,52,53,48,52,49,51,51,52,52,51,55,51,44,71,73,39,45,66,70,43,37,37,58,59,51,50,49,28,49,72,65,70,46,74,40,32,50,56,58,52,44,66,29,86,91,34,50,40,50,86,50,41,50,55,62,43,51,53,53,38,38,74,69,66,59,30,42,75,51,71,42,72,65,94,50,96,77,72,59,71,68,68,49,27,44,23,37,27,50,58,73,85,126

Radius of gyration: 25.41 Å; Cα contacts (8 Å, |Δi|>4): 923; chains: 2; bounding box: 54×71×62 Å

pLDDT: mean 90.3, std 9.5, range [42.12, 98.5]

InterPro domains:
  IPR041633 Polymerase beta, nucleotidyltransferase [PF18765] (13-109)
  IPR043519 Nucleotidyltransferase superfamily [G3DSA:3.30.460.10] (2-91)
  IPR043519 Nucleotidyltransferase superfamily [SSF81301] (3-77)

Nearest PDB structures (foldseek):
  3c18-assembly2_C  TM=7.215E-01  e=2.638E-12  Exiguobacterium sibiricum 255-15
  6un8-assembly1_A  TM=7.249E-01  e=1.397E-07  Staphylococcus aureus
  6p06-assembly1_A  TM=7.245E-01  e=2.119E-07  Bacillus sp. (in: firmicutes)
  1kny-assembly1_B  TM=7.157E-01  e=1.380E-06  Staphylococcus aureus
  4ebj-assembly1_B  TM=5.651E-01  e=3.012E-06  Pseudomonas aeruginosa

Organism: NCBI:txid704125

Secondary structure (DSSP, 8-state):
----HHHHHHHHHHHHHHHHHSTTEEEEEEETHHHH----TT--EEEEEEESSS--S-EEEEEEETTEEEEEEEEEHHHHHHHHHTTTGGGHHHHHHHT-EEEEE--HHHHHHHHHHHHTTTTTHHHHHHHHHHHHHHHHHHHHHHHHTT-HHHHHHHHHHHHHHHHHHHHHHTTPPP-TTHHHHHHHH-HHHHHHHHHHHHS---HHHHHHHHHHHHHHHHHHHHHHTHHHHHHHHHHTS-B-HHHHHTSTTTTTS---HHHHHHHHHHTTSEEEEEEE---TT-----EEEEEEE----/----HHHHHHHHHHHHHHHHHSTTEEEEEEETHHHH----TT--EEEEEEESSS--S-EEEEEEETTEEEEEEEEEHHHHHHHHHTTTGGGHHHHHHHT-EEEEE--HHHHHHHHHHHHTTTTTHHHHHHHHHHHHHHHHHHHHHHHHTT-HHHHHHHHHHHHHHHHHHHHHHTTPPP-TTHHHHHHHH-HHHHHHHHHHHHS---HHHHHHHHHHHHHHHHHHHHHHTHHHHHHHHHHTS-B-HHHHHTSTTTTTS---HHHHHHHHHHTTSEEEEEEE---TT-----EEEEEEE----

Sequence (602 aa):
MSKSIVDYQKSSEKLINILKVNKKVLAIFAFGSIVSGDLWEESDIDLFVIYKDVFEDVRDIYSEILDIPVHMKVLNKEKFLELYESDGKKGSIRNLLISSKIIFSRDDEIERIFNKAKYSLDKYRETWNLVYLGDLIKDIRITKKYIQNYSEFTSYEVLIRALDSFAKLYLNLNGYTVNKDAIKMVTNLNNKFNAVVENLFNNKCTKENIQNTVDYIENILDENINEASKLLLDYLYEESNFLSSYEIRNGELFKEFNIKIEDILKELYKRKLIIKDTKKLDLPFNEDFISENVYSYKVYKMSKSIVDYQKSSEKLINILKVNKKVLAIFAFGSIVSGDLWEESDIDLFVIYKDVFEDVRDIYSEILDIPVHMKVLNKEKFLELYESDGKKGSIRNLLISSKIIFSRDDEIERIFNKAKYSLDKYRETWNLVYLGDLIKDIRITKKYIQNYSEFTSYEVLIRALDSFAKLYLNLNGYTVNKDAIKMVTNLNNKFNAVVENLFNNKCTKENIQNTVDYIENILDENINEASKLLLDYLYEESNFLSSYEIRNGELFKEFNIKIEDILKELYKRKLIIKDTKKLDLPFNEDFISENVYSYKVYK

Foldseek 3Di:
DQDDLVLQVVQVVVVVVVLVVDPQFFWKKWADCNQVVVDGRQDATEIETEGADDACDWDWDWDDGSNGIYTYTYHYDVNLVVCCVLCAQAVVSLVRLCRIDTDDGDDPVVVVSSVVSVVCVPVCLLLVLQALVQLLLVLLVVLVVCLVVVNLVVSLVSLVSNLLSLLQSVQSLVPHDGDPPSLVVVVVVDVVSVVLVCCCVVDDRDSVSSVVSSVVSVVVCLVCVCVSNVVVLVVLAVVQDWAALVRVCCDSSHVNHDGNSVSSQVVCVVSVQKDKDWDCDDDDPPDDDDIGITIHGDDPD/DQDDLVLQVVQVVVVVVVLVVDPQFFWKKWADCNQVVVDGRQDATEIETEGADDACDWDWDWDDGSNGIYTYTYHYDVNLVVCCVLCAAAVVSLVRLCRIDTDDGDDPVVVVSSVVSNVCVPVCLLVVLQALVQLLLVLLVVLVVCLVVVNLVVSLVSLVSNLLSLLQSVQSLVPHDGDPPSLVVVVVVDVVSVVLVCCCVVDDRDSVSSVVSSVVSVVVCLVCVCVSNVVVLVVLAVVQDWAALVRVCCDSSHVNHDGNSVSSQVVCVVSVQKDKDWDDDDDDPPDDDDIGITIHGDDPD